Protein AF-A0A448YW48-F1 (afdb_monomer_lite)

Radius of gyration: 33.3 Å; chains: 1; bounding box: 90×50×108 Å

Secondary structure (DSSP, 8-state):
---SS----HHHHHHHHTSS-HHHHHHHHHHHHHHHHHHHHHHH---SS-TT----TTS-THHHHTTSSSS----------HHHHHHTTS--------------PPP-TT-SS-HHHHHHHHH-TT-HHHHSGGGSTTSHHHHHHHTS---HHHHHHHHHHHHHHHHHHGGGS-HHHHHHHH-SS------PPPP--TTHHHIIIIIHHHHHHHHHHHTTTTT--TTSGGG--TTHHHHHHHHHHHHHH-HHHHHHHHHHHHHTSPTTHHHHHTPPP---S---STTSHHHHHHHHHHHHHHHT--HHHHHHHS---BTTTTBPPPHHHHIIIIIT-HHHHTT---HHHHHHHHHHHHHHHHHHHSTTS---HHHHHHHHTTHHHHHHHHHTTTSPP--TTS-HHHHHTT-S-S-S--S-HHHHHHHHHHHHHHHHHH-TTT-SSTTTT-HHHHHHHHHHHHHSTT--HHHHHHHHHHHHH-THHHHHHHHH-PPPPTTSHHHHHHHHHHHHHHHHHS--HHHHHHTT-SSSPPPHHHHHHHHS-TT--HHHHHHHHTSS-HHHHHHHHHHHHHHHHHHHHHHHHHHHTS---HHHHHHHHHHHHHHSPPHHHHHHHHHHHTTT-TT-HHHHHHHHHHHHHH--

Organism: NCBI:txid183589

Sequence (644 aa):
MASSDGVLRASEFAATLNGDNHQAILKVLREFARAVRREREIALSLSDDSVGGSDDDDWSDDEMEDACTDEPPAKKLKKSEEWKADTAAYHVPFVGTAIARGERAEVVKGEWPTGLVKAYLERSPLALELLNDDLAPDGQIHRGLLKKKKSKLSRAISKAHQLAIAELLTVAIPMPKLQEVDSDGTEDHIVGSNPSVSFLQGFTKRHLPQVFNVLNEETERGRGKPGTVGGCDLLVAPALKVLKHYSMISTSNARLVARYLDESLLEGVLRVCLRPLQANKETKSISKAPRTEAILLATSLLQAQDAAVNTYICTGGNKERKVKPGILFLALREGLAVSSVVKTNDEKYMDAAIDMLEKVRVSLFSRASVTNARLRFNLMARDPLQHLCRLSLHAPPLAKNSSFVQVLDAKDNEDDELESSLEDLGVEARRLLFPLLSDSVVSPFLPNFGADQIARSMIRLLESQKAGVELRRFLLYCTKQNPTLITELFTMLAMPDAKNSFAFVSRASFITLLLSQGPSARICLSSKIGGRPILVDDVLPVLFPMKLKGQFFAKSLNNGNHLVRLECFKMIIVILNRFQSLREEGTTMYKWDKRFIERLREATFQWLPDLQILLSLRSRFDGISSYKCGAILSDHLFRIIEDT

pLDDT: mean 78.73, std 17.09, range [25.55, 97.94]

Structure (mmCIF, N/CA/C/O backbone):
data_AF-A0A448YW48-F1
#
_entry.id   AF-A0A448YW48-F1
#
loop_
_atom_site.group_PDB
_atom_site.id
_atom_site.type_symbol
_atom_site.label_atom_id
_atom_site.label_alt_id
_atom_site.label_comp_id
_atom_site.label_asym_id
_atom_site.label_entity_id
_atom_site.label_seq_id
_atom_site.pdbx_PDB_ins_code
_atom_site.Cartn_x
_atom_site.Cartn_y
_atom_site.Cartn_z
_atom_site.occupancy
_atom_site.B_iso_or_equiv
_atom_site.auth_seq_id
_atom_site.auth_comp_id
_atom_site.auth_asym_id
_atom_site.auth_atom_id
_atom_site.pdbx_PDB_model_num
ATOM 1 N N . MET A 1 1 ? -19.724 8.901 49.870 1.00 28.55 1 MET A N 1
ATOM 2 C CA . MET A 1 1 ? -18.631 8.110 50.471 1.00 28.55 1 MET A CA 1
ATOM 3 C C . MET A 1 1 ? -17.734 7.657 49.335 1.00 28.55 1 MET A C 1
ATOM 5 O O . MET A 1 1 ? -18.132 6.773 48.593 1.00 28.55 1 MET A O 1
ATOM 9 N N . ALA A 1 2 ? -16.615 8.350 49.125 1.00 25.55 2 ALA A N 1
ATOM 10 C CA . ALA A 1 2 ? -15.620 7.989 48.119 1.00 25.55 2 ALA A CA 1
ATOM 11 C C . ALA A 1 2 ? -14.769 6.834 48.664 1.00 25.55 2 ALA A C 1
ATOM 13 O O . ALA A 1 2 ? -14.344 6.887 49.818 1.00 25.55 2 ALA A O 1
ATOM 14 N N . SER A 1 3 ? -14.599 5.774 47.876 1.00 32.31 3 SER A N 1
ATOM 15 C CA . SER A 1 3 ? -13.771 4.630 48.242 1.00 32.31 3 SER A CA 1
ATOM 16 C C . SER A 1 3 ? -12.292 5.001 48.065 1.00 32.31 3 SER A C 1
ATOM 18 O O . SER A 1 3 ? -11.903 5.597 47.065 1.00 32.31 3 SER A O 1
ATOM 20 N N . SER A 1 4 ? -11.477 4.695 49.071 1.00 32.28 4 SER A N 1
ATOM 21 C CA . SER A 1 4 ? -10.041 4.993 49.131 1.00 32.28 4 SER A CA 1
ATOM 22 C C . SER A 1 4 ? -9.160 3.880 48.551 1.00 32.28 4 SER A C 1
ATOM 24 O O . SER A 1 4 ? -7.954 3.927 48.736 1.00 32.28 4 SER A O 1
ATOM 26 N N . ASP A 1 5 ? -9.743 2.890 47.863 1.00 41.69 5 ASP A N 1
ATOM 27 C CA . ASP A 1 5 ? -9.019 1.692 47.400 1.00 41.69 5 ASP A CA 1
ATOM 28 C C . ASP A 1 5 ? -8.958 1.533 45.870 1.00 41.69 5 ASP A C 1
ATOM 30 O O . ASP A 1 5 ? -8.459 0.519 45.403 1.00 41.69 5 ASP A O 1
ATOM 34 N N . GLY A 1 6 ? -9.442 2.498 45.076 1.00 54.38 6 GLY A N 1
ATOM 35 C CA . GLY A 1 6 ? -9.130 2.647 43.637 1.00 54.38 6 GLY A CA 1
ATOM 36 C C . GLY A 1 6 ? -9.507 1.513 42.659 1.00 54.38 6 GLY A C 1
ATOM 37 O O . GLY A 1 6 ? -9.383 1.702 41.452 1.00 54.38 6 GLY A O 1
ATOM 38 N N . VAL A 1 7 ? -9.968 0.352 43.132 1.00 64.56 7 VAL A N 1
ATOM 39 C CA . VAL A 1 7 ? -10.280 -0.824 42.304 1.00 64.56 7 VAL A CA 1
ATOM 40 C C . VAL A 1 7 ? -11.793 -0.934 42.097 1.00 64.56 7 VAL A C 1
ATOM 42 O O . VAL A 1 7 ? -12.534 -1.243 43.036 1.00 64.56 7 VAL A O 1
ATOM 45 N N . LEU A 1 8 ? -12.238 -0.686 40.859 1.00 72.94 8 LEU A N 1
ATOM 46 C CA . LEU A 1 8 ? -13.624 -0.847 40.409 1.00 72.94 8 LEU A CA 1
ATOM 47 C C . LEU A 1 8 ? -14.071 -2.309 40.571 1.00 72.94 8 LEU A C 1
ATOM 49 O O . LEU A 1 8 ? -13.344 -3.224 40.195 1.00 72.94 8 LEU A O 1
ATOM 53 N N . ARG A 1 9 ? -15.273 -2.543 41.112 1.00 80.38 9 ARG A N 1
ATOM 54 C CA . ARG A 1 9 ? -15.840 -3.895 41.299 1.00 80.38 9 ARG A CA 1
ATOM 55 C C . ARG A 1 9 ? -16.965 -4.177 40.308 1.00 80.38 9 ARG A C 1
ATOM 57 O O . ARG A 1 9 ? -17.739 -3.280 39.991 1.00 80.38 9 ARG A O 1
ATOM 64 N N . ALA A 1 10 ? -17.150 -5.440 39.917 1.00 77.44 10 ALA A N 1
ATOM 65 C CA . ALA A 1 10 ? -18.187 -5.844 38.957 1.00 77.44 10 ALA A CA 1
ATOM 66 C C . ALA A 1 10 ? -19.619 -5.431 39.369 1.00 77.44 10 ALA A C 1
ATOM 68 O O . ALA A 1 10 ? -20.391 -4.958 38.537 1.00 77.44 10 ALA A O 1
ATOM 69 N N . SER A 1 11 ? -19.978 -5.556 40.655 1.00 75.88 11 SER A N 1
ATOM 70 C CA . SER A 1 11 ? -21.298 -5.127 41.153 1.00 75.88 11 SER A CA 1
ATOM 71 C C . SER A 1 11 ? -21.466 -3.607 41.189 1.00 75.88 11 SER A C 1
ATOM 73 O O . SER A 1 11 ? -22.563 -3.111 40.951 1.00 75.88 11 SER A O 1
ATOM 75 N N . GLU A 1 12 ? -20.393 -2.866 41.466 1.00 78.88 12 GLU A N 1
ATOM 76 C CA . GLU A 1 12 ? -20.383 -1.399 41.446 1.00 78.88 12 GLU A CA 1
ATOM 77 C C . GLU A 1 12 ? -20.495 -0.870 40.012 1.00 78.88 12 GLU A C 1
ATOM 79 O O . GLU A 1 12 ? -21.258 0.062 39.757 1.00 78.88 12 GLU A O 1
ATOM 84 N N . PHE A 1 13 ? -19.817 -1.529 39.069 1.00 81.38 13 PHE A N 1
ATOM 85 C CA . PHE A 1 13 ? -19.929 -1.269 37.639 1.00 81.38 13 PHE A CA 1
ATOM 86 C C . PHE A 1 13 ? -21.374 -1.437 37.149 1.00 81.38 13 PHE A C 1
ATOM 88 O O . PHE A 1 13 ? -21.981 -0.478 36.670 1.00 81.38 13 PHE A O 1
ATOM 95 N N . ALA A 1 14 ? -21.966 -2.618 37.360 1.00 78.00 14 ALA A N 1
ATOM 96 C CA . ALA A 1 14 ? -23.338 -2.912 36.944 1.00 78.00 14 ALA A CA 1
ATOM 97 C C . ALA A 1 14 ? -24.378 -1.993 37.612 1.00 78.00 14 ALA A C 1
ATOM 99 O O . ALA A 1 14 ? -25.301 -1.512 36.954 1.00 78.00 14 ALA A O 1
ATOM 100 N N . ALA A 1 15 ? -24.228 -1.703 38.910 1.00 77.31 15 ALA A N 1
ATOM 101 C CA . ALA A 1 15 ? -25.133 -0.801 39.622 1.00 77.31 15 ALA A CA 1
ATOM 102 C C . ALA A 1 15 ? -25.046 0.641 39.101 1.00 77.31 15 ALA A C 1
ATOM 104 O O . ALA A 1 15 ? -26.071 1.311 38.986 1.00 77.31 15 ALA A O 1
ATOM 105 N N . THR A 1 16 ? -23.843 1.113 38.761 1.00 81.75 16 THR A N 1
ATOM 106 C CA . THR A 1 16 ? -23.649 2.479 38.254 1.00 81.75 16 THR A CA 1
ATOM 107 C C . THR A 1 16 ? -24.197 2.642 36.839 1.00 81.75 16 THR A C 1
ATOM 109 O O . THR A 1 16 ? -24.808 3.668 36.553 1.00 81.75 16 THR A O 1
ATOM 112 N N . LEU A 1 17 ? -24.040 1.629 35.978 1.00 78.25 17 LEU A N 1
ATOM 113 C CA . LEU A 1 17 ? -24.602 1.628 34.622 1.00 78.25 17 LEU A CA 1
ATOM 114 C C . LEU A 1 17 ? -26.136 1.676 34.597 1.00 78.25 17 LEU A C 1
ATOM 116 O O . LEU A 1 17 ? -26.707 2.278 33.694 1.00 78.25 17 LEU A O 1
ATOM 120 N N . ASN A 1 18 ? -26.790 1.095 35.605 1.00 74.75 18 ASN A N 1
ATOM 121 C CA . ASN A 1 18 ? -28.247 1.137 35.770 1.00 74.75 18 ASN A CA 1
ATOM 122 C C . ASN A 1 18 ? -28.751 2.395 36.508 1.00 74.75 18 ASN A C 1
ATOM 124 O O . ASN A 1 18 ? -29.950 2.523 36.752 1.00 74.75 18 ASN A O 1
ATOM 128 N N . GLY A 1 19 ? -27.856 3.296 36.926 1.00 72.06 19 GLY A N 1
ATOM 129 C CA . GLY A 1 19 ? -28.210 4.520 37.645 1.00 72.06 19 GLY A CA 1
ATOM 130 C C . GLY A 1 19 ? -28.523 5.708 36.727 1.00 72.06 19 GLY A C 1
ATOM 131 O O . GLY A 1 19 ? -28.215 5.705 35.543 1.00 72.06 19 GLY A O 1
ATOM 132 N N . ASP A 1 20 ? -29.059 6.789 37.301 1.00 73.50 20 ASP A N 1
ATOM 133 C CA . ASP A 1 20 ? -29.403 8.019 36.557 1.00 73.50 20 ASP A CA 1
ATOM 134 C C . ASP A 1 20 ? -28.239 9.038 36.466 1.00 73.50 20 ASP A C 1
ATOM 136 O O . ASP A 1 20 ? -28.384 10.131 35.908 1.00 73.50 20 ASP A O 1
ATOM 140 N N . ASN A 1 21 ? -27.076 8.741 37.065 1.00 80.94 21 ASN A N 1
ATOM 141 C CA . ASN A 1 21 ? -25.950 9.678 37.137 1.00 80.94 21 ASN A CA 1
ATOM 142 C C . ASN A 1 21 ? -24.986 9.511 35.950 1.00 80.94 21 ASN A C 1
ATOM 144 O O . ASN A 1 21 ? -24.025 8.747 36.007 1.00 80.94 21 ASN A O 1
ATOM 148 N N . HIS A 1 22 ? -25.199 10.310 34.905 1.00 81.81 22 HIS A N 1
ATOM 149 C CA . HIS A 1 22 ? -24.414 10.309 33.666 1.00 81.81 22 HIS A CA 1
ATOM 150 C C . HIS A 1 22 ? -22.899 10.508 33.851 1.00 81.81 22 HIS A C 1
ATOM 152 O O . HIS A 1 22 ? -22.109 9.894 33.137 1.00 81.81 22 HIS A O 1
ATOM 158 N N . GLN A 1 23 ? -22.469 11.341 34.805 1.00 84.81 23 GLN A N 1
ATOM 159 C CA . GLN A 1 23 ? -21.038 11.539 35.073 1.00 84.81 23 GLN A CA 1
ATOM 160 C C . GLN A 1 23 ? -20.419 10.305 35.735 1.00 84.81 23 GLN A C 1
ATOM 162 O O . GLN A 1 23 ? -19.301 9.918 35.397 1.00 84.81 23 GLN A O 1
ATOM 167 N N . ALA A 1 24 ? -21.161 9.658 36.639 1.00 83.75 24 ALA A N 1
ATOM 168 C CA . ALA A 1 24 ? -20.735 8.400 37.241 1.00 83.75 24 ALA A CA 1
ATOM 169 C C . ALA A 1 24 ? -20.662 7.281 36.191 1.00 83.75 24 ALA A C 1
ATOM 171 O O . ALA A 1 24 ? -19.676 6.553 36.171 1.00 83.75 24 ALA A O 1
ATOM 172 N N . ILE A 1 25 ? -21.633 7.205 35.270 1.00 84.69 25 ILE A N 1
ATOM 173 C CA . ILE A 1 25 ? -21.611 6.272 34.130 1.00 84.69 25 ILE A CA 1
ATOM 174 C C . ILE A 1 25 ? -20.353 6.484 33.281 1.00 84.69 25 ILE A C 1
ATOM 176 O O . ILE A 1 25 ? -19.611 5.535 33.041 1.00 84.69 25 ILE A O 1
ATOM 180 N N . LEU A 1 26 ? -20.075 7.726 32.861 1.00 86.69 26 LEU A N 1
ATOM 181 C CA . LEU A 1 26 ? -18.883 8.041 32.068 1.00 86.69 26 LEU A CA 1
ATOM 182 C C . LEU A 1 26 ? -17.597 7.608 32.784 1.00 86.69 26 LEU A C 1
ATOM 184 O O . LEU A 1 26 ? -16.733 6.972 32.179 1.00 86.69 26 LEU A O 1
ATOM 188 N N . LYS A 1 27 ? -17.476 7.951 34.070 1.00 88.75 27 LYS A N 1
ATOM 189 C CA . LYS A 1 27 ? -16.312 7.613 34.893 1.00 88.75 27 LYS A CA 1
ATOM 190 C C . LYS A 1 27 ? -16.120 6.099 34.989 1.00 88.75 27 LYS A C 1
ATOM 192 O O . LYS A 1 27 ? -15.026 5.610 34.728 1.00 88.75 27 LYS A O 1
ATOM 197 N N . VAL A 1 28 ? -17.187 5.368 35.290 1.00 89.12 28 VAL A N 1
ATOM 198 C CA . VAL A 1 28 ? -17.153 3.916 35.481 1.00 89.12 28 VAL A CA 1
ATOM 199 C C . VAL A 1 28 ? -16.881 3.163 34.171 1.00 89.12 28 VAL A C 1
ATOM 201 O O . VAL A 1 28 ? -16.136 2.188 34.183 1.00 89.12 28 VAL A O 1
ATOM 204 N N . LEU A 1 29 ? -17.386 3.635 33.025 1.00 89.75 29 LEU A N 1
ATOM 205 C CA . LEU A 1 29 ? -17.041 3.077 31.706 1.00 89.75 29 LEU A CA 1
ATOM 206 C C . LEU A 1 29 ? -15.552 3.257 31.372 1.00 89.75 29 LEU A C 1
ATOM 208 O O . LEU A 1 29 ? -14.909 2.328 30.883 1.00 89.75 29 LEU A O 1
ATOM 212 N N . ARG A 1 30 ? -14.993 4.440 31.660 1.00 89.81 30 ARG A N 1
ATOM 213 C CA . ARG A 1 30 ? -13.559 4.728 31.484 1.00 89.81 30 ARG A CA 1
ATOM 214 C C . ARG A 1 30 ? -12.697 3.847 32.384 1.00 89.81 30 ARG A C 1
ATOM 216 O O . ARG A 1 30 ? -11.722 3.265 31.915 1.00 89.81 30 ARG A O 1
ATOM 223 N N . GLU A 1 31 ? -13.065 3.744 33.659 1.00 89.31 31 GLU A N 1
ATOM 224 C CA . GLU A 1 31 ? -12.374 2.902 34.639 1.00 89.31 31 GLU A CA 1
ATOM 225 C C . GLU A 1 31 ? -12.431 1.425 34.255 1.00 89.31 31 GLU A C 1
ATOM 227 O O . GLU A 1 31 ? -11.410 0.750 34.345 1.00 89.31 31 GLU A O 1
ATOM 232 N N . PHE A 1 32 ? -13.573 0.943 33.756 1.00 90.38 32 PHE A N 1
ATOM 233 C CA . PHE A 1 32 ? -13.707 -0.420 33.252 1.00 90.38 32 PHE A CA 1
ATOM 234 C C . PHE A 1 32 ? -12.760 -0.677 32.079 1.00 90.38 32 PHE A C 1
ATOM 236 O O . PHE A 1 32 ? -11.945 -1.588 32.159 1.00 90.38 32 PHE A O 1
ATOM 243 N N . ALA A 1 33 ? -12.793 0.154 31.031 1.00 90.19 33 ALA A N 1
ATOM 244 C CA . ALA A 1 33 ? -11.912 -0.011 29.872 1.00 90.19 33 ALA A CA 1
ATOM 245 C C . ALA A 1 33 ? -10.420 0.013 30.264 1.00 90.19 33 ALA A C 1
ATOM 247 O O . ALA A 1 33 ? -9.644 -0.821 29.800 1.00 90.19 33 ALA A O 1
ATOM 248 N N . ARG A 1 34 ? -10.021 0.924 31.168 1.00 89.38 34 ARG A N 1
ATOM 249 C CA . ARG A 1 34 ? -8.649 0.989 31.702 1.00 89.38 34 ARG A CA 1
ATOM 250 C C . ARG A 1 34 ? -8.286 -0.216 32.570 1.00 89.38 34 ARG A C 1
ATOM 252 O O . ARG A 1 34 ? -7.136 -0.640 32.565 1.00 89.38 34 ARG A O 1
ATOM 259 N N . ALA A 1 35 ? -9.223 -0.744 33.352 1.00 88.75 35 ALA A N 1
ATOM 260 C CA . ALA A 1 35 ? -8.997 -1.943 34.153 1.00 88.75 35 ALA A CA 1
ATOM 261 C C . ALA A 1 35 ? -8.811 -3.173 33.256 1.00 88.75 35 ALA A C 1
ATOM 263 O O . ALA A 1 35 ? -7.807 -3.856 33.401 1.00 88.75 35 ALA A O 1
ATOM 264 N N . VAL A 1 36 ? -9.696 -3.384 32.273 1.00 90.06 36 VAL A N 1
ATOM 265 C CA . VAL A 1 36 ? -9.595 -4.492 31.304 1.00 90.06 36 VAL A CA 1
ATOM 266 C C . VAL A 1 36 ? -8.259 -4.454 30.563 1.00 90.06 36 VAL A C 1
ATOM 268 O O . VAL A 1 36 ? -7.608 -5.484 30.425 1.00 90.06 36 VAL A O 1
ATOM 271 N N . ARG A 1 37 ? -7.831 -3.269 30.110 1.00 88.25 37 ARG A N 1
ATOM 272 C CA . ARG A 1 37 ? -6.557 -3.100 29.404 1.00 88.25 37 ARG A CA 1
ATOM 273 C C . ARG A 1 37 ? -5.355 -3.459 30.280 1.00 88.25 37 ARG A C 1
ATOM 275 O O . ARG A 1 37 ? -4.555 -4.286 29.868 1.00 88.25 37 ARG A O 1
ATOM 282 N N . ARG A 1 38 ? -5.285 -2.919 31.501 1.00 87.25 38 ARG A N 1
ATOM 283 C CA . ARG A 1 38 ? -4.208 -3.239 32.455 1.00 87.25 38 ARG A CA 1
ATOM 284 C C . ARG A 1 38 ? -4.184 -4.719 32.824 1.00 87.25 38 ARG A C 1
ATOM 286 O O . ARG A 1 38 ? -3.122 -5.319 32.897 1.00 87.25 38 ARG A O 1
ATOM 293 N N . GLU A 1 39 ? -5.349 -5.321 33.058 1.00 89.00 39 GLU A N 1
ATOM 294 C CA . GLU A 1 39 ? -5.444 -6.757 33.342 1.00 89.00 39 GLU A CA 1
ATOM 295 C C . GLU A 1 39 ? -4.963 -7.595 32.154 1.00 89.00 39 GLU A C 1
ATOM 297 O O . GLU A 1 39 ? -4.290 -8.600 32.366 1.00 89.00 39 GLU A O 1
ATOM 302 N N . ARG A 1 40 ? -5.256 -7.166 30.919 1.00 88.81 40 ARG A N 1
ATOM 303 C CA . ARG A 1 40 ? -4.759 -7.812 29.701 1.00 88.81 40 ARG A CA 1
ATOM 304 C C . ARG A 1 40 ? -3.241 -7.694 29.583 1.00 88.81 40 ARG A C 1
ATOM 306 O O . ARG A 1 40 ? -2.587 -8.704 29.364 1.00 88.81 40 ARG A O 1
ATOM 313 N N . GLU A 1 41 ? -2.690 -6.499 29.766 1.00 85.44 41 GLU A N 1
ATOM 314 C CA . GLU A 1 41 ? -1.240 -6.263 29.741 1.00 85.44 41 GLU A CA 1
ATOM 315 C C . GLU A 1 41 ? -0.518 -7.138 30.774 1.00 85.44 41 GLU A C 1
ATOM 317 O O . GLU A 1 41 ? 0.461 -7.793 30.440 1.00 85.44 41 GLU A O 1
ATOM 322 N N . ILE A 1 42 ? -1.045 -7.242 32.001 1.00 85.31 42 ILE A N 1
ATOM 323 C CA . ILE A 1 42 ? -0.480 -8.109 33.050 1.00 85.31 42 ILE A CA 1
ATOM 324 C C . ILE A 1 42 ? -0.610 -9.596 32.685 1.00 85.31 42 ILE A C 1
ATOM 326 O O . ILE A 1 42 ? 0.296 -10.387 32.954 1.00 85.31 42 ILE A O 1
ATOM 330 N N . ALA A 1 43 ? -1.731 -9.998 32.082 1.00 85.50 43 ALA A N 1
ATOM 331 C CA . ALA A 1 43 ? -1.937 -11.374 31.643 1.00 85.50 43 ALA A CA 1
ATOM 332 C C . ALA A 1 43 ? -0.972 -11.775 30.514 1.00 85.50 43 ALA A C 1
ATOM 334 O O . ALA A 1 43 ? -0.554 -12.932 30.466 1.00 85.50 43 ALA A O 1
ATOM 335 N N . LEU A 1 44 ? -0.619 -10.830 29.637 1.00 83.25 44 LEU A N 1
ATOM 336 C CA . LEU A 1 44 ? 0.263 -11.039 28.486 1.00 83.25 44 LEU A CA 1
ATOM 337 C C . LEU A 1 44 ? 1.745 -10.792 28.799 1.00 83.25 44 LEU A C 1
ATOM 339 O O . LEU A 1 44 ? 2.599 -11.353 28.116 1.00 83.25 44 LEU A O 1
ATOM 343 N N . SER A 1 45 ? 2.066 -10.003 29.831 1.00 78.38 45 SER A N 1
ATOM 344 C CA . SER A 1 45 ? 3.446 -9.735 30.244 1.00 78.38 45 SER A CA 1
ATOM 345 C C . SER A 1 45 ? 4.143 -11.014 30.715 1.00 78.38 45 SER A C 1
ATOM 347 O O . SER A 1 45 ? 3.726 -11.646 31.689 1.00 78.38 45 SER A O 1
ATOM 349 N N . LEU A 1 46 ? 5.229 -11.376 30.027 1.00 58.38 46 LEU A N 1
ATOM 350 C CA . LEU A 1 46 ? 6.103 -12.495 30.391 1.00 58.38 46 LEU A CA 1
ATOM 351 C C . LEU A 1 46 ? 7.268 -12.064 31.308 1.00 58.38 46 LEU A C 1
ATOM 353 O O . LEU A 1 46 ? 7.919 -12.924 31.898 1.00 58.38 46 LEU A O 1
ATOM 357 N N . SER A 1 47 ? 7.518 -10.757 31.471 1.00 51.59 47 SER A N 1
ATOM 358 C CA . SER A 1 47 ? 8.597 -10.188 32.295 1.00 51.59 47 SER A CA 1
ATOM 359 C C . SER A 1 47 ? 8.061 -9.290 33.422 1.00 51.59 47 SER A C 1
ATOM 361 O O . SER A 1 47 ? 7.054 -8.602 33.272 1.00 51.59 47 SER A O 1
ATOM 363 N N . ASP A 1 48 ? 8.716 -9.321 34.588 1.00 48.22 48 ASP A N 1
ATOM 364 C CA . ASP A 1 48 ? 8.270 -8.641 35.821 1.00 48.22 48 ASP A CA 1
ATOM 365 C C . ASP A 1 48 ? 8.608 -7.131 35.877 1.00 48.22 48 ASP A C 1
ATOM 367 O O . ASP A 1 48 ? 8.183 -6.442 36.801 1.00 48.22 48 ASP A O 1
ATOM 371 N N . ASP A 1 49 ? 9.327 -6.592 34.883 1.00 46.78 49 ASP A N 1
ATOM 372 C CA . ASP A 1 49 ? 10.072 -5.328 35.038 1.00 46.78 49 ASP A CA 1
ATOM 373 C C . ASP A 1 49 ? 9.553 -4.109 34.236 1.00 46.78 49 ASP A C 1
ATOM 375 O O . ASP A 1 49 ? 10.154 -3.040 34.324 1.00 46.78 49 ASP A O 1
ATOM 379 N N . SER A 1 50 ? 8.439 -4.184 33.489 1.00 42.75 50 SER A N 1
ATOM 380 C CA . SER A 1 50 ? 7.997 -3.071 32.609 1.00 42.75 50 SER A CA 1
ATOM 381 C C . SER A 1 50 ? 6.617 -2.463 32.914 1.00 42.75 50 SER A C 1
ATOM 383 O O . SER A 1 50 ? 5.906 -2.033 32.004 1.00 42.75 50 SER A O 1
ATOM 385 N N . VAL A 1 51 ? 6.208 -2.369 34.182 1.00 43.34 51 VAL A N 1
ATOM 386 C CA . VAL A 1 51 ? 4.953 -1.681 34.558 1.00 43.34 51 VAL A CA 1
ATOM 387 C C . VAL A 1 51 ? 5.197 -0.168 34.680 1.00 43.34 51 VAL A C 1
ATOM 389 O O . VAL A 1 51 ? 5.259 0.378 35.780 1.00 43.34 51 VAL A O 1
ATOM 392 N N . GLY A 1 52 ? 5.403 0.518 33.550 1.00 39.59 52 GLY A N 1
ATOM 393 C CA . GLY A 1 52 ? 5.731 1.955 33.537 1.00 39.59 52 GLY A CA 1
ATOM 394 C C . GLY A 1 52 ? 5.326 2.755 32.292 1.00 39.59 52 GLY A C 1
ATOM 395 O O . GLY A 1 52 ? 5.684 3.927 32.199 1.00 39.59 52 GLY A O 1
ATOM 396 N N . GLY A 1 53 ? 4.592 2.168 31.342 1.00 42.62 53 GLY A N 1
ATOM 397 C CA . GLY A 1 53 ? 4.106 2.870 30.149 1.00 42.62 53 GLY A CA 1
ATOM 398 C C . GLY A 1 53 ? 2.775 3.579 30.404 1.00 42.62 53 GLY A C 1
ATOM 399 O O . GLY A 1 53 ? 1.735 2.937 30.512 1.00 42.62 53 GLY A O 1
ATOM 400 N N . SER A 1 54 ? 2.797 4.906 30.512 1.00 39.75 54 SER A N 1
ATOM 401 C CA . SER A 1 54 ? 1.604 5.758 30.619 1.00 39.75 54 SER A CA 1
ATOM 402 C C . SER A 1 54 ? 0.875 5.839 29.270 1.00 39.75 54 SER A C 1
ATOM 404 O O . SER A 1 54 ? 1.000 6.825 28.550 1.00 39.75 54 SER A O 1
ATOM 406 N N . ASP A 1 55 ? 0.101 4.812 28.922 1.00 46.62 55 ASP A N 1
ATOM 407 C CA . ASP A 1 55 ? -0.683 4.736 27.679 1.00 46.62 55 ASP A CA 1
ATOM 408 C C . ASP A 1 55 ? -2.034 5.499 27.787 1.00 46.62 55 ASP A C 1
ATOM 410 O O . ASP A 1 55 ? -3.106 5.032 27.381 1.00 46.62 55 ASP A O 1
ATOM 414 N N . ASP A 1 56 ? -1.987 6.692 28.397 1.00 45.69 56 ASP A N 1
ATOM 415 C CA . ASP A 1 56 ? -3.138 7.538 28.766 1.00 45.69 56 ASP A CA 1
ATOM 416 C C . ASP A 1 56 ? -3.661 8.433 27.614 1.00 45.69 56 ASP A C 1
ATOM 418 O O . ASP A 1 56 ? -4.647 9.155 27.772 1.00 45.69 56 ASP A O 1
ATOM 422 N N . ASP A 1 57 ? -3.091 8.337 26.410 1.00 49.81 57 ASP A N 1
ATOM 423 C CA . ASP A 1 57 ? -3.381 9.263 25.299 1.00 49.81 57 ASP A CA 1
ATOM 424 C C . ASP A 1 57 ? -4.773 9.127 24.645 1.00 49.81 57 ASP A C 1
ATOM 426 O O . ASP A 1 57 ? -5.175 9.983 23.854 1.00 49.81 57 ASP A O 1
ATOM 430 N N . ASP A 1 58 ? -5.553 8.080 24.940 1.00 52.56 58 ASP A N 1
ATOM 431 C CA . ASP A 1 58 ? -6.895 7.914 24.337 1.00 52.56 58 ASP A CA 1
ATOM 432 C C . ASP A 1 58 ? -7.990 8.730 25.069 1.00 52.56 58 ASP A C 1
ATOM 434 O O . ASP A 1 58 ? -9.122 8.911 24.589 1.00 52.56 58 ASP A O 1
ATOM 438 N N . TRP A 1 59 ? -7.639 9.278 26.236 1.00 58.25 59 TRP A N 1
ATOM 439 C CA . TRP A 1 59 ? -8.481 10.138 27.059 1.00 58.25 59 TRP A CA 1
ATOM 440 C C . TRP A 1 59 ? -7.813 11.501 27.228 1.00 58.25 59 TRP A C 1
ATOM 442 O O . TRP A 1 59 ? -7.292 11.797 28.293 1.00 58.25 59 TRP A O 1
ATOM 452 N N . SER A 1 60 ? -7.836 12.349 26.195 1.00 50.16 60 SER A N 1
ATOM 45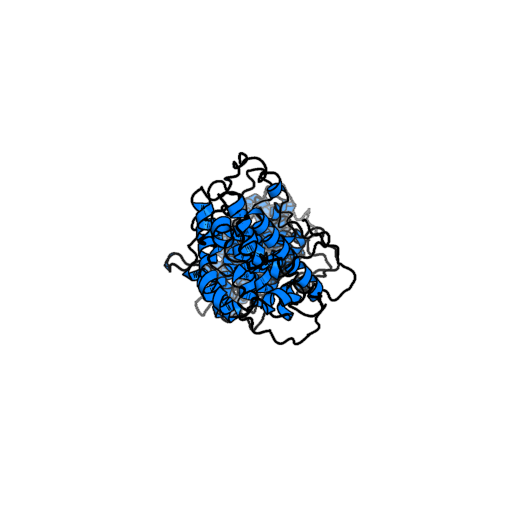3 C CA . SER A 1 60 ? -7.359 13.730 26.334 1.00 50.16 60 SER A CA 1
ATOM 454 C C . SER A 1 60 ? -8.077 14.421 27.503 1.00 50.16 60 SER A C 1
ATOM 456 O O . SER A 1 60 ? -9.296 14.629 27.445 1.00 50.16 60 SER A O 1
ATOM 458 N N . ASP A 1 61 ? -7.323 14.761 28.548 1.00 43.09 61 ASP A N 1
ATOM 459 C CA . ASP A 1 61 ? -7.818 15.379 29.787 1.00 43.09 61 ASP A CA 1
ATOM 460 C C . ASP A 1 61 ? -8.519 16.732 29.545 1.00 43.09 61 ASP A C 1
ATOM 462 O O . ASP A 1 61 ? -9.373 17.139 30.332 1.00 43.09 61 ASP A O 1
ATOM 466 N N . ASP A 1 62 ? -8.281 17.362 28.389 1.00 46.34 62 ASP A N 1
ATOM 467 C CA . ASP A 1 62 ? -8.964 18.581 27.932 1.00 46.34 62 ASP A CA 1
ATOM 468 C C . ASP A 1 62 ? -10.502 18.429 27.823 1.00 46.34 62 ASP A C 1
ATOM 470 O O . ASP A 1 62 ? -11.229 19.423 27.811 1.00 46.34 62 ASP A O 1
ATOM 474 N N . GLU A 1 63 ? -11.045 17.202 27.772 1.00 50.41 63 GLU A N 1
ATOM 475 C CA . GLU A 1 63 ? -12.500 16.982 27.823 1.00 50.41 63 GLU A CA 1
ATOM 476 C C . GLU A 1 63 ? -13.096 17.083 29.245 1.00 50.41 63 GLU A C 1
ATOM 478 O O . GLU A 1 63 ? -14.320 17.195 29.371 1.00 50.41 63 GLU A O 1
ATOM 483 N N . MET A 1 64 ? -12.289 17.029 30.319 1.00 44.88 64 MET A N 1
ATOM 484 C CA . MET A 1 64 ? -12.787 17.162 31.700 1.00 44.88 64 MET A CA 1
ATOM 485 C C . MET A 1 64 ? -13.019 18.616 32.120 1.00 44.88 64 MET A C 1
ATOM 487 O O . MET A 1 64 ? -13.985 18.877 32.842 1.00 44.88 64 MET A O 1
ATOM 491 N N . GLU A 1 65 ? -12.196 19.563 31.662 1.00 46.03 65 GLU A N 1
ATOM 492 C CA . GLU A 1 65 ? -12.302 20.959 32.112 1.00 46.03 65 GLU A CA 1
ATOM 493 C C . GLU A 1 65 ? -13.478 21.708 31.461 1.00 46.03 65 GLU A C 1
ATOM 495 O O . GLU A 1 65 ? -14.167 22.480 32.127 1.00 46.03 65 GLU A O 1
ATOM 500 N N . ASP A 1 66 ? -13.803 21.407 30.200 1.00 43.97 66 ASP A N 1
ATOM 501 C CA . ASP A 1 66 ? -14.826 22.136 29.427 1.00 43.97 66 ASP A CA 1
ATOM 502 C C . ASP A 1 66 ? -16.225 21.472 29.445 1.00 43.97 66 ASP A C 1
ATOM 504 O O . ASP A 1 66 ? -17.194 21.970 28.866 1.00 43.97 66 ASP A O 1
ATOM 508 N N . ALA A 1 67 ? -16.367 20.321 30.114 1.00 45.03 67 ALA A N 1
ATOM 509 C CA . ALA A 1 67 ? -17.671 19.718 30.417 1.00 45.03 67 ALA A CA 1
ATOM 510 C C . ALA A 1 67 ? -18.263 20.218 31.751 1.00 45.03 67 ALA A C 1
ATOM 512 O O . ALA A 1 67 ? -19.403 19.878 32.078 1.00 45.03 67 ALA A O 1
ATOM 513 N N . CYS A 1 68 ? -17.498 20.998 32.525 1.00 41.88 68 CYS A N 1
ATOM 514 C CA . CYS A 1 68 ? -17.815 21.346 33.911 1.00 41.88 68 CYS A CA 1
ATOM 515 C C . CYS A 1 68 ? -18.429 22.751 34.091 1.00 41.88 68 CYS A C 1
ATOM 517 O O . CYS A 1 68 ? -18.879 23.076 35.188 1.00 41.88 68 CYS A O 1
ATOM 519 N N . THR A 1 69 ? -18.482 23.588 33.049 1.00 44.16 69 THR A N 1
ATOM 520 C CA . THR A 1 69 ? -18.717 25.039 33.215 1.00 44.16 69 THR A CA 1
ATOM 521 C C . THR A 1 69 ? -20.046 25.594 32.690 1.00 44.16 69 THR A C 1
ATOM 523 O O . THR A 1 69 ? -20.409 26.690 33.106 1.00 44.16 69 THR A O 1
ATOM 526 N N . ASP A 1 70 ? -20.826 24.863 31.883 1.00 41.16 70 ASP A N 1
ATOM 527 C CA . ASP A 1 70 ? -21.962 25.466 31.147 1.00 41.16 70 ASP A CA 1
ATOM 528 C C . ASP A 1 70 ? -23.372 24.925 31.466 1.00 41.16 70 ASP A C 1
ATOM 530 O O . ASP A 1 70 ? -24.342 25.305 30.803 1.00 41.16 70 ASP A O 1
ATOM 534 N N . GLU A 1 71 ? -23.556 24.090 32.497 1.00 41.44 71 GLU A N 1
ATOM 535 C CA . GLU A 1 71 ? -24.911 23.818 33.004 1.00 41.44 71 GLU A CA 1
ATOM 536 C C . GLU A 1 71 ? -25.240 24.727 34.203 1.00 41.44 71 GLU A C 1
ATOM 538 O O . GLU A 1 71 ? -24.585 24.628 35.244 1.00 41.44 71 GLU A O 1
ATOM 543 N N . PRO A 1 72 ? -26.269 25.603 34.119 1.00 39.16 72 PRO A N 1
ATOM 544 C CA . PRO A 1 72 ? -26.740 26.329 35.291 1.00 39.16 72 PRO A CA 1
ATOM 545 C C . PRO A 1 72 ? -27.156 25.302 36.349 1.00 39.16 72 PRO A C 1
ATOM 547 O O . PRO A 1 72 ? -27.770 24.295 35.983 1.00 39.16 72 PRO A O 1
ATOM 550 N N . PRO A 1 73 ? -26.861 25.531 37.645 1.00 39.78 73 PRO A N 1
ATOM 551 C CA . PRO A 1 73 ? -27.125 24.560 38.696 1.00 39.78 73 PRO A CA 1
ATOM 552 C C . PRO A 1 73 ? -28.585 24.137 38.607 1.00 39.78 73 PRO A C 1
ATOM 554 O O . PRO A 1 73 ? -29.494 24.934 38.865 1.00 39.78 73 PRO A O 1
ATOM 557 N N . ALA A 1 74 ? -28.809 22.888 38.188 1.00 44.25 74 ALA A N 1
ATOM 558 C CA . ALA A 1 74 ? -30.134 22.315 38.140 1.00 44.25 74 ALA A CA 1
ATOM 559 C C . ALA A 1 74 ? -30.714 22.481 39.542 1.00 44.25 74 ALA A C 1
ATOM 561 O O . ALA A 1 74 ? -30.218 21.895 40.510 1.00 44.25 74 ALA A O 1
ATOM 562 N N . LYS A 1 75 ? -31.731 23.346 39.668 1.00 40.94 75 LYS A N 1
ATOM 563 C CA . LYS A 1 75 ? -32.534 23.453 40.883 1.00 40.94 75 LYS A CA 1
ATOM 564 C C . LYS A 1 75 ? -32.891 22.025 41.250 1.00 40.94 75 LYS A C 1
ATOM 566 O O . LYS A 1 75 ? -33.566 21.360 40.468 1.00 40.94 75 LYS A O 1
ATOM 571 N N . LYS A 1 76 ? -32.389 21.556 42.397 1.00 39.59 76 LYS A N 1
ATOM 572 C CA . LYS A 1 76 ? -32.767 20.278 42.994 1.00 39.59 76 LYS A CA 1
ATOM 573 C C . LYS A 1 76 ? -34.291 20.245 43.012 1.00 39.59 76 LYS A C 1
ATOM 575 O O . LYS A 1 76 ? -34.913 20.844 43.887 1.00 39.59 76 LYS A O 1
ATOM 580 N N . LEU A 1 77 ? -34.892 19.591 42.021 1.00 40.97 77 LEU A N 1
ATOM 581 C CA . LEU A 1 77 ? -36.269 19.150 42.094 1.00 40.97 77 LEU A CA 1
ATOM 582 C C . LEU A 1 77 ? -36.251 18.154 43.243 1.00 40.97 77 LEU A C 1
ATOM 584 O O . LEU A 1 77 ? -35.805 17.018 43.095 1.00 40.97 77 LEU A O 1
ATOM 588 N N . LYS A 1 78 ? -36.624 18.644 44.428 1.00 44.38 78 LYS A N 1
ATOM 589 C CA . LYS A 1 78 ? -37.020 17.822 45.561 1.00 44.38 78 LYS A CA 1
ATOM 590 C C . LYS A 1 78 ? -38.115 16.917 44.998 1.00 44.38 78 LYS A C 1
ATOM 592 O O . LYS A 1 78 ? -39.250 17.361 44.854 1.00 44.38 78 LYS A O 1
ATOM 597 N N . LYS A 1 79 ? -37.760 15.697 44.582 1.00 46.28 79 LYS A N 1
ATOM 598 C CA . LYS A 1 79 ? -38.748 14.641 44.370 1.00 46.28 79 LYS A CA 1
ATOM 599 C C . LYS A 1 79 ? -39.478 14.548 45.707 1.00 46.28 79 LYS A C 1
ATOM 601 O O . LYS A 1 79 ? -38.833 14.284 46.723 1.00 46.28 79 LYS A O 1
ATOM 606 N N . SER A 1 80 ? -40.769 14.875 45.727 1.00 44.78 80 SER A N 1
ATOM 607 C CA . SER A 1 80 ? -41.633 14.477 46.829 1.00 44.78 80 SER A CA 1
ATOM 608 C C . SER A 1 80 ? -41.462 12.967 46.949 1.00 44.78 80 SER A C 1
ATOM 610 O O . SER A 1 80 ? -41.690 12.218 46.002 1.00 44.78 80 SER A O 1
ATOM 612 N N . GLU A 1 81 ? -40.914 12.524 48.076 1.00 46.75 81 GLU A N 1
ATOM 613 C CA . GLU A 1 81 ? -40.725 11.112 48.391 1.00 46.75 81 GLU A CA 1
ATOM 614 C C . GLU A 1 81 ? -42.093 10.499 48.722 1.00 46.75 81 GLU A C 1
ATOM 616 O O . GLU A 1 81 ? -42.343 10.085 49.848 1.00 46.75 81 GLU A O 1
ATOM 621 N N . GLU A 1 82 ? -43.008 10.478 47.751 1.00 52.84 82 GLU A N 1
ATOM 622 C CA . GLU A 1 82 ? -44.354 9.907 47.902 1.00 52.84 82 GLU A CA 1
ATOM 623 C C . GLU A 1 82 ? -44.283 8.421 48.280 1.00 52.84 82 GLU A C 1
ATOM 625 O O . GLU A 1 82 ? -45.092 7.936 49.064 1.00 52.84 82 GLU A O 1
ATOM 630 N N . TRP A 1 83 ? -43.221 7.727 47.862 1.00 49.69 83 TRP A N 1
ATOM 631 C CA . TRP A 1 83 ? -42.962 6.336 48.236 1.00 49.69 83 TRP A CA 1
ATOM 632 C C . TRP A 1 83 ? -42.704 6.130 49.739 1.00 49.69 83 TRP A C 1
ATOM 634 O O . TRP A 1 83 ? -43.007 5.058 50.257 1.00 49.69 83 TRP A O 1
ATOM 644 N N . LYS A 1 84 ? -42.189 7.136 50.470 1.00 53.22 84 LYS A N 1
ATOM 645 C CA . LYS A 1 84 ? -41.976 7.011 51.925 1.00 53.22 84 LYS A CA 1
ATOM 646 C C . LYS A 1 84 ? -43.288 6.997 52.704 1.00 53.22 84 LYS A C 1
ATOM 648 O O . LYS A 1 84 ? -43.329 6.405 53.780 1.00 53.22 84 LYS A O 1
ATOM 653 N N . ALA A 1 85 ? -44.339 7.624 52.171 1.00 57.00 85 ALA A N 1
ATOM 654 C CA . ALA A 1 85 ? -45.668 7.574 52.769 1.00 57.00 85 ALA A CA 1
ATOM 655 C C . ALA A 1 85 ? -46.295 6.176 52.614 1.00 57.00 85 ALA A C 1
ATOM 657 O O . ALA A 1 85 ? -46.874 5.668 53.572 1.00 57.00 85 ALA A O 1
ATOM 658 N N . ASP A 1 86 ? -46.085 5.519 51.468 1.00 52.03 86 ASP A N 1
ATOM 659 C CA . ASP A 1 86 ? -46.596 4.167 51.193 1.00 52.03 86 ASP A CA 1
ATOM 660 C C . ASP A 1 86 ? -45.880 3.071 52.000 1.00 52.03 86 ASP A C 1
ATOM 662 O O . ASP A 1 86 ? -46.496 2.087 52.406 1.00 52.03 86 ASP A O 1
ATOM 666 N N . THR A 1 87 ? -44.586 3.233 52.296 1.00 50.84 87 THR A N 1
ATOM 667 C CA . THR A 1 87 ? -43.817 2.221 53.043 1.00 50.84 87 THR A CA 1
ATOM 668 C C . THR A 1 87 ? -43.915 2.347 54.565 1.00 50.84 87 THR A C 1
ATOM 670 O O . THR A 1 87 ? -43.474 1.445 55.266 1.00 50.84 87 THR A O 1
ATOM 673 N N . ALA A 1 88 ? -44.498 3.425 55.103 1.00 52.62 88 ALA A N 1
ATOM 674 C CA . ALA A 1 88 ? -44.564 3.655 56.551 1.00 52.62 88 ALA A CA 1
ATOM 675 C C . ALA A 1 88 ? -45.452 2.636 57.298 1.00 52.62 88 ALA A C 1
ATOM 677 O O . ALA A 1 88 ? -45.203 2.339 58.468 1.00 52.62 88 ALA A O 1
ATOM 678 N N . ALA A 1 89 ? -46.465 2.076 56.627 1.00 53.19 89 ALA A N 1
ATOM 679 C CA . ALA A 1 89 ? -47.355 1.061 57.200 1.00 53.19 89 ALA A CA 1
ATOM 680 C C . ALA A 1 89 ? -46.724 -0.342 57.231 1.00 53.19 89 ALA A C 1
ATOM 682 O O . ALA A 1 89 ? -47.109 -1.194 58.031 1.00 53.19 89 ALA A O 1
ATOM 683 N N . TYR A 1 90 ? -45.729 -0.578 56.382 1.00 46.72 90 TYR A N 1
ATOM 684 C CA . TYR A 1 90 ? -45.006 -1.834 56.329 1.00 46.72 90 TYR A CA 1
ATOM 685 C C . TYR A 1 90 ? -43.804 -1.697 57.264 1.00 46.72 90 TYR A C 1
ATOM 687 O O . TYR A 1 90 ? -42.821 -1.047 56.928 1.00 46.72 90 TYR A O 1
ATOM 695 N N . HIS A 1 91 ? -43.869 -2.286 58.462 1.00 39.53 91 HIS A N 1
ATOM 696 C CA . HIS A 1 91 ? -42.724 -2.436 59.380 1.00 39.53 91 HIS A CA 1
ATOM 697 C C . HIS A 1 91 ? -41.663 -3.396 58.805 1.00 39.53 91 HIS A C 1
ATOM 699 O O . HIS A 1 91 ? -41.255 -4.371 59.430 1.00 39.53 91 HIS A O 1
ATOM 705 N N . VAL A 1 92 ? -41.233 -3.142 57.574 1.00 44.59 92 VAL A N 1
ATOM 706 C CA . VAL A 1 92 ? -40.164 -3.853 56.898 1.00 44.59 92 VAL A CA 1
ATOM 707 C C . VAL A 1 92 ? -38.932 -2.966 57.050 1.00 44.59 92 VAL A C 1
ATOM 709 O O . VAL A 1 92 ? -38.951 -1.828 56.573 1.00 44.59 92 VAL A O 1
ATOM 712 N N . PRO A 1 93 ? -37.873 -3.415 57.745 1.00 40.41 93 PRO A N 1
ATOM 713 C CA . PRO A 1 93 ? -36.649 -2.639 57.833 1.00 40.41 93 PRO A CA 1
ATOM 714 C C . PRO A 1 93 ? -36.162 -2.338 56.416 1.00 40.41 93 PRO A C 1
ATOM 716 O O . PRO A 1 93 ? -36.035 -3.239 55.586 1.00 40.41 93 PRO A O 1
ATOM 719 N N . PHE A 1 94 ? -35.930 -1.055 56.136 1.00 38.38 94 PHE A N 1
ATOM 720 C CA . PHE A 1 94 ? -35.370 -0.588 54.876 1.00 38.38 94 PHE A CA 1
ATOM 721 C C . PHE A 1 94 ? -34.009 -1.257 54.679 1.00 38.38 94 PHE A C 1
ATOM 723 O O . PHE A 1 94 ? -32.995 -0.813 55.221 1.00 38.38 94 PHE A O 1
ATOM 730 N N . VAL A 1 95 ? -33.977 -2.332 53.892 1.00 39.62 95 VAL A N 1
ATOM 731 C CA . VAL A 1 95 ? -32.745 -2.815 53.284 1.00 39.62 95 VAL A CA 1
ATOM 732 C C . VAL A 1 95 ? -32.455 -1.822 52.173 1.00 39.62 95 VAL A C 1
ATOM 734 O O . VAL A 1 95 ? -32.792 -2.038 51.012 1.00 39.62 95 VAL A O 1
ATOM 737 N N . GLY A 1 96 ? -31.869 -0.679 52.541 1.00 37.56 96 GLY A N 1
ATOM 738 C CA . GLY A 1 96 ? -31.128 0.104 51.570 1.00 37.56 96 GLY A CA 1
ATOM 739 C C . GLY A 1 96 ? -30.207 -0.891 50.890 1.00 37.56 96 GLY A C 1
ATOM 740 O O . GLY A 1 96 ? -29.479 -1.599 51.587 1.00 37.56 96 GLY A O 1
ATOM 741 N N . THR A 1 97 ? -30.321 -1.036 49.572 1.00 42.47 97 THR A N 1
ATOM 742 C CA . THR A 1 97 ? -29.458 -1.912 48.785 1.00 42.47 97 THR A CA 1
ATOM 743 C C . THR A 1 97 ? -28.052 -1.334 48.866 1.00 42.47 97 THR A C 1
ATOM 745 O O . THR A 1 97 ? -27.588 -0.637 47.966 1.00 42.47 97 THR A O 1
ATOM 748 N N . ALA A 1 98 ? -27.397 -1.544 50.008 1.00 35.81 98 ALA A N 1
ATOM 749 C CA . ALA A 1 98 ? -25.976 -1.417 50.174 1.00 35.81 98 ALA A CA 1
ATOM 750 C C . ALA A 1 98 ? -25.417 -2.276 49.055 1.00 35.81 98 ALA A C 1
ATOM 752 O O . ALA A 1 98 ? -25.612 -3.491 49.056 1.00 35.81 98 ALA A O 1
ATOM 753 N N . ILE A 1 99 ? -24.852 -1.611 48.047 1.00 43.28 99 ILE A N 1
ATOM 754 C CA . ILE A 1 99 ? -24.202 -2.251 46.913 1.00 43.28 99 ILE A CA 1
ATOM 755 C C . ILE A 1 99 ? -23.259 -3.265 47.541 1.00 43.28 99 ILE A C 1
ATOM 757 O O . ILE A 1 99 ? -22.293 -2.878 48.206 1.00 43.28 99 ILE A O 1
ATOM 761 N N . ALA A 1 100 ? -23.615 -4.548 47.441 1.00 41.38 100 ALA A N 1
ATOM 762 C CA . ALA A 1 100 ? -22.832 -5.610 48.029 1.00 41.38 100 ALA A CA 1
ATOM 763 C C . ALA A 1 100 ? -21.428 -5.435 47.463 1.00 41.38 100 ALA A C 1
ATOM 765 O O . ALA A 1 100 ? -21.230 -5.471 46.241 1.00 41.38 100 ALA A O 1
ATOM 766 N N . ARG A 1 101 ? -20.481 -5.135 48.356 1.00 46.06 101 ARG A N 1
ATOM 767 C CA . ARG A 1 101 ? -19.059 -5.046 48.050 1.00 46.06 101 ARG A CA 1
ATOM 768 C C . ARG A 1 101 ? -18.688 -6.387 47.421 1.00 46.06 101 ARG A C 1
ATOM 770 O O . ARG A 1 101 ? -18.530 -7.364 48.140 1.00 46.06 101 ARG A O 1
ATOM 777 N N . GLY A 1 102 ? -18.651 -6.439 46.088 1.00 50.78 102 GLY A N 1
ATOM 778 C CA . GLY A 1 102 ? -18.380 -7.665 45.340 1.00 50.78 102 GLY A CA 1
ATOM 779 C C . GLY A 1 102 ? -17.012 -8.235 45.704 1.00 50.78 102 GLY A C 1
ATOM 780 O O . GLY A 1 102 ? -16.173 -7.510 46.255 1.00 50.78 102 GLY A O 1
ATOM 781 N N . GLU A 1 103 ? -16.811 -9.521 45.416 1.00 55.16 103 GLU A N 1
ATOM 782 C CA . GLU A 1 103 ? -15.528 -10.200 45.614 1.00 55.16 103 GLU A CA 1
ATOM 783 C C . GLU A 1 103 ? -14.412 -9.442 44.891 1.00 55.16 103 GLU A C 1
ATOM 785 O O . GLU A 1 103 ? -14.607 -8.910 43.795 1.00 55.16 103 GLU A O 1
ATOM 790 N N . ARG A 1 104 ? -13.251 -9.342 45.545 1.00 60.41 104 ARG A N 1
ATOM 791 C CA . ARG A 1 104 ? -12.028 -8.878 44.892 1.00 60.41 104 ARG A CA 1
ATOM 792 C C . ARG A 1 104 ? -11.529 -10.035 44.043 1.00 60.41 104 ARG A C 1
ATOM 794 O O . ARG A 1 104 ? -11.197 -11.075 44.596 1.00 60.41 104 ARG A O 1
ATOM 801 N N . ALA A 1 105 ? -11.513 -9.852 42.732 1.00 67.88 105 ALA A N 1
ATOM 802 C CA . ALA A 1 105 ? -10.889 -10.810 41.842 1.00 67.88 105 ALA A CA 1
ATOM 803 C C . ALA A 1 105 ? -9.403 -10.480 41.709 1.00 67.88 105 ALA A C 1
ATOM 805 O O . ALA A 1 105 ? -9.035 -9.321 41.514 1.00 67.88 105 ALA A O 1
ATOM 806 N N . GLU A 1 106 ? -8.567 -11.499 41.863 1.00 80.19 106 GLU A N 1
ATOM 807 C CA . GLU A 1 106 ? -7.121 -11.379 41.719 1.00 80.19 106 GLU A CA 1
ATOM 808 C C . GLU A 1 106 ? -6.735 -11.375 40.232 1.00 80.19 106 GLU A C 1
ATOM 810 O O . GLU A 1 106 ? -7.380 -12.011 39.392 1.00 80.19 106 GLU A O 1
ATOM 815 N N . VAL A 1 107 ? -5.699 -10.606 39.896 1.00 82.38 107 VAL A N 1
ATOM 816 C CA . VAL A 1 107 ? -5.116 -10.564 38.551 1.00 82.38 107 VAL A CA 1
ATOM 817 C C . VAL A 1 107 ? -4.031 -11.637 38.489 1.00 82.38 107 VAL A C 1
ATOM 819 O O . VAL A 1 107 ? -3.061 -11.573 39.240 1.00 82.38 107 VAL A O 1
ATOM 822 N N . VAL A 1 108 ? -4.212 -12.630 37.622 1.00 83.19 108 VAL A N 1
ATOM 823 C CA . VAL A 1 108 ? -3.343 -13.796 37.461 1.00 83.19 108 VAL A CA 1
ATOM 824 C C . VAL A 1 108 ? -2.546 -13.631 36.169 1.00 83.19 108 VAL A C 1
ATOM 826 O O . VAL A 1 108 ? -3.119 -13.451 35.097 1.00 83.19 108 VAL A O 1
ATOM 829 N N . LYS A 1 109 ? -1.213 -13.685 36.264 1.00 83.81 109 LYS A N 1
ATOM 830 C CA . LYS A 1 109 ? -0.326 -13.639 35.092 1.00 83.81 109 LYS A CA 1
ATOM 831 C C . LYS A 1 109 ? -0.476 -14.907 34.250 1.00 83.81 109 LYS A C 1
ATOM 833 O O . LYS A 1 109 ? -0.582 -16.000 34.802 1.00 83.81 109 LYS A O 1
ATOM 838 N N . GLY A 1 110 ? -0.459 -14.768 32.925 1.00 81.25 110 GLY A N 1
ATOM 839 C CA . GLY A 1 110 ? -0.603 -15.886 31.987 1.00 81.25 110 GLY A CA 1
ATOM 840 C C . GLY A 1 110 ? -2.029 -16.432 31.829 1.00 81.25 110 GLY A C 1
ATOM 841 O O . GLY A 1 110 ? -2.239 -17.333 31.017 1.00 81.25 110 GLY A O 1
ATOM 842 N N . GLU A 1 111 ? -3.021 -15.898 32.554 1.00 84.62 111 GLU A N 1
ATOM 843 C CA . GLU A 1 111 ? -4.435 -16.268 32.416 1.00 84.62 111 GLU A CA 1
ATOM 844 C C . GLU A 1 111 ? -5.249 -15.081 31.886 1.00 84.62 111 GLU A C 1
ATOM 846 O O . GLU A 1 111 ? -5.234 -13.986 32.446 1.00 84.62 111 GLU A O 1
ATOM 851 N N . TRP A 1 112 ? -6.009 -15.305 30.813 1.00 87.31 112 TRP A N 1
ATOM 852 C CA . TRP A 1 112 ? -6.943 -14.323 30.266 1.00 87.31 112 TRP A CA 1
ATOM 853 C C . TRP A 1 112 ? -8.289 -14.995 29.959 1.00 87.31 112 TRP A C 1
ATOM 855 O O . TRP A 1 112 ? -8.300 -16.023 29.274 1.00 87.31 112 TRP A O 1
ATOM 865 N N . PRO A 1 113 ? -9.430 -14.446 30.420 1.00 88.88 113 PRO A N 1
ATOM 866 C CA . PRO A 1 113 ? -9.579 -13.249 31.257 1.00 88.88 113 PRO A CA 1
ATOM 867 C C . PRO A 1 113 ? -9.174 -13.484 32.721 1.00 88.88 113 PRO A C 1
ATOM 869 O O . PRO A 1 113 ? -9.272 -14.598 33.226 1.00 88.88 113 PRO A O 1
ATOM 872 N N . THR A 1 114 ? -8.822 -12.415 33.435 1.00 86.94 114 THR A N 1
ATOM 873 C CA . THR A 1 114 ? -8.536 -12.443 34.880 1.00 86.94 114 THR A CA 1
ATOM 874 C C . THR A 1 114 ? -9.210 -11.263 35.597 1.00 86.94 114 THR A C 1
ATOM 876 O O . THR A 1 114 ? -9.879 -10.463 34.946 1.00 86.94 114 THR A O 1
ATOM 879 N N . GLY A 1 115 ? -9.100 -11.166 36.929 1.00 87.44 115 GLY A N 1
ATOM 880 C CA . GLY A 1 115 ? -9.442 -9.954 37.677 1.00 87.44 115 GLY A CA 1
ATOM 881 C C . GLY A 1 115 ? -10.903 -9.516 37.537 1.00 87.44 115 GLY A C 1
ATOM 882 O O . GLY A 1 115 ? -11.831 -10.335 37.563 1.00 87.44 115 GLY A O 1
ATOM 883 N N . LEU A 1 116 ? -11.113 -8.205 37.412 1.00 86.31 116 LEU A N 1
ATOM 884 C CA . LEU A 1 116 ? -12.420 -7.571 37.255 1.00 86.31 116 LEU A CA 1
ATOM 885 C C . LEU A 1 116 ? -13.213 -8.190 36.107 1.00 86.31 116 LEU A C 1
ATOM 887 O O . LEU A 1 116 ? -14.416 -8.411 36.251 1.00 86.31 116 LEU A O 1
ATOM 891 N N . VAL A 1 117 ? -12.562 -8.461 34.976 1.00 87.38 117 VAL A N 1
ATOM 892 C CA . VAL A 1 117 ? -13.233 -8.955 33.769 1.00 87.38 117 VAL A CA 1
ATOM 893 C C . VAL A 1 117 ? -13.798 -10.354 33.979 1.00 87.38 117 VAL A C 1
ATOM 895 O O . VAL A 1 117 ? -14.948 -10.615 33.615 1.00 87.38 117 VAL A O 1
ATOM 898 N N . LYS A 1 118 ? -13.022 -11.237 34.616 1.00 87.69 118 LYS A N 1
ATOM 899 C CA . LYS A 1 118 ? -13.467 -12.590 34.973 1.00 87.69 118 LYS A CA 1
ATOM 900 C C . LYS A 1 118 ? -14.668 -12.537 35.919 1.00 87.69 118 LYS A C 1
ATOM 902 O O . LYS A 1 118 ? -15.716 -13.097 35.606 1.00 87.69 118 LYS A O 1
ATOM 907 N N . ALA A 1 119 ? -14.573 -11.758 36.999 1.00 84.81 119 ALA A N 1
ATOM 908 C CA . ALA A 1 119 ? -15.678 -11.586 37.946 1.00 84.81 119 ALA A CA 1
ATOM 909 C C . ALA A 1 119 ? -16.920 -10.924 37.326 1.00 84.81 119 ALA A C 1
ATOM 911 O O . ALA A 1 119 ? -18.051 -11.221 37.719 1.00 84.81 119 ALA A O 1
ATOM 912 N N . TYR A 1 120 ? -16.734 -10.017 36.363 1.00 85.81 120 TYR A N 1
ATOM 913 C CA . TYR A 1 120 ? -17.835 -9.411 35.620 1.00 85.81 120 TYR A CA 1
ATOM 914 C C . TYR A 1 120 ? -18.578 -10.454 34.783 1.00 85.81 120 TYR A C 1
ATOM 916 O O . TYR A 1 120 ? -19.801 -10.544 34.876 1.00 85.81 120 TYR A O 1
ATOM 924 N N . LEU A 1 121 ? -17.857 -11.284 34.027 1.00 86.62 121 LEU A N 1
ATOM 925 C CA . LEU A 1 121 ? -18.457 -12.300 33.161 1.00 86.62 121 LEU A CA 1
ATOM 926 C C . LEU A 1 121 ? -19.062 -13.481 33.926 1.00 86.62 121 LEU A C 1
ATOM 928 O O . LEU A 1 121 ? -20.039 -14.056 33.459 1.00 86.62 121 LEU A O 1
ATOM 932 N N . GLU A 1 122 ? -18.554 -13.822 35.109 1.00 85.12 122 GLU A N 1
ATOM 933 C CA . GLU A 1 122 ? -19.191 -14.822 35.977 1.00 85.12 122 GLU A CA 1
ATOM 934 C C . GLU A 1 122 ? -20.566 -14.352 36.478 1.00 85.12 122 GLU A C 1
ATOM 936 O O . GLU A 1 122 ? -21.504 -15.143 36.580 1.00 85.12 122 GLU A O 1
ATOM 941 N N . ARG A 1 123 ? -20.712 -13.048 36.751 1.00 82.69 123 ARG A N 1
ATOM 942 C CA . ARG A 1 123 ? -21.965 -12.448 37.241 1.00 82.69 123 ARG A CA 1
ATOM 943 C C . ARG A 1 123 ? -22.921 -12.049 36.120 1.00 82.69 123 ARG A C 1
ATOM 945 O O . ARG A 1 123 ? -24.133 -12.141 36.298 1.00 82.69 123 ARG A O 1
ATOM 952 N N . SER A 1 124 ? -22.388 -11.630 34.975 1.00 82.94 124 SER A N 1
ATOM 953 C CA . SER A 1 124 ? -23.139 -11.261 33.773 1.00 82.94 124 SER A CA 1
ATOM 954 C C . SER A 1 124 ? -22.543 -11.959 32.541 1.00 82.94 124 SER A C 1
ATOM 956 O O . SER A 1 124 ? -21.860 -11.329 31.730 1.00 82.94 124 SER A O 1
ATOM 958 N N . PRO A 1 125 ? -22.810 -13.268 32.342 1.00 82.81 125 PRO A N 1
ATOM 959 C CA . PRO A 1 125 ? -22.230 -14.036 31.230 1.00 82.81 125 PRO A CA 1
ATOM 960 C C . PRO A 1 125 ? -22.594 -13.496 29.844 1.00 82.81 125 PRO A C 1
ATOM 962 O O . PRO A 1 125 ? -21.836 -13.643 28.881 1.00 82.81 125 PRO A O 1
ATOM 965 N N . LEU A 1 126 ? -23.769 -12.869 29.751 1.00 82.56 126 LEU A N 1
ATOM 966 C CA . LEU A 1 126 ? -24.291 -12.227 28.548 1.00 82.56 126 LEU A CA 1
ATOM 967 C C . LEU A 1 126 ? -23.879 -10.751 28.430 1.00 82.56 126 LEU A C 1
ATOM 969 O O . LEU A 1 126 ? -24.272 -10.115 27.456 1.00 82.56 126 LEU A O 1
ATOM 973 N N . ALA A 1 127 ? -23.123 -10.221 29.399 1.00 84.12 127 ALA A N 1
ATOM 974 C CA . ALA A 1 127 ? -22.706 -8.824 29.494 1.00 84.12 127 ALA A CA 1
ATOM 975 C C . ALA A 1 127 ? -23.866 -7.843 29.251 1.00 84.12 127 ALA A C 1
ATOM 977 O O . ALA A 1 127 ? -23.729 -6.872 28.503 1.00 84.12 127 ALA A O 1
ATOM 978 N N . LEU A 1 128 ? -25.039 -8.133 29.831 1.00 80.38 128 LEU A N 1
ATOM 979 C CA . LEU A 1 128 ? -26.281 -7.428 29.504 1.00 80.38 128 LEU A CA 1
ATOM 980 C C . LEU A 1 128 ? -26.169 -5.932 29.778 1.00 80.38 128 LEU A C 1
ATOM 982 O O . LEU A 1 128 ? -26.737 -5.157 29.033 1.00 80.38 128 LEU A O 1
ATOM 986 N N . GLU A 1 129 ? -25.415 -5.509 30.786 1.00 81.25 129 GLU A N 1
ATOM 987 C CA . GLU A 1 129 ? -25.259 -4.098 31.142 1.00 81.25 129 GLU A CA 1
ATOM 988 C C . GLU A 1 129 ? -24.538 -3.306 30.050 1.00 81.25 129 GLU A C 1
ATOM 990 O O . GLU A 1 129 ? -24.893 -2.165 29.787 1.00 81.25 129 GLU A O 1
ATOM 995 N N . LEU A 1 130 ? -23.547 -3.906 29.386 1.00 82.00 130 LEU A N 1
ATOM 996 C CA . LEU A 1 130 ? -22.845 -3.271 28.272 1.00 82.00 130 LEU A CA 1
ATOM 997 C C . LEU A 1 130 ? -23.550 -3.498 26.936 1.00 82.00 130 LEU A C 1
ATOM 999 O O . LEU A 1 130 ? -23.447 -2.645 26.059 1.00 82.00 130 LEU A O 1
ATOM 1003 N N . LEU A 1 131 ? -24.243 -4.629 26.778 1.00 81.56 131 LEU A N 1
ATOM 1004 C CA . LEU A 1 131 ? -24.851 -5.040 25.514 1.00 81.56 131 LEU A CA 1
ATOM 1005 C C . LEU A 1 131 ? -26.353 -4.732 25.388 1.00 81.56 131 LEU A C 1
ATOM 1007 O O . LEU A 1 131 ? -26.964 -5.068 24.367 1.00 81.56 131 LEU A O 1
ATOM 1011 N N . ASN A 1 132 ? -26.986 -4.148 26.412 1.00 73.19 132 ASN A N 1
ATOM 1012 C CA . ASN A 1 132 ? -28.371 -3.700 26.298 1.00 73.19 132 ASN A CA 1
ATOM 1013 C C . ASN A 1 132 ? -28.453 -2.408 25.498 1.00 73.19 132 ASN A C 1
ATOM 1015 O O . ASN A 1 132 ? -27.619 -1.511 25.623 1.00 73.19 132 ASN A O 1
ATOM 1019 N N . ASP A 1 133 ? -29.549 -2.274 24.756 1.00 61.94 133 ASP A N 1
ATOM 1020 C CA . ASP A 1 133 ? -29.793 -1.084 23.950 1.00 61.94 133 ASP A CA 1
ATOM 1021 C C . ASP A 1 133 ? -29.943 0.184 24.807 1.00 61.94 133 ASP A C 1
ATOM 1023 O O . ASP A 1 133 ? -29.769 1.266 24.270 1.00 61.94 133 ASP A O 1
ATOM 1027 N N . ASP A 1 134 ? -30.201 0.092 26.120 1.00 57.31 134 ASP A N 1
ATOM 1028 C CA . ASP A 1 134 ? -30.443 1.243 27.008 1.00 57.31 134 ASP A CA 1
ATOM 1029 C C . ASP A 1 134 ? -29.266 2.226 27.136 1.00 57.31 134 ASP A C 1
ATOM 1031 O O . ASP A 1 134 ? -29.499 3.424 27.336 1.00 57.31 134 ASP A O 1
ATOM 1035 N N . LEU A 1 135 ? -28.036 1.738 26.949 1.00 54.53 135 LEU A N 1
ATOM 1036 C CA . LEU A 1 135 ? -26.797 2.527 26.900 1.00 54.53 135 LEU A CA 1
ATOM 1037 C C . LEU A 1 135 ? -26.267 2.722 25.471 1.00 54.53 135 LEU A C 1
ATOM 1039 O O . LEU A 1 135 ? -25.324 3.481 25.264 1.00 54.53 135 LEU A O 1
ATOM 1043 N N . ALA A 1 136 ? -26.879 2.077 24.476 1.00 52.41 136 ALA A N 1
ATOM 1044 C CA . ALA A 1 136 ? -26.592 2.327 23.071 1.00 52.41 136 ALA A CA 1
ATOM 1045 C C . ALA A 1 136 ? -27.116 3.723 22.669 1.00 52.41 136 ALA A C 1
ATOM 1047 O O . ALA A 1 136 ? -28.013 4.260 23.329 1.00 52.41 136 ALA A O 1
ATOM 1048 N N . PRO A 1 137 ? -26.631 4.320 21.563 1.00 46.56 137 PRO A N 1
ATOM 1049 C CA . PRO A 1 137 ? -27.087 5.633 21.094 1.00 46.56 137 PRO A CA 1
ATOM 1050 C C . PRO A 1 137 ? -28.617 5.779 20.940 1.00 46.56 137 PRO A C 1
ATOM 1052 O O . PRO A 1 137 ? -29.097 6.909 20.945 1.00 46.56 137 PRO A O 1
ATOM 1055 N N . ASP A 1 138 ? -29.383 4.680 20.887 1.00 46.12 138 ASP A N 1
ATOM 1056 C CA . ASP A 1 138 ? -30.852 4.656 20.777 1.00 46.12 138 ASP A CA 1
ATOM 1057 C C . ASP A 1 138 ? -31.608 4.222 22.058 1.00 46.12 138 ASP A C 1
ATOM 1059 O O . ASP A 1 138 ? -32.843 4.091 22.039 1.00 46.12 138 ASP A O 1
ATOM 1063 N N . GLY A 1 139 ? -30.895 4.012 23.167 1.00 57.62 139 GLY A N 1
ATOM 1064 C CA . GLY A 1 139 ? -31.409 3.517 24.448 1.00 57.62 139 GLY A CA 1
ATOM 1065 C C . GLY A 1 139 ? -32.273 4.478 25.245 1.00 57.62 139 GLY A C 1
ATOM 1066 O O . GLY A 1 139 ? -32.322 5.666 24.943 1.00 57.62 139 GLY A O 1
ATOM 1067 N N . GLN A 1 140 ? -32.969 4.005 26.287 1.00 55.03 140 GLN A N 1
ATOM 1068 C CA . GLN A 1 140 ? -33.838 4.875 27.095 1.00 55.03 140 GLN A CA 1
ATOM 1069 C C . GLN A 1 140 ? -33.072 6.010 27.796 1.00 55.03 140 GLN A C 1
ATOM 1071 O O . GLN A 1 140 ? -33.545 7.152 27.789 1.00 55.03 140 GLN A O 1
ATOM 1076 N N . ILE A 1 141 ? -31.870 5.729 28.314 1.00 53.84 141 ILE A N 1
ATOM 1077 C CA . ILE A 1 141 ? -30.991 6.724 28.953 1.00 53.84 141 ILE A CA 1
ATOM 1078 C C . ILE A 1 141 ? -30.552 7.763 27.907 1.00 53.84 141 ILE A C 1
ATOM 1080 O O . ILE A 1 141 ? -30.680 8.975 28.109 1.00 53.84 141 ILE A O 1
ATOM 1084 N N . HIS A 1 142 ? -30.155 7.297 26.718 1.00 52.12 142 HIS A N 1
ATOM 1085 C CA . HIS A 1 142 ? -29.794 8.165 25.599 1.00 52.12 142 HIS A CA 1
ATOM 1086 C C . HIS A 1 142 ? -30.975 8.951 25.027 1.00 52.12 142 HIS A C 1
ATOM 1088 O O . HIS A 1 142 ? -30.808 10.127 24.735 1.00 52.12 142 HIS A O 1
ATOM 1094 N N . ARG A 1 143 ? -32.188 8.399 24.926 1.00 53.47 143 ARG A N 1
ATOM 1095 C CA . ARG A 1 143 ? -33.396 9.137 24.503 1.00 53.47 143 ARG A CA 1
ATOM 1096 C C . ARG A 1 143 ? -33.721 10.289 25.455 1.00 53.47 143 ARG A C 1
ATOM 1098 O O . ARG A 1 143 ? -34.202 11.329 24.999 1.00 53.47 143 ARG A O 1
ATOM 1105 N N . GLY A 1 144 ? -33.432 10.134 26.749 1.00 52.12 144 GLY A N 1
ATOM 1106 C CA . GLY A 1 144 ? -33.502 11.207 27.744 1.00 52.12 144 GLY A CA 1
ATOM 1107 C C . GLY A 1 144 ? -32.516 12.346 27.458 1.00 52.12 144 GLY A C 1
ATOM 1108 O O . GLY A 1 144 ? -32.909 13.514 27.469 1.00 52.12 144 GLY A O 1
ATOM 1109 N N . LEU A 1 145 ? -31.270 12.007 27.112 1.00 49.44 145 LEU A N 1
ATOM 1110 C CA . LEU A 1 145 ? -30.222 12.962 26.726 1.00 49.44 145 LEU A CA 1
ATOM 1111 C C . LEU A 1 145 ? -30.433 13.562 25.318 1.00 49.44 145 LEU A C 1
ATOM 1113 O O . LEU A 1 145 ? -30.142 14.732 25.094 1.00 49.44 145 LEU A O 1
ATOM 1117 N N . LEU A 1 146 ? -30.988 12.802 24.369 1.00 46.09 146 LEU A N 1
ATOM 1118 C CA . LEU A 1 146 ? -31.200 13.175 22.963 1.00 46.09 146 LEU A CA 1
ATOM 1119 C C . LEU A 1 146 ? -32.374 14.131 22.752 1.00 46.09 146 LEU A C 1
ATOM 1121 O O . LEU A 1 146 ? -32.340 14.925 21.810 1.00 46.09 146 LEU A O 1
ATOM 1125 N N . LYS A 1 147 ? -33.385 14.120 23.636 1.00 52.03 147 LYS A N 1
ATOM 1126 C CA . LYS A 1 147 ? -34.466 15.126 23.624 1.00 52.03 147 LYS A CA 1
ATOM 1127 C C . LYS A 1 147 ? -33.931 16.565 23.734 1.00 52.03 147 LYS A C 1
ATOM 1129 O O . LYS A 1 147 ? -34.637 17.502 23.374 1.00 52.03 147 LYS A O 1
ATOM 1134 N N . LYS A 1 148 ? -32.674 16.745 24.159 1.00 44.06 148 LYS A N 1
ATOM 1135 C CA . LYS A 1 148 ? -31.919 18.001 24.123 1.00 44.06 148 LYS A CA 1
ATOM 1136 C C . LYS A 1 148 ? -30.606 17.780 23.351 1.00 44.06 148 LYS A C 1
ATOM 1138 O O . LYS A 1 148 ? -29.630 17.402 23.966 1.00 44.06 148 LYS A O 1
ATOM 1143 N N . LYS A 1 149 ? -30.584 17.980 22.021 1.00 52.72 149 LYS A N 1
ATOM 1144 C CA . LYS A 1 149 ? -29.383 18.046 21.132 1.00 52.72 149 LYS A CA 1
ATOM 1145 C C . LYS A 1 149 ? -28.113 17.327 21.663 1.00 52.72 149 LYS A C 1
ATOM 1147 O O . LYS A 1 149 ? -27.435 17.924 22.486 1.00 52.72 149 LYS A O 1
ATOM 1152 N N . LYS A 1 150 ? -27.743 16.139 21.130 1.00 65.19 150 LYS A N 1
ATOM 1153 C CA . LYS A 1 150 ? -26.499 15.351 21.412 1.00 65.19 150 LYS A CA 1
ATOM 1154 C C . LYS A 1 150 ? -25.411 16.155 22.170 1.00 65.19 150 LYS A C 1
ATOM 1156 O O . LYS A 1 150 ? -24.532 16.737 21.529 1.00 65.19 150 LYS A O 1
ATOM 1161 N N . SER A 1 151 ? -25.491 16.212 23.503 1.00 76.12 151 SER A N 1
ATOM 1162 C CA . SER A 1 151 ? -24.580 17.014 24.334 1.00 76.12 151 SER A CA 1
ATOM 1163 C C . SER A 1 151 ? -23.151 16.456 24.285 1.00 76.12 151 SER A C 1
ATOM 1165 O O . SER A 1 151 ? -22.966 15.275 23.973 1.00 76.12 151 SER A O 1
ATOM 1167 N N . LYS A 1 152 ? -22.134 17.275 24.611 1.00 81.81 152 LYS A N 1
ATOM 1168 C CA . LYS A 1 152 ? -20.729 16.818 24.728 1.00 81.81 152 LYS A CA 1
ATOM 1169 C C . LYS A 1 152 ? -20.631 15.571 25.625 1.00 81.81 152 LYS A C 1
ATOM 1171 O O . LYS A 1 152 ? -20.043 14.570 25.228 1.00 81.81 152 LYS A O 1
ATOM 1176 N N . LEU A 1 153 ? -21.327 15.587 26.768 1.00 82.56 153 LEU A N 1
ATOM 1177 C CA . LEU A 1 153 ? -21.382 14.471 27.717 1.00 82.56 153 LEU A CA 1
ATOM 1178 C C . LEU A 1 153 ? -21.975 13.191 27.108 1.00 82.56 153 LEU A C 1
ATOM 1180 O O . LEU A 1 153 ? -21.406 12.117 27.271 1.00 82.56 153 LEU A O 1
ATOM 1184 N N . SER A 1 154 ? -23.083 13.284 26.362 1.00 80.50 154 SER A N 1
ATOM 1185 C CA . SER A 1 154 ? -23.682 12.111 25.706 1.00 80.50 154 SER A CA 1
ATOM 1186 C C . SER A 1 154 ? -22.733 11.469 24.690 1.00 80.50 154 SER A C 1
ATOM 1188 O O . SER A 1 154 ? -22.734 10.244 24.548 1.00 80.50 154 SER A O 1
ATOM 1190 N N . ARG A 1 155 ? -21.941 12.276 23.972 1.00 82.25 155 ARG A N 1
ATOM 1191 C CA . ARG A 1 155 ? -20.932 11.773 23.028 1.00 82.25 155 ARG A CA 1
ATOM 1192 C C . ARG A 1 155 ? -19.765 11.118 23.760 1.00 82.25 155 ARG A C 1
ATOM 1194 O O . ARG A 1 155 ? -19.357 10.033 23.362 1.00 82.25 155 ARG A O 1
ATOM 1201 N N . ALA A 1 156 ? -19.292 11.722 24.851 1.00 85.69 156 ALA A N 1
ATOM 1202 C CA . ALA A 1 156 ? -18.240 11.153 25.692 1.00 85.69 156 ALA A CA 1
ATOM 1203 C C . ALA A 1 156 ? -18.656 9.801 26.300 1.00 85.69 156 ALA A C 1
ATOM 1205 O O . ALA A 1 156 ? -17.873 8.854 26.275 1.00 85.69 156 ALA A O 1
ATOM 1206 N N . ILE A 1 157 ? -19.905 9.680 26.771 1.00 85.81 157 ILE A N 1
ATOM 1207 C CA . ILE A 1 157 ? -20.468 8.407 27.254 1.00 85.81 157 ILE A CA 1
ATOM 1208 C C . ILE A 1 157 ? -20.496 7.374 26.129 1.00 85.81 157 ILE A C 1
ATOM 1210 O O . ILE A 1 157 ? -20.032 6.259 26.329 1.00 85.81 157 ILE A O 1
ATOM 1214 N N . SER A 1 158 ? -20.953 7.756 24.933 1.00 85.19 158 SER A N 1
ATOM 1215 C CA . SER A 1 158 ? -20.989 6.848 23.774 1.00 85.19 158 SER A CA 1
ATOM 1216 C C . SER A 1 158 ? -19.583 6.377 23.374 1.00 85.19 158 SER A C 1
ATOM 1218 O O . SER A 1 158 ? -19.388 5.200 23.079 1.00 85.19 158 SER A O 1
ATOM 1220 N N . LYS A 1 159 ? -18.585 7.275 23.411 1.00 88.38 159 LYS A N 1
ATOM 1221 C CA . LYS A 1 159 ? -17.171 6.940 23.173 1.00 88.38 159 LYS A CA 1
ATOM 1222 C C . LYS A 1 159 ? -16.690 5.919 24.206 1.00 88.38 159 LYS A C 1
ATOM 1224 O O . LYS A 1 159 ? -16.124 4.895 23.836 1.00 88.38 159 LYS A O 1
ATOM 1229 N N . ALA A 1 160 ? -16.951 6.168 25.490 1.00 89.38 160 ALA A N 1
ATOM 1230 C CA . ALA A 1 160 ? -16.540 5.274 26.569 1.00 89.38 160 ALA A CA 1
ATOM 1231 C C . ALA A 1 160 ? -17.249 3.928 26.569 1.00 89.38 160 ALA A C 1
ATOM 1233 O O . ALA A 1 160 ? -16.619 2.915 26.852 1.00 89.38 160 ALA A O 1
ATOM 1234 N N . HIS A 1 161 ? -18.518 3.902 26.182 1.00 89.88 161 HIS A N 1
ATOM 1235 C CA . HIS A 1 161 ? -19.277 2.675 26.003 1.00 89.88 161 HIS A CA 1
ATOM 1236 C C . HIS A 1 161 ? -18.695 1.813 24.877 1.00 89.88 161 HIS A C 1
ATOM 1238 O O . HIS A 1 161 ? -18.412 0.638 25.095 1.00 89.88 161 HIS A O 1
ATOM 1244 N N . GLN A 1 162 ? -18.402 2.401 23.712 1.00 90.00 162 GLN A N 1
ATOM 1245 C CA . GLN A 1 162 ? -17.775 1.672 22.603 1.00 90.00 162 GLN A CA 1
ATOM 1246 C C . GLN A 1 162 ? -16.369 1.174 22.942 1.00 90.00 162 GLN A C 1
ATOM 1248 O O . GLN A 1 162 ? -16.026 0.050 22.584 1.00 90.00 162 GLN A O 1
ATOM 1253 N N . LEU A 1 163 ? -15.569 1.969 23.657 1.00 91.19 163 LEU A N 1
ATOM 1254 C CA . LEU A 1 163 ? -14.256 1.531 24.131 1.00 91.19 163 LEU A CA 1
ATOM 1255 C C . LEU A 1 163 ? -14.379 0.392 25.150 1.00 91.19 163 LEU A C 1
ATOM 1257 O O . LEU A 1 163 ? -13.676 -0.602 25.015 1.00 91.19 163 LEU A O 1
ATOM 1261 N N . ALA A 1 164 ? -15.308 0.469 26.105 1.00 91.12 164 ALA A N 1
ATOM 1262 C CA . ALA A 1 164 ? -15.567 -0.621 27.045 1.00 91.12 164 ALA A CA 1
ATOM 1263 C C . ALA A 1 164 ? -15.984 -1.918 26.326 1.00 91.12 164 ALA A C 1
ATOM 1265 O O . ALA A 1 164 ? -15.489 -2.990 26.667 1.00 91.12 164 ALA A O 1
ATOM 1266 N N . ILE A 1 165 ? -16.827 -1.826 25.289 1.00 92.62 165 ILE A N 1
ATOM 1267 C CA . ILE A 1 165 ? -17.180 -2.970 24.434 1.00 92.62 165 ILE A CA 1
ATOM 1268 C C . ILE A 1 165 ? -15.955 -3.498 23.682 1.00 92.62 165 ILE A C 1
ATOM 1270 O O . ILE A 1 165 ? -15.754 -4.710 23.624 1.00 92.62 165 ILE A O 1
ATOM 1274 N N . ALA A 1 166 ? -15.136 -2.615 23.104 1.00 93.31 166 ALA A N 1
ATOM 1275 C CA . ALA A 1 166 ? -13.928 -3.016 22.393 1.00 93.31 166 ALA A CA 1
ATOM 1276 C C . ALA A 1 166 ? -12.986 -3.795 23.317 1.00 93.31 166 ALA A C 1
ATOM 1278 O O . ALA A 1 166 ? -12.518 -4.866 22.937 1.00 93.31 166 ALA A O 1
ATOM 1279 N N . GLU A 1 167 ? -12.740 -3.301 24.531 1.00 93.25 167 GLU A N 1
ATOM 1280 C CA . GLU A 1 167 ? -11.884 -3.990 25.496 1.00 93.25 167 GLU A CA 1
ATOM 1281 C C . GLU A 1 167 ? -12.529 -5.310 25.968 1.00 93.25 167 GLU A C 1
ATOM 1283 O O . GLU A 1 167 ? -11.849 -6.332 26.003 1.00 93.25 167 GLU A O 1
ATOM 1288 N N . LEU A 1 168 ? -13.847 -5.359 26.208 1.00 93.25 168 LEU A N 1
ATOM 1289 C CA . LEU A 1 168 ? -14.553 -6.602 26.561 1.00 93.25 168 LEU A CA 1
ATOM 1290 C C . LEU A 1 168 ? -14.419 -7.692 25.481 1.00 93.25 168 LEU A C 1
ATOM 1292 O O . LEU A 1 168 ? -14.273 -8.871 25.801 1.00 93.25 168 LEU A O 1
ATOM 1296 N N . LEU A 1 169 ? -14.443 -7.320 24.197 1.00 94.25 169 LEU A N 1
ATOM 1297 C CA . LEU A 1 169 ? -14.285 -8.272 23.091 1.00 94.25 169 LEU A CA 1
ATOM 1298 C C . LEU A 1 169 ? -12.930 -8.988 23.104 1.00 94.25 169 LEU A C 1
ATOM 1300 O O . LEU A 1 169 ? -12.840 -10.098 22.577 1.00 94.25 169 LEU A O 1
ATOM 1304 N N . THR A 1 170 ? -11.902 -8.405 23.728 1.00 93.25 170 THR A N 1
ATOM 1305 C CA . THR A 1 170 ? -10.575 -9.033 23.808 1.00 93.25 170 THR A CA 1
ATOM 1306 C C . THR A 1 170 ? -10.570 -10.322 24.621 1.00 93.25 170 THR A C 1
ATOM 1308 O O . THR A 1 170 ? -9.734 -11.182 24.378 1.00 93.25 170 THR A O 1
ATOM 1311 N N . VAL A 1 171 ? -11.558 -10.539 25.494 1.00 91.62 171 VAL A N 1
ATOM 1312 C CA . VAL A 1 171 ? -11.753 -11.805 26.227 1.00 91.62 171 VAL A CA 1
ATOM 1313 C C . VAL A 1 171 ? -12.000 -12.997 25.302 1.00 91.62 171 VAL A C 1
ATOM 1315 O O . VAL A 1 171 ? -11.683 -14.134 25.635 1.00 91.62 171 VAL A O 1
ATOM 1318 N N . ALA A 1 172 ? -12.590 -12.747 24.135 1.00 91.88 172 ALA A N 1
ATOM 1319 C CA . ALA A 1 172 ? -12.900 -13.785 23.163 1.00 91.88 172 ALA A CA 1
ATOM 1320 C C . ALA A 1 172 ? -11.790 -13.990 22.118 1.00 91.88 172 ALA A C 1
ATOM 1322 O O . ALA A 1 172 ? -11.912 -14.880 21.273 1.00 91.88 172 ALA A O 1
ATOM 1323 N N . ILE A 1 173 ? -10.744 -13.158 22.117 1.00 91.56 173 ILE A N 1
ATOM 1324 C CA . ILE A 1 173 ? -9.643 -13.283 21.162 1.00 91.56 173 ILE A CA 1
ATOM 1325 C C . ILE A 1 173 ? -8.720 -14.418 21.633 1.00 91.56 173 ILE A C 1
ATOM 1327 O O . ILE A 1 173 ? -8.364 -14.449 22.809 1.00 91.56 173 ILE A O 1
ATOM 1331 N N . PRO A 1 174 ? -8.321 -15.349 20.742 1.00 89.94 174 PRO A N 1
ATOM 1332 C CA . PRO A 1 174 ? -7.362 -16.387 21.097 1.00 89.94 174 PRO A CA 1
ATOM 1333 C C . PRO A 1 174 ? -6.067 -15.798 21.661 1.00 89.94 174 PRO A C 1
ATOM 1335 O O . PRO A 1 174 ? -5.502 -14.893 21.047 1.00 89.94 174 PRO A O 1
ATOM 1338 N N . MET A 1 175 ? -5.567 -16.359 22.765 1.00 86.00 175 MET A N 1
ATOM 1339 C CA . MET A 1 175 ? -4.352 -15.873 23.434 1.00 86.00 175 MET A CA 1
ATOM 1340 C C . MET A 1 175 ? -3.150 -15.709 22.487 1.00 86.00 175 MET A C 1
ATOM 1342 O O . MET A 1 175 ? -2.552 -14.637 22.518 1.00 86.00 175 MET A O 1
ATOM 1346 N N . PRO A 1 176 ? -2.843 -16.658 21.573 1.00 85.62 176 PRO A N 1
ATOM 1347 C CA . PRO A 1 176 ? -1.720 -16.484 20.648 1.00 85.62 176 PRO A CA 1
ATOM 1348 C C . PRO A 1 176 ? -1.844 -15.224 19.781 1.00 85.62 176 PRO A C 1
ATOM 1350 O O . PRO A 1 176 ? -0.859 -14.547 19.526 1.00 85.62 176 PRO A O 1
ATOM 1353 N N . LYS A 1 177 ? -3.069 -14.847 19.388 1.00 86.38 177 LYS A N 1
ATOM 1354 C CA . LYS A 1 177 ? -3.310 -13.623 18.608 1.00 86.38 177 LYS A CA 1
ATOM 1355 C C . LYS A 1 177 ? -3.212 -12.346 19.435 1.00 86.38 177 LYS A C 1
ATOM 1357 O O . LYS A 1 177 ? -2.986 -11.289 18.865 1.00 86.38 177 LYS A O 1
ATOM 1362 N N . LEU A 1 178 ? -3.483 -12.415 20.738 1.00 85.00 178 LEU A N 1
ATOM 1363 C CA . LEU A 1 178 ? -3.277 -11.278 21.637 1.00 85.00 178 LEU A CA 1
ATOM 1364 C C . LEU A 1 178 ? -1.785 -11.077 21.896 1.00 85.00 178 LEU A C 1
ATOM 1366 O O . LEU A 1 178 ? -1.311 -9.952 21.832 1.00 85.00 178 LEU A O 1
ATOM 1370 N N . GLN A 1 179 ? -1.051 -12.172 22.095 1.00 82.88 179 GLN A N 1
ATOM 1371 C CA . GLN A 1 179 ? 0.401 -12.151 22.234 1.00 82.88 179 GLN A CA 1
ATOM 1372 C C . GLN A 1 179 ? 1.065 -11.592 20.973 1.00 82.88 179 GLN A C 1
ATOM 1374 O O . GLN A 1 179 ? 1.866 -10.682 21.095 1.00 82.88 179 GLN A O 1
ATOM 1379 N N . GLU A 1 180 ? 0.673 -12.017 19.767 1.00 77.44 180 GLU A N 1
ATOM 1380 C CA . GLU A 1 180 ? 1.191 -11.446 18.505 1.00 77.44 180 GLU A CA 1
ATOM 1381 C C . GLU A 1 180 ? 0.995 -9.925 18.365 1.00 77.44 180 GLU A C 1
ATOM 1383 O O . GLU A 1 180 ? 1.711 -9.294 17.595 1.00 77.44 180 GLU A O 1
ATOM 1388 N N . VAL A 1 181 ? 0.008 -9.338 19.051 1.00 69.31 181 VAL A N 1
ATOM 1389 C CA . VAL A 1 181 ? -0.247 -7.889 19.014 1.00 69.31 181 VAL A CA 1
ATOM 1390 C C . VAL A 1 181 ? 0.562 -7.134 20.067 1.00 69.31 181 VAL A C 1
ATOM 1392 O O . VAL A 1 181 ? 0.916 -5.986 19.818 1.00 69.31 181 VAL A O 1
ATOM 1395 N N . ASP A 1 182 ? 0.853 -7.768 21.205 1.00 60.81 182 ASP A N 1
ATOM 1396 C CA . ASP A 1 182 ? 1.509 -7.131 22.354 1.00 60.81 182 ASP A CA 1
ATOM 1397 C C . ASP A 1 182 ? 2.989 -7.550 22.530 1.00 60.81 182 ASP A C 1
ATOM 1399 O O . ASP A 1 182 ? 3.667 -7.010 23.401 1.00 60.81 182 ASP A O 1
ATOM 1403 N N . SER A 1 183 ? 3.519 -8.487 21.730 1.00 52.09 183 SER A N 1
ATOM 1404 C CA . SER A 1 183 ? 4.912 -8.959 21.833 1.00 52.09 183 SER A CA 1
ATOM 1405 C C . SER A 1 183 ? 5.791 -8.547 20.650 1.00 52.09 183 SER A C 1
ATOM 1407 O O . SER A 1 183 ? 5.529 -8.906 19.502 1.00 52.09 183 SER A O 1
ATOM 1409 N N . ASP A 1 184 ? 6.904 -7.880 20.971 1.00 40.12 184 ASP A N 1
ATOM 1410 C CA . ASP A 1 184 ? 8.130 -7.918 20.175 1.00 40.12 184 ASP A CA 1
ATOM 1411 C C . ASP A 1 184 ? 8.741 -9.318 20.326 1.00 40.12 184 ASP A C 1
ATOM 1413 O O . ASP A 1 184 ? 9.354 -9.648 21.340 1.00 40.12 184 ASP A O 1
ATOM 1417 N N . GLY A 1 185 ? 8.493 -10.172 19.334 1.00 37.81 185 GLY A N 1
ATOM 1418 C CA . GLY A 1 185 ? 9.244 -11.395 19.046 1.00 37.81 185 GLY A CA 1
ATOM 1419 C C . GLY A 1 185 ? 9.719 -12.227 20.241 1.00 37.81 185 GLY A C 1
ATOM 1420 O O . GLY A 1 185 ? 10.887 -12.182 20.615 1.00 37.81 185 GLY A O 1
ATOM 1421 N N . THR A 1 186 ? 8.874 -13.107 20.776 1.00 34.38 186 THR A N 1
ATOM 1422 C CA . THR A 1 186 ? 9.370 -14.365 21.363 1.00 34.38 186 THR A CA 1
ATOM 1423 C C . THR A 1 186 ? 8.286 -15.438 21.318 1.00 34.38 186 THR A C 1
ATOM 1425 O O . THR A 1 186 ? 7.248 -15.338 21.965 1.00 34.38 186 THR A O 1
ATOM 1428 N N . GLU A 1 187 ? 8.516 -16.458 20.489 1.00 36.91 187 GLU A N 1
ATOM 1429 C CA . GLU A 1 187 ? 7.634 -17.613 20.342 1.00 36.91 187 GLU A CA 1
ATOM 1430 C C . GLU A 1 187 ? 7.803 -18.561 21.536 1.00 36.91 187 GLU A C 1
ATOM 1432 O O . GLU A 1 187 ? 8.832 -19.216 21.655 1.00 36.91 187 GLU A O 1
ATOM 1437 N N . ASP A 1 188 ? 6.768 -18.695 22.367 1.00 34.53 188 ASP A N 1
ATOM 1438 C CA . ASP A 1 188 ? 6.537 -19.910 23.151 1.00 34.53 188 ASP A CA 1
ATOM 1439 C C . ASP A 1 188 ? 5.035 -20.235 23.174 1.00 34.53 188 ASP A C 1
ATOM 1441 O O . ASP A 1 188 ? 4.188 -19.474 23.646 1.00 34.53 188 ASP A O 1
ATOM 1445 N N . HIS A 1 189 ? 4.682 -21.386 22.598 1.00 36.59 189 HIS A N 1
ATOM 1446 C CA . HIS A 1 189 ? 3.299 -21.803 22.391 1.00 36.59 189 HIS A CA 1
ATOM 1447 C C . HIS A 1 189 ? 2.662 -22.358 23.671 1.00 36.59 189 HIS A C 1
ATOM 1449 O O . HIS A 1 189 ? 2.822 -23.534 24.002 1.00 36.59 189 HIS A O 1
ATOM 1455 N N . ILE A 1 190 ? 1.826 -21.554 24.331 1.00 40.56 190 ILE A N 1
ATOM 1456 C CA . ILE A 1 190 ? 0.848 -22.054 25.305 1.00 40.56 190 ILE A CA 1
ATOM 1457 C C . ILE A 1 190 ? -0.466 -22.348 24.569 1.00 40.56 190 ILE A C 1
ATOM 1459 O O . ILE A 1 190 ? -1.179 -21.451 24.118 1.00 40.56 190 ILE A O 1
ATOM 1463 N N . VAL A 1 191 ? -0.799 -23.636 24.438 1.00 37.72 191 VAL A N 1
ATOM 1464 C CA . VAL A 1 191 ? -2.066 -24.109 23.859 1.00 37.72 191 VAL A CA 1
ATOM 1465 C C . VAL A 1 191 ? -3.189 -23.912 24.882 1.00 37.72 191 VAL A C 1
ATOM 1467 O O . VAL A 1 191 ? -3.516 -24.809 25.655 1.00 37.72 191 VAL A O 1
ATOM 1470 N N . GLY A 1 192 ? -3.779 -22.718 24.897 1.00 43.94 192 GLY A N 1
ATOM 1471 C CA . GLY A 1 192 ? -5.018 -22.433 25.620 1.00 43.94 192 GLY A CA 1
ATOM 1472 C C . GLY A 1 192 ? -6.245 -22.701 24.746 1.00 43.94 192 GLY A C 1
ATOM 1473 O O . GLY A 1 192 ? -6.367 -22.161 23.647 1.00 43.94 192 GLY A O 1
ATOM 1474 N N . SER A 1 193 ? -7.180 -23.526 25.219 1.00 43.19 193 SER A N 1
ATOM 1475 C CA . SER A 1 193 ? -8.515 -23.643 24.623 1.00 43.19 193 SER A CA 1
ATOM 1476 C C . SER A 1 193 ? -9.307 -22.354 24.856 1.00 43.19 193 SER A C 1
ATOM 1478 O O . SER A 1 193 ? -9.436 -21.925 26.002 1.00 43.19 193 SER A O 1
ATOM 1480 N N . ASN A 1 194 ? -9.882 -21.764 23.804 1.00 56.53 194 ASN A N 1
ATOM 1481 C CA . ASN A 1 194 ? -10.714 -20.567 23.946 1.00 56.53 194 ASN A CA 1
ATOM 1482 C C . ASN A 1 194 ? -11.935 -20.834 24.845 1.00 56.53 194 ASN A C 1
ATOM 1484 O O . ASN A 1 194 ? -12.674 -21.790 24.582 1.00 56.53 194 ASN A O 1
ATOM 1488 N N . PRO A 1 195 ? -12.221 -19.974 25.838 1.00 56.97 195 PRO A N 1
ATOM 1489 C CA . PRO A 1 195 ? -13.474 -20.052 26.574 1.00 56.97 195 PRO A CA 1
ATOM 1490 C C . PRO A 1 195 ? -14.646 -19.774 25.622 1.00 56.97 195 PRO A C 1
ATOM 1492 O O . PRO A 1 195 ? -14.607 -18.842 24.817 1.00 56.97 195 PRO A O 1
ATOM 1495 N N . SER A 1 196 ? -15.717 -20.573 25.682 1.00 62.78 196 SER A N 1
ATOM 1496 C CA . SER A 1 196 ? -16.934 -20.260 24.926 1.00 62.78 196 SER A CA 1
ATOM 1497 C C . SER A 1 196 ? -17.608 -19.042 25.560 1.00 62.78 196 SER A C 1
ATOM 1499 O O . SER A 1 196 ? -18.180 -19.137 26.646 1.00 62.78 196 SER A O 1
ATOM 1501 N N . VAL A 1 197 ? -17.534 -17.888 24.902 1.00 79.12 197 VAL A N 1
ATOM 1502 C CA . VAL A 1 197 ? -18.027 -16.634 25.477 1.00 79.12 197 VAL A CA 1
ATOM 1503 C C . VAL A 1 197 ? -19.478 -16.376 25.058 1.00 79.12 197 VAL A C 1
ATOM 1505 O O . VAL A 1 197 ? -19.770 -16.107 23.890 1.00 79.12 197 VAL A O 1
ATOM 1508 N N . SER A 1 198 ? -20.411 -16.465 26.011 1.00 84.06 198 SER A N 1
ATOM 1509 C CA . SER A 1 198 ? -21.853 -16.485 25.713 1.00 84.06 198 SER A CA 1
ATOM 1510 C C . SER A 1 198 ? -22.417 -15.159 25.171 1.00 84.06 198 SER A C 1
ATOM 1512 O O . SER A 1 198 ? -23.352 -15.171 24.366 1.00 84.06 198 SER A O 1
ATOM 1514 N N . PHE A 1 199 ? -21.811 -14.014 25.512 1.00 87.12 199 PHE A N 1
ATOM 1515 C CA . PHE A 1 199 ? -22.286 -12.694 25.078 1.00 87.12 199 PHE A CA 1
ATOM 1516 C C . PHE A 1 199 ? -22.124 -12.420 23.569 1.00 87.12 199 PHE A C 1
ATOM 1518 O O . PHE A 1 199 ? -22.824 -11.570 23.010 1.00 87.12 199 PHE A O 1
ATOM 1525 N N . LEU A 1 200 ? -21.248 -13.153 22.868 1.00 89.88 200 LEU A N 1
ATOM 1526 C CA . LEU A 1 200 ? -20.938 -12.905 21.451 1.00 89.88 200 LEU A CA 1
ATOM 1527 C C . LEU A 1 200 ? -22.155 -13.048 20.530 1.00 89.88 200 LEU A C 1
ATOM 1529 O O . LEU A 1 200 ? -22.263 -12.336 19.529 1.00 89.88 200 LEU A O 1
ATOM 1533 N N . GLN A 1 201 ? -23.093 -13.942 20.859 1.00 87.81 201 GLN A N 1
ATOM 1534 C CA . GLN A 1 201 ? -24.320 -14.105 20.075 1.00 87.81 201 GLN A CA 1
ATOM 1535 C C . GLN A 1 201 ? -25.213 -12.860 20.155 1.00 87.81 201 GLN A C 1
ATOM 1537 O O . GLN A 1 201 ? -25.775 -12.441 19.139 1.00 87.81 201 GLN A O 1
ATOM 1542 N N . GLY A 1 202 ? -25.321 -12.261 21.346 1.00 86.19 202 GLY A N 1
ATOM 1543 C CA . GLY A 1 202 ? -26.054 -11.015 21.567 1.00 86.19 202 GLY A CA 1
ATOM 1544 C C . GLY A 1 202 ? -25.411 -9.854 20.815 1.00 86.19 202 GLY A C 1
ATOM 1545 O O . GLY A 1 202 ? -26.090 -9.169 20.046 1.00 86.19 202 GLY A O 1
ATOM 1546 N N . PHE A 1 203 ? -24.086 -9.719 20.940 1.00 90.56 203 PHE A N 1
ATOM 1547 C CA . PHE A 1 203 ? -23.309 -8.703 20.229 1.00 90.56 203 PHE A CA 1
ATOM 1548 C C . PHE A 1 203 ? -23.499 -8.792 18.706 1.00 90.56 203 PHE A C 1
ATOM 1550 O O . PHE A 1 203 ? -23.845 -7.804 18.060 1.00 90.56 203 PHE A O 1
ATOM 1557 N N . THR A 1 204 ? -23.346 -9.991 18.135 1.00 91.88 204 THR A N 1
ATOM 1558 C CA . THR A 1 204 ? -23.426 -10.214 16.681 1.00 91.88 204 THR A CA 1
ATOM 1559 C C . THR A 1 204 ? -24.798 -9.843 16.115 1.00 91.88 204 THR A C 1
ATOM 1561 O O . THR A 1 204 ? -24.887 -9.264 15.035 1.00 91.88 204 THR A O 1
ATOM 1564 N N . LYS A 1 205 ? -25.879 -10.174 16.834 1.00 89.12 205 LYS A N 1
ATOM 1565 C CA . LYS A 1 205 ? -27.251 -9.939 16.360 1.00 89.12 205 LYS A CA 1
ATOM 1566 C C . LYS A 1 205 ? -27.714 -8.494 16.541 1.00 89.12 205 LYS A C 1
ATOM 1568 O O . LYS A 1 205 ? -28.468 -8.013 15.702 1.00 89.12 205 LYS A O 1
ATOM 1573 N N . ARG A 1 206 ? -27.327 -7.831 17.636 1.00 86.06 206 ARG A N 1
ATOM 1574 C CA . ARG A 1 206 ? -27.882 -6.520 18.019 1.00 86.06 206 ARG A CA 1
ATOM 1575 C C . ARG A 1 206 ? -26.902 -5.373 17.813 1.00 86.06 206 ARG A C 1
ATOM 1577 O O . ARG A 1 206 ? -27.252 -4.382 17.185 1.00 86.06 206 ARG A O 1
ATOM 1584 N N . HIS A 1 207 ? -25.675 -5.513 18.303 1.00 87.56 207 HIS A N 1
ATOM 1585 C CA . HIS A 1 207 ? -24.720 -4.407 18.359 1.00 87.56 207 HIS A CA 1
ATOM 1586 C C . HIS A 1 207 ? -23.876 -4.259 17.104 1.00 87.56 207 HIS A C 1
ATOM 1588 O O . HIS A 1 207 ? -23.652 -3.137 16.662 1.00 87.56 207 HIS A O 1
ATOM 1594 N N . LEU A 1 208 ? -23.447 -5.356 16.481 1.00 92.31 208 LEU A N 1
ATOM 1595 C CA . LEU A 1 208 ? -22.609 -5.265 15.288 1.00 92.31 208 LEU A CA 1
ATOM 1596 C C . LEU A 1 208 ? -23.247 -4.404 14.174 1.00 92.31 208 LEU A C 1
ATOM 1598 O O . LEU A 1 208 ? -22.560 -3.508 13.684 1.00 92.31 208 LEU A O 1
ATOM 1602 N N . PRO A 1 209 ? -24.540 -4.559 13.810 1.00 92.88 209 PRO A N 1
ATOM 1603 C CA . PRO A 1 209 ? -25.182 -3.667 12.840 1.00 92.88 209 PRO A CA 1
ATOM 1604 C C . PRO A 1 209 ? -25.189 -2.191 13.273 1.00 92.88 209 PRO A C 1
ATOM 1606 O O . PRO A 1 209 ? -25.007 -1.302 12.440 1.00 92.88 209 PRO A O 1
ATOM 1609 N N . GLN A 1 210 ? -25.352 -1.916 14.573 1.00 89.88 210 GLN A N 1
ATOM 1610 C CA . GLN A 1 210 ? -25.333 -0.554 15.116 1.00 89.88 210 GLN A CA 1
ATOM 1611 C C . GLN A 1 210 ? -23.953 0.099 14.951 1.00 89.88 210 GLN A C 1
ATOM 1613 O O . GLN A 1 210 ? -23.887 1.279 14.618 1.00 89.88 210 GLN A O 1
ATOM 1618 N N . VAL A 1 211 ? -22.853 -0.655 15.084 1.00 92.25 211 VAL A N 1
ATOM 1619 C CA . VAL A 1 211 ? -21.489 -0.138 14.845 1.00 92.25 211 VAL A CA 1
ATOM 1620 C C . VAL A 1 211 ? -21.347 0.400 13.414 1.00 92.25 211 VAL A C 1
ATOM 1622 O O . VAL A 1 211 ? -20.798 1.482 13.205 1.00 92.25 211 VAL A O 1
ATOM 1625 N N . PHE A 1 212 ? -21.909 -0.290 12.416 1.00 94.56 212 PHE A N 1
ATOM 1626 C CA . PHE A 1 212 ? -21.909 0.195 11.029 1.00 94.56 212 PHE A CA 1
ATOM 1627 C C . PHE A 1 212 ? -22.806 1.424 10.829 1.00 94.56 212 PHE A C 1
ATOM 1629 O O . PHE A 1 212 ? -22.451 2.321 10.059 1.00 94.56 212 PHE A O 1
ATOM 1636 N N . ASN A 1 213 ? -23.936 1.512 11.540 1.00 91.50 213 ASN A N 1
ATOM 1637 C CA . ASN A 1 213 ? -24.775 2.714 11.532 1.00 91.50 213 ASN A CA 1
ATOM 1638 C C . ASN A 1 213 ? -24.026 3.920 12.107 1.00 91.50 213 ASN A C 1
ATOM 1640 O O . ASN A 1 213 ? -24.043 4.983 11.489 1.00 91.50 213 ASN A O 1
ATOM 1644 N N . VAL A 1 214 ? -23.292 3.737 13.210 1.00 91.12 214 VAL A N 1
ATOM 1645 C CA . VAL A 1 214 ? -22.422 4.772 13.785 1.00 91.12 214 VAL A CA 1
ATOM 1646 C C . VAL A 1 214 ? -21.402 5.240 12.750 1.00 91.12 214 VAL A C 1
ATOM 1648 O O . VAL A 1 214 ? -21.300 6.436 12.507 1.00 91.12 214 VAL A O 1
ATOM 1651 N N . LEU A 1 215 ? -20.697 4.335 12.064 1.00 93.50 215 LEU A N 1
ATOM 1652 C CA . LEU A 1 215 ? -19.736 4.729 11.024 1.00 93.50 215 LEU A CA 1
ATOM 1653 C C . LEU A 1 215 ? -20.394 5.517 9.878 1.00 93.50 215 LEU A C 1
ATOM 1655 O O . LEU A 1 215 ? -19.835 6.505 9.398 1.00 93.50 215 LEU A O 1
ATOM 1659 N N . ASN A 1 216 ? -21.594 5.116 9.451 1.00 94.06 216 ASN A N 1
ATOM 1660 C CA . ASN A 1 216 ? -22.354 5.833 8.430 1.00 94.06 216 ASN A CA 1
ATOM 1661 C C . ASN A 1 216 ? -22.787 7.231 8.908 1.00 94.06 216 ASN A C 1
ATOM 1663 O O . ASN A 1 216 ? -22.690 8.189 8.147 1.00 94.06 216 ASN A O 1
ATOM 1667 N N . GLU A 1 217 ? -23.267 7.386 10.140 1.00 91.06 217 GLU A N 1
ATOM 1668 C CA . GLU A 1 217 ? -23.704 8.681 10.677 1.00 91.06 217 GLU A CA 1
ATOM 1669 C C . GLU A 1 217 ? -22.530 9.619 10.960 1.00 91.06 217 GLU A C 1
ATOM 1671 O O . GLU A 1 217 ? -22.554 10.800 10.604 1.00 91.06 217 GLU A O 1
ATOM 1676 N N . GLU A 1 218 ? -21.477 9.084 11.569 1.00 90.31 218 GLU A N 1
ATOM 1677 C CA . GLU A 1 218 ? -20.355 9.848 12.107 1.00 90.31 218 GLU A CA 1
ATOM 1678 C C . GLU A 1 218 ? -19.349 10.289 11.030 1.00 90.31 218 GLU A C 1
ATOM 1680 O O . GLU A 1 218 ? -18.494 11.133 11.290 1.00 90.31 218 GLU A O 1
ATOM 1685 N N . THR A 1 219 ? -19.533 9.820 9.792 1.00 90.50 219 THR A N 1
ATOM 1686 C CA . THR A 1 219 ? -18.826 10.283 8.582 1.00 90.50 219 THR A CA 1
ATOM 1687 C C . THR A 1 219 ? -19.729 11.043 7.603 1.00 90.50 219 THR A C 1
ATOM 1689 O O . THR A 1 219 ? -19.359 11.254 6.445 1.00 90.50 219 THR A O 1
ATOM 1692 N N . GLU A 1 220 ? -20.941 11.424 8.026 1.00 91.56 220 GLU A N 1
ATOM 1693 C CA . GLU A 1 220 ? -21.967 12.026 7.162 1.00 91.56 220 GLU A CA 1
ATOM 1694 C C . GLU A 1 220 ? -22.195 11.208 5.879 1.00 91.56 220 GLU A C 1
ATOM 1696 O O . GLU A 1 220 ? -22.181 11.710 4.751 1.00 91.56 220 GLU A O 1
ATOM 1701 N N . ARG A 1 221 ? -22.360 9.894 6.054 1.00 92.25 221 ARG A N 1
ATOM 1702 C CA . ARG A 1 221 ? -22.608 8.920 4.986 1.00 92.25 221 ARG A CA 1
ATOM 1703 C C . ARG A 1 221 ? -21.515 8.935 3.913 1.00 92.25 221 ARG A C 1
ATOM 1705 O O . ARG 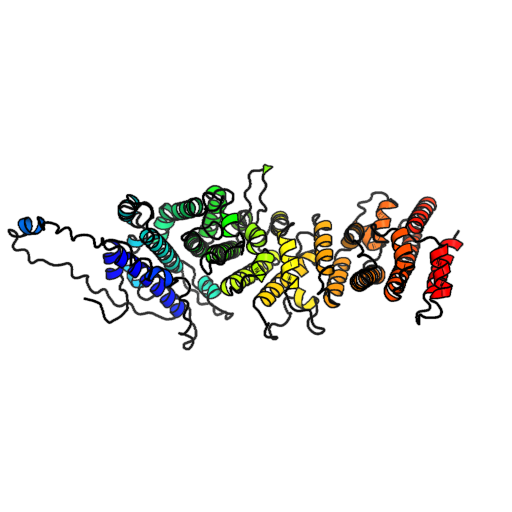A 1 221 ? -21.807 8.818 2.725 1.00 92.25 221 ARG A O 1
ATOM 1712 N N . GLY A 1 222 ? -20.263 9.121 4.336 1.00 90.88 222 GLY A N 1
ATOM 1713 C CA . GLY A 1 222 ? -19.091 9.144 3.462 1.00 90.88 222 GLY A CA 1
ATOM 1714 C C . GLY A 1 222 ? -18.797 10.489 2.795 1.00 90.88 222 GLY A C 1
ATOM 1715 O O . GLY A 1 222 ? -17.880 10.563 1.974 1.00 90.88 222 GLY A O 1
ATOM 1716 N N . ARG A 1 223 ? -19.534 11.558 3.132 1.00 91.31 223 ARG A N 1
ATOM 1717 C CA . ARG A 1 223 ? -19.240 12.925 2.657 1.00 91.31 223 ARG A CA 1
ATOM 1718 C C . ARG A 1 223 ? -18.168 13.617 3.500 1.00 91.31 223 ARG A C 1
ATOM 1720 O O . ARG A 1 223 ? -17.421 14.439 2.971 1.00 91.31 223 ARG A O 1
ATOM 1727 N N . GLY A 1 224 ? -18.047 13.207 4.759 1.00 89.12 224 GLY A N 1
ATOM 1728 C CA . GLY A 1 224 ? -17.219 13.838 5.776 1.00 89.12 224 GLY A CA 1
ATOM 1729 C C . GLY A 1 224 ? -17.957 14.998 6.438 1.00 89.12 224 GLY A C 1
ATOM 1730 O O . GLY A 1 224 ? -18.396 15.916 5.752 1.00 89.12 224 GLY A O 1
ATOM 1731 N N . LYS A 1 225 ? -18.064 14.966 7.771 1.00 86.00 225 LYS A N 1
ATOM 1732 C CA . LYS A 1 225 ? -18.828 15.959 8.536 1.00 86.00 225 LYS A CA 1
ATOM 1733 C C . LYS A 1 225 ? -18.206 17.365 8.451 1.00 86.00 225 LYS A C 1
ATOM 1735 O O . LYS A 1 225 ? -17.027 17.522 8.799 1.00 86.00 225 LYS A O 1
ATOM 1740 N N . PRO A 1 226 ? -18.965 18.416 8.084 1.00 82.44 226 PRO A N 1
ATOM 1741 C CA . PRO A 1 226 ? -18.461 19.780 8.059 1.00 82.44 226 PRO A CA 1
ATOM 1742 C C . PRO A 1 226 ? -18.071 20.231 9.466 1.00 82.44 226 PRO A C 1
ATOM 1744 O O . PRO A 1 226 ? -18.756 19.944 10.444 1.00 82.44 226 PRO A O 1
ATOM 1747 N N . GLY A 1 227 ? -16.953 20.947 9.568 1.00 77.81 227 GLY A N 1
ATOM 1748 C CA . GLY A 1 227 ? -16.442 21.448 10.847 1.00 77.81 227 GLY A CA 1
ATOM 1749 C C . GLY A 1 227 ? -15.688 20.418 11.694 1.00 77.81 227 GLY A C 1
ATOM 1750 O O . GLY A 1 227 ? -15.107 20.808 12.700 1.00 77.81 227 GLY A O 1
ATOM 1751 N N . THR A 1 228 ? -15.627 19.145 11.281 1.00 77.31 228 THR A N 1
ATOM 1752 C CA . THR A 1 228 ? -14.770 18.132 11.923 1.00 77.31 228 THR A CA 1
ATOM 1753 C C . THR A 1 228 ? -13.452 17.980 11.166 1.00 77.31 228 THR A C 1
ATOM 1755 O O . THR A 1 228 ? -13.419 17.968 9.931 1.00 77.31 228 THR A O 1
ATOM 1758 N N . VAL A 1 229 ? -12.340 17.882 11.895 1.00 69.81 229 VAL A N 1
ATOM 1759 C CA . VAL A 1 229 ? -11.021 17.670 11.287 1.00 69.81 229 VAL A CA 1
ATOM 1760 C C . VAL A 1 229 ? -10.994 16.256 10.692 1.00 69.81 229 VAL A C 1
ATOM 1762 O O . VAL A 1 229 ? -11.354 15.291 11.356 1.00 69.81 229 VAL A O 1
ATOM 1765 N N . GLY A 1 230 ? -10.660 16.128 9.405 1.00 74.88 230 GLY A N 1
ATOM 1766 C CA . GLY A 1 230 ? -10.683 14.837 8.697 1.00 74.88 230 GLY A CA 1
ATOM 1767 C C . GLY A 1 230 ? -12.068 14.333 8.269 1.00 74.88 230 GLY A C 1
ATOM 1768 O O . GLY A 1 230 ? -12.148 13.353 7.535 1.00 74.88 230 GLY A O 1
ATOM 1769 N N . GLY A 1 231 ? -13.158 15.009 8.650 1.00 84.00 231 GLY A N 1
ATOM 1770 C CA . GLY A 1 231 ? -14.524 14.604 8.295 1.00 84.00 231 GLY A CA 1
ATOM 1771 C C . GLY A 1 231 ? -15.089 13.443 9.126 1.00 84.00 231 GLY A C 1
ATOM 1772 O O . GLY A 1 231 ? -16.162 12.942 8.786 1.00 84.00 231 GLY A O 1
ATOM 1773 N N . CYS A 1 232 ? -14.388 13.022 10.184 1.00 87.19 232 CYS A N 1
ATOM 1774 C CA . CYS A 1 232 ? -14.824 12.005 11.143 1.00 87.19 232 CYS A CA 1
ATOM 1775 C C . CYS A 1 232 ? -15.111 12.651 12.504 1.00 87.19 232 CYS A C 1
ATOM 1777 O O . CYS A 1 232 ? -14.335 13.485 12.968 1.00 87.19 232 CYS A O 1
ATOM 1779 N N . ASP A 1 233 ? -16.192 12.239 13.162 1.00 86.06 233 ASP A N 1
ATOM 1780 C CA . ASP A 1 233 ? -16.467 12.599 14.561 1.00 86.06 233 ASP A CA 1
ATOM 1781 C C . ASP A 1 233 ? -15.807 11.608 15.552 1.00 86.06 233 ASP A C 1
ATOM 1783 O O . ASP A 1 233 ? -15.223 10.591 15.166 1.00 86.06 233 ASP A O 1
ATOM 1787 N N . LEU A 1 234 ? -15.978 11.876 16.848 1.00 86.06 234 LEU A N 1
ATOM 1788 C CA . LEU A 1 234 ? -15.330 11.195 17.982 1.00 86.06 234 LEU A CA 1
ATOM 1789 C C . LEU A 1 234 ? -15.570 9.673 18.079 1.00 86.06 234 LEU A C 1
ATOM 1791 O O . LEU A 1 234 ? -14.770 8.971 18.693 1.00 86.06 234 LEU A O 1
ATOM 1795 N N . LEU A 1 235 ? -16.661 9.150 17.510 1.00 89.12 235 LEU A N 1
ATOM 1796 C CA . LEU A 1 235 ? -17.043 7.733 17.643 1.00 89.12 235 LEU A CA 1
ATOM 1797 C C . LEU A 1 235 ? -16.474 6.829 16.543 1.00 89.12 235 LEU A C 1
ATOM 1799 O O . LEU A 1 235 ? -16.581 5.610 16.638 1.00 89.12 235 LEU A O 1
ATOM 1803 N N . VAL A 1 236 ? -15.860 7.392 15.497 1.00 91.88 236 VAL A N 1
ATOM 1804 C CA . VAL A 1 236 ? -15.369 6.585 14.368 1.00 91.88 236 VAL A CA 1
ATOM 1805 C C . VAL A 1 236 ? -14.223 5.663 14.795 1.00 91.88 236 VAL A C 1
ATOM 1807 O O . VAL A 1 236 ? -14.246 4.482 14.457 1.00 91.88 236 VAL A O 1
ATOM 1810 N N . ALA A 1 237 ? -13.245 6.165 15.556 1.00 92.06 237 ALA A N 1
ATOM 1811 C CA . ALA A 1 237 ? -12.103 5.357 15.995 1.00 92.06 237 ALA A CA 1
ATOM 1812 C C . ALA A 1 237 ? -12.510 4.208 16.947 1.00 92.06 237 ALA A C 1
ATOM 1814 O O . ALA A 1 237 ? -12.185 3.061 16.635 1.00 92.06 237 ALA A O 1
ATOM 1815 N N . PRO A 1 238 ? -13.301 4.435 18.020 1.00 92.88 238 PRO A N 1
ATOM 1816 C CA . PRO A 1 238 ? -13.802 3.341 18.855 1.00 92.88 238 PRO A CA 1
ATOM 1817 C C . PRO A 1 238 ? -14.621 2.306 18.076 1.00 92.88 238 PRO A C 1
ATOM 1819 O O . PRO A 1 238 ? -14.449 1.108 18.284 1.00 92.88 238 PRO A O 1
ATOM 1822 N N . ALA A 1 239 ? -15.474 2.742 17.141 1.00 95.00 239 ALA A N 1
ATOM 1823 C CA . ALA A 1 239 ? -16.246 1.834 16.295 1.00 95.00 239 ALA A CA 1
ATOM 1824 C C . ALA A 1 239 ? -15.341 0.934 15.434 1.00 95.00 239 ALA A C 1
ATOM 1826 O O . ALA A 1 239 ? -15.579 -0.270 15.338 1.00 95.00 239 ALA A O 1
ATOM 1827 N N . LEU A 1 240 ? -14.275 1.484 14.844 1.00 96.69 240 LEU A N 1
ATOM 1828 C CA . LEU A 1 240 ? -13.282 0.704 14.097 1.00 96.69 240 LEU A CA 1
ATOM 1829 C C . LEU A 1 240 ? -12.517 -0.270 15.005 1.00 96.69 240 LEU A C 1
ATOM 1831 O O . LEU A 1 240 ? -12.339 -1.426 14.622 1.00 96.69 240 LEU A O 1
ATOM 1835 N N . LYS A 1 241 ? -12.160 0.147 16.225 1.00 95.19 241 LYS A N 1
ATOM 1836 C CA . LYS A 1 241 ? -11.505 -0.707 17.228 1.00 95.19 241 LYS A CA 1
ATOM 1837 C C . LYS A 1 241 ? -12.385 -1.889 17.655 1.00 95.19 241 LYS A C 1
ATOM 1839 O O . LYS A 1 241 ? -11.905 -3.018 17.751 1.00 95.19 241 LYS A O 1
ATOM 1844 N N . VAL A 1 242 ? -13.696 -1.672 17.816 1.00 96.12 242 VAL A N 1
ATOM 1845 C CA . VAL A 1 242 ? -14.681 -2.749 18.038 1.00 96.12 242 VAL A CA 1
ATOM 1846 C C . VAL A 1 242 ? -14.663 -3.754 16.880 1.00 96.12 242 VAL A C 1
ATOM 1848 O O . VAL A 1 242 ? -14.599 -4.962 17.115 1.00 96.12 242 VAL A O 1
ATOM 1851 N N . LEU A 1 243 ? -14.688 -3.277 15.628 1.00 97.94 243 LEU A N 1
ATOM 1852 C CA . LEU A 1 243 ? -14.634 -4.152 14.450 1.00 97.94 243 LEU A CA 1
ATOM 1853 C C . LEU A 1 243 ? -13.307 -4.919 14.361 1.00 97.94 243 LEU A C 1
ATOM 1855 O O . LEU A 1 243 ? -13.328 -6.107 14.033 1.00 97.94 243 LEU A O 1
ATOM 1859 N N . LYS A 1 244 ? -12.180 -4.271 14.693 1.00 96.31 244 LYS A N 1
ATOM 1860 C CA . LYS A 1 244 ? -10.844 -4.885 14.745 1.00 96.31 244 LYS A CA 1
ATOM 1861 C C . LYS A 1 244 ? -10.863 -6.068 15.708 1.00 96.31 244 LYS A C 1
ATOM 1863 O O . LYS A 1 244 ? -10.666 -7.203 15.278 1.00 96.31 244 LYS A O 1
ATOM 1868 N N . HIS A 1 245 ? -11.187 -5.830 16.978 1.00 95.75 245 HIS A N 1
ATOM 1869 C CA . HIS A 1 245 ? -11.187 -6.879 18.001 1.00 95.75 245 HIS A CA 1
ATOM 1870 C C . HIS A 1 245 ? -12.176 -8.000 17.674 1.00 95.75 245 HIS A C 1
ATOM 1872 O O . HIS A 1 245 ? -11.827 -9.174 17.774 1.00 95.75 245 HIS A O 1
ATOM 1878 N N . TYR A 1 246 ? -13.377 -7.668 17.189 1.00 96.69 246 TYR A N 1
ATOM 1879 C CA . TYR A 1 246 ? -14.348 -8.686 16.792 1.00 96.69 246 TYR A CA 1
ATOM 1880 C C . TYR A 1 246 ? -13.842 -9.567 15.636 1.00 96.69 246 TYR A C 1
ATOM 1882 O O . TYR A 1 246 ? -14.069 -10.780 15.644 1.00 96.69 246 TYR A O 1
ATOM 1890 N N . SER A 1 247 ? -13.125 -8.987 14.665 1.00 96.75 247 SER A N 1
ATOM 1891 C CA . SER A 1 247 ? -12.535 -9.734 13.546 1.00 96.75 247 SER A CA 1
ATOM 1892 C C . SER A 1 247 ? -11.409 -10.682 13.978 1.00 96.75 247 SER A C 1
ATOM 1894 O O . SER A 1 247 ? -11.255 -11.756 13.396 1.00 96.75 247 SER A O 1
ATOM 1896 N N . MET A 1 248 ? -10.673 -10.344 15.041 1.00 94.69 248 MET A N 1
ATOM 1897 C CA . MET A 1 248 ? -9.573 -11.165 15.553 1.00 94.69 248 MET A CA 1
ATOM 1898 C C . MET A 1 248 ? -10.049 -12.456 16.238 1.00 94.69 248 MET A C 1
ATOM 1900 O O . MET A 1 248 ? -9.333 -13.461 16.190 1.00 94.69 248 MET A O 1
ATOM 1904 N N . ILE A 1 249 ? -11.268 -12.468 16.797 1.00 94.19 249 ILE A N 1
ATOM 1905 C CA . ILE A 1 249 ? -11.863 -13.613 17.518 1.00 94.19 249 ILE A CA 1
ATOM 1906 C C . ILE A 1 249 ? -11.863 -14.894 16.671 1.00 94.19 249 ILE A C 1
ATOM 1908 O O . ILE A 1 249 ? -11.475 -15.961 17.142 1.00 94.19 249 ILE A O 1
ATOM 1912 N N . SER A 1 250 ? -12.318 -14.819 15.416 1.00 93.62 250 SER A N 1
ATOM 1913 C CA . SER A 1 250 ? -12.376 -15.980 14.521 1.00 93.62 250 SER A CA 1
ATOM 1914 C C . SER A 1 250 ? -12.421 -15.574 13.049 1.00 93.62 250 SER A C 1
ATOM 1916 O O . SER A 1 250 ? -12.868 -14.482 12.699 1.00 93.62 250 SER A O 1
ATOM 1918 N N . THR A 1 251 ? -12.041 -16.491 12.158 1.00 93.69 251 THR A N 1
ATOM 1919 C CA . THR A 1 251 ? -12.151 -16.286 10.702 1.00 93.69 251 THR A CA 1
ATOM 1920 C C . THR A 1 251 ? -13.600 -16.079 10.250 1.00 93.69 251 THR A C 1
ATOM 1922 O O . THR A 1 251 ? -13.857 -15.298 9.336 1.00 93.69 251 THR A O 1
ATOM 1925 N N . SER A 1 252 ? -14.571 -16.715 10.916 1.00 94.94 252 SER A N 1
ATOM 1926 C CA . SER A 1 252 ? -16.001 -16.496 10.660 1.00 94.94 252 SER A CA 1
ATOM 1927 C C . SER A 1 252 ? -16.419 -15.056 10.971 1.00 94.94 252 SER A C 1
ATOM 1929 O O . SER A 1 252 ? -17.140 -14.439 10.186 1.00 94.94 252 SER A O 1
ATOM 1931 N N . ASN A 1 253 ? -15.932 -14.495 12.080 1.00 95.81 253 ASN A N 1
ATOM 1932 C CA . ASN A 1 253 ? -16.212 -13.110 12.449 1.00 95.81 253 ASN A CA 1
ATOM 1933 C C . ASN A 1 253 ? -15.526 -12.131 11.491 1.00 95.81 253 ASN A C 1
ATOM 1935 O O . ASN A 1 253 ? -16.155 -11.167 11.063 1.00 95.81 253 ASN A O 1
ATOM 1939 N N . ALA A 1 254 ? -14.285 -12.407 11.077 1.00 96.75 254 ALA A N 1
ATOM 1940 C CA . ALA A 1 254 ? -13.599 -11.621 10.051 1.00 96.75 254 ALA A CA 1
ATOM 1941 C C . ALA A 1 254 ? -14.371 -11.608 8.718 1.00 96.75 254 ALA A C 1
ATOM 1943 O O . ALA A 1 254 ? -14.576 -10.542 8.138 1.00 96.75 254 ALA A O 1
ATOM 1944 N N . ARG A 1 255 ? -14.884 -12.764 8.261 1.00 96.50 255 ARG A N 1
ATOM 1945 C CA . ARG A 1 255 ? -15.766 -12.852 7.077 1.00 96.50 255 ARG A CA 1
ATOM 1946 C C . ARG A 1 255 ? -17.024 -12.008 7.237 1.00 96.50 255 ARG A C 1
ATOM 1948 O O . ARG A 1 255 ? -17.421 -11.326 6.295 1.00 96.50 255 ARG A O 1
ATOM 1955 N N . LEU A 1 256 ? -17.646 -12.054 8.413 1.00 96.56 256 LEU A N 1
ATOM 1956 C CA . LEU A 1 256 ? -18.834 -11.265 8.715 1.00 96.56 256 LEU A CA 1
ATOM 1957 C C . LEU A 1 256 ? -18.521 -9.763 8.634 1.00 96.56 256 LEU A C 1
ATOM 1959 O O . LEU A 1 256 ? -19.197 -9.046 7.905 1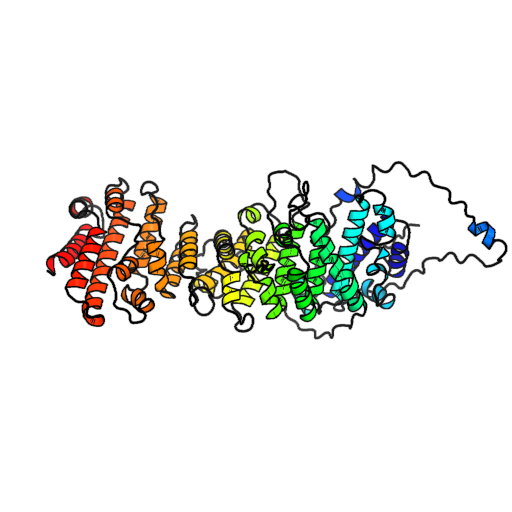.00 96.56 256 LEU A O 1
ATOM 1963 N N . VAL A 1 257 ? -17.460 -9.295 9.299 1.00 97.62 257 VAL A N 1
ATOM 1964 C CA . VAL A 1 257 ? -17.031 -7.886 9.251 1.00 97.62 257 VAL A CA 1
ATOM 1965 C C . VAL A 1 257 ? -16.731 -7.454 7.818 1.00 97.62 257 VAL A C 1
ATOM 1967 O O . VAL A 1 257 ? -17.261 -6.440 7.370 1.00 97.62 257 VAL A O 1
ATOM 1970 N N . ALA A 1 258 ? -15.953 -8.240 7.070 1.00 96.75 258 ALA A N 1
ATOM 1971 C CA . ALA A 1 258 ? -15.619 -7.950 5.677 1.00 96.75 258 ALA A CA 1
ATOM 1972 C C . ALA A 1 258 ? -16.869 -7.824 4.790 1.00 96.75 258 ALA A C 1
ATOM 1974 O O . ALA A 1 258 ? -16.968 -6.903 3.980 1.00 96.75 258 ALA A O 1
ATOM 1975 N N . ARG A 1 259 ? -17.858 -8.701 4.994 1.00 95.75 259 ARG A N 1
ATOM 1976 C CA . ARG A 1 259 ? -19.140 -8.651 4.289 1.00 95.75 259 ARG A CA 1
ATOM 1977 C C . ARG A 1 259 ? -19.954 -7.408 4.652 1.00 95.75 259 ARG A C 1
ATOM 1979 O O . ARG A 1 259 ? -20.465 -6.742 3.760 1.00 95.75 259 ARG A O 1
ATOM 1986 N N . TYR A 1 260 ? -20.060 -7.062 5.935 1.00 96.25 260 TYR A N 1
ATOM 1987 C CA . TYR A 1 260 ? -20.788 -5.860 6.358 1.00 96.25 260 TYR A CA 1
ATOM 1988 C C . TYR A 1 260 ? -20.112 -4.567 5.877 1.00 96.25 260 TYR A C 1
ATOM 1990 O O . TYR A 1 260 ? -20.811 -3.618 5.520 1.00 96.25 260 TYR A O 1
ATOM 1998 N N . LEU A 1 261 ? -18.776 -4.530 5.814 1.00 96.06 261 LEU A N 1
ATOM 1999 C CA . LEU A 1 261 ? -18.038 -3.410 5.224 1.00 96.06 261 LEU A CA 1
ATOM 2000 C C . LEU A 1 261 ? -18.418 -3.187 3.752 1.00 96.06 261 LEU A C 1
ATOM 2002 O O . LEU A 1 261 ? -18.517 -2.040 3.320 1.00 96.06 261 LEU A O 1
ATOM 2006 N N . ASP A 1 262 ? -18.665 -4.256 2.993 1.00 93.56 262 ASP A N 1
ATOM 2007 C CA . ASP A 1 262 ? -19.087 -4.162 1.592 1.00 93.56 262 ASP A CA 1
ATOM 2008 C C . ASP A 1 262 ? -20.593 -3.864 1.446 1.00 93.56 262 ASP A C 1
ATOM 2010 O O . ASP A 1 262 ? -20.988 -2.953 0.712 1.00 93.56 262 ASP A O 1
ATOM 2014 N N . GLU A 1 263 ? -21.451 -4.577 2.182 1.00 94.31 263 GLU A N 1
ATOM 2015 C CA . GLU A 1 263 ? -22.911 -4.510 2.031 1.00 94.31 263 GLU A CA 1
ATOM 2016 C C . GLU A 1 263 ? -23.544 -3.320 2.776 1.00 94.31 263 GLU A C 1
ATOM 2018 O O . GLU A 1 263 ? -24.350 -2.587 2.199 1.00 94.31 263 GLU A O 1
ATOM 2023 N N . SER A 1 264 ? -23.182 -3.104 4.045 1.00 94.12 264 SER A N 1
ATOM 2024 C CA . SER A 1 264 ? -23.888 -2.182 4.957 1.00 94.12 264 SER A CA 1
ATOM 2025 C C . SER A 1 264 ? -23.297 -0.774 4.994 1.00 94.12 264 SER A C 1
ATOM 2027 O O . SER A 1 264 ? -24.001 0.205 5.255 1.00 94.12 264 SER A O 1
ATOM 2029 N N . LEU A 1 265 ? -21.995 -0.645 4.745 1.00 94.62 265 LEU A N 1
ATOM 2030 C CA . LEU A 1 265 ? -21.324 0.647 4.791 1.00 94.62 265 LEU A CA 1
ATOM 2031 C C . LEU A 1 265 ? -21.554 1.434 3.495 1.00 94.62 265 LEU A C 1
ATOM 2033 O O . LEU A 1 265 ? -21.428 0.896 2.393 1.00 94.62 265 LEU A O 1
ATOM 2037 N N . LEU A 1 266 ? -21.876 2.722 3.590 1.00 94.19 266 LEU A N 1
ATOM 2038 C CA . LEU A 1 266 ? -22.107 3.561 2.412 1.00 94.19 266 LEU A CA 1
ATOM 2039 C C . LEU A 1 266 ? -20.803 3.874 1.659 1.00 94.19 266 LEU A C 1
ATOM 2041 O O . LEU A 1 266 ? -19.702 3.846 2.216 1.00 94.19 266 LEU A O 1
ATOM 2045 N N . GLU A 1 267 ? -20.915 4.174 0.359 1.00 90.94 267 GLU A N 1
ATOM 2046 C CA . GLU A 1 267 ? -19.740 4.524 -0.444 1.00 90.94 267 GLU A CA 1
ATOM 2047 C C . GLU A 1 267 ? -19.064 5.785 0.115 1.00 90.94 267 GLU A C 1
ATOM 2049 O O . GLU A 1 267 ? -19.708 6.795 0.380 1.00 90.94 267 GLU A O 1
ATOM 2054 N N . GLY A 1 268 ? -17.741 5.731 0.268 1.00 92.44 268 GLY A N 1
ATOM 2055 C CA . GLY A 1 268 ? -16.940 6.864 0.726 1.00 92.44 268 GLY A CA 1
ATOM 2056 C C . GLY A 1 268 ? -16.647 6.866 2.222 1.00 92.44 268 GLY A C 1
ATOM 2057 O O . GLY A 1 268 ? -15.649 7.468 2.596 1.00 92.44 268 GLY A O 1
ATOM 2058 N N . VAL A 1 269 ? -17.395 6.133 3.055 1.00 95.12 269 VAL A N 1
ATOM 2059 C CA . VAL A 1 269 ? -17.170 6.095 4.515 1.00 95.12 269 VAL A CA 1
ATOM 2060 C C . VAL A 1 269 ? -15.736 5.674 4.852 1.00 95.12 269 VAL A C 1
ATOM 2062 O O . VAL A 1 269 ? -15.011 6.442 5.473 1.00 95.12 269 VAL A O 1
ATOM 2065 N N . LEU A 1 270 ? -15.261 4.538 4.322 1.00 95.25 270 LEU A N 1
ATOM 2066 C CA . LEU A 1 270 ? -13.865 4.107 4.517 1.00 95.25 270 LEU A CA 1
ATOM 2067 C C . LEU A 1 270 ? -12.844 5.096 3.954 1.00 95.25 270 LEU A C 1
ATOM 2069 O O . LEU A 1 270 ? -11.769 5.263 4.523 1.00 95.25 270 LEU A O 1
ATOM 2073 N N . ARG A 1 271 ? -13.169 5.773 2.842 1.00 93.88 271 ARG A N 1
ATOM 2074 C CA . ARG A 1 271 ? -12.278 6.801 2.287 1.00 93.88 271 ARG A CA 1
ATOM 2075 C C . ARG A 1 271 ? -12.153 7.983 3.234 1.00 93.88 271 ARG A C 1
ATOM 2077 O O . ARG A 1 271 ? -11.073 8.542 3.297 1.00 93.88 271 ARG A O 1
ATOM 2084 N N . VAL A 1 272 ? -13.226 8.372 3.924 1.00 93.06 272 VAL A N 1
ATOM 2085 C CA . VAL A 1 272 ? -13.199 9.447 4.923 1.00 93.06 272 VAL A CA 1
ATOM 2086 C C . VAL A 1 272 ? -12.366 9.016 6.132 1.00 93.06 272 VAL A C 1
ATOM 2088 O O . VAL A 1 272 ? -11.488 9.774 6.524 1.00 93.06 272 VAL A O 1
ATOM 2091 N N . CYS A 1 273 ? -12.540 7.787 6.637 1.00 92.88 273 CYS A N 1
ATOM 2092 C CA . CYS A 1 273 ? -11.740 7.266 7.758 1.00 92.88 273 CYS A CA 1
ATOM 2093 C C . CYS A 1 273 ? -10.232 7.231 7.459 1.00 92.88 273 CYS A C 1
ATOM 2095 O O . CYS A 1 273 ? -9.420 7.485 8.340 1.00 92.88 273 CYS A O 1
ATOM 2097 N N . LEU A 1 274 ? -9.856 6.928 6.213 1.00 92.50 274 LEU A N 1
ATOM 2098 C CA . LEU A 1 274 ? -8.459 6.817 5.777 1.00 92.50 274 LEU A CA 1
ATOM 2099 C C . LEU A 1 274 ? -7.900 8.109 5.165 1.00 92.50 274 LEU A C 1
ATOM 2101 O O . LEU A 1 274 ? -6.725 8.153 4.796 1.00 92.50 274 LEU A O 1
ATOM 2105 N N . ARG A 1 275 ? -8.723 9.156 5.008 1.00 86.75 275 ARG A N 1
ATOM 2106 C CA . ARG A 1 275 ? -8.304 10.386 4.331 1.00 86.75 275 ARG A CA 1
ATOM 2107 C C . ARG A 1 275 ? -7.266 11.112 5.186 1.00 86.75 275 ARG A C 1
ATOM 2109 O O . ARG A 1 275 ? -7.501 11.355 6.368 1.00 86.75 275 ARG A O 1
ATOM 2116 N N . PRO A 1 276 ? -6.153 11.561 4.589 1.00 75.19 276 PRO A N 1
ATOM 2117 C CA . PRO A 1 276 ? -5.196 12.377 5.308 1.00 75.19 276 PRO A CA 1
ATOM 2118 C C . PRO A 1 276 ? -5.784 13.728 5.723 1.00 75.19 276 PRO A C 1
ATOM 2120 O O . PRO A 1 276 ? -6.463 14.403 4.945 1.00 75.19 276 PRO A O 1
ATOM 2123 N N . LEU A 1 277 ? -5.459 14.153 6.942 1.00 72.25 277 LEU A N 1
ATOM 2124 C CA . LEU A 1 277 ? -5.864 15.448 7.475 1.00 72.25 277 LEU A CA 1
ATOM 2125 C C . LEU A 1 277 ? -5.207 16.571 6.666 1.00 72.25 277 LEU A C 1
ATOM 2127 O O . LEU A 1 277 ? -3.982 16.636 6.539 1.00 72.25 277 LEU A O 1
ATOM 2131 N N . GLN A 1 278 ? -6.014 17.472 6.104 1.00 67.00 278 GLN A N 1
ATOM 2132 C CA . GLN A 1 278 ? -5.483 18.674 5.470 1.00 67.00 278 GLN A CA 1
ATOM 2133 C C . GLN A 1 278 ? -5.043 19.646 6.567 1.00 67.00 278 GLN A C 1
ATOM 2135 O O . GLN A 1 278 ? -5.876 20.219 7.262 1.00 67.00 278 GLN A O 1
ATOM 2140 N N . ALA A 1 279 ? -3.730 19.830 6.704 1.00 54.38 279 ALA A N 1
ATOM 2141 C CA . ALA A 1 279 ? -3.060 20.626 7.739 1.00 54.38 279 ALA A CA 1
ATOM 2142 C C . ALA A 1 279 ? -3.351 22.147 7.714 1.00 54.38 279 ALA A C 1
ATOM 2144 O O . ALA A 1 279 ? -2.583 22.924 8.266 1.00 54.38 279 ALA A O 1
ATOM 2145 N N . ASN A 1 280 ? -4.428 22.604 7.070 1.00 53.53 280 ASN A N 1
ATOM 2146 C CA . ASN A 1 280 ? -4.687 24.032 6.872 1.00 53.53 280 ASN A CA 1
ATOM 2147 C C . ASN A 1 280 ? -5.360 24.726 8.071 1.00 53.53 280 ASN A C 1
ATOM 2149 O O . ASN A 1 280 ? -5.722 25.893 7.951 1.00 53.53 280 ASN A O 1
ATOM 2153 N N . LYS A 1 281 ? -5.522 24.059 9.223 1.00 55.25 281 LYS A N 1
ATOM 2154 C CA . LYS A 1 281 ? -5.928 24.701 10.485 1.00 55.25 281 LYS A CA 1
ATOM 2155 C C . LYS A 1 281 ? -5.188 24.067 11.662 1.00 55.25 281 LYS A C 1
ATOM 2157 O O . LYS A 1 281 ? -5.199 22.849 11.805 1.00 55.25 281 LYS A O 1
ATOM 2162 N N . GLU A 1 282 ? -4.568 24.905 12.490 1.00 46.22 282 GLU A N 1
ATOM 2163 C CA . GLU A 1 282 ? -3.765 24.584 13.685 1.00 46.22 282 GLU A CA 1
ATOM 2164 C C . GLU A 1 282 ? -4.576 23.985 14.855 1.00 46.22 282 GLU A C 1
ATOM 2166 O O . GLU A 1 282 ? -4.285 24.225 16.023 1.00 46.22 282 GLU A O 1
ATOM 2171 N N . THR A 1 283 ? -5.609 23.190 14.585 1.00 50.38 283 THR A N 1
ATOM 2172 C CA . THR A 1 283 ? -6.292 22.421 15.630 1.00 50.38 283 THR A CA 1
ATOM 2173 C C . THR A 1 283 ? -5.498 21.144 15.878 1.00 50.38 283 THR A C 1
ATOM 2175 O O . THR A 1 283 ? -5.584 20.182 15.110 1.00 50.38 283 THR A O 1
ATOM 2178 N N . LYS A 1 284 ? -4.664 21.192 16.919 1.00 50.09 284 LYS A N 1
ATOM 2179 C CA . LYS A 1 284 ? -3.861 20.077 17.431 1.00 50.09 284 LYS A CA 1
ATOM 2180 C C . LYS A 1 284 ? -4.780 18.928 17.917 1.00 50.09 284 LYS A C 1
ATOM 2182 O O . LYS A 1 284 ? -5.935 19.153 18.254 1.00 50.09 284 LYS A O 1
ATOM 2187 N N . SER A 1 285 ? -4.241 17.709 17.880 1.00 48.47 285 SER A N 1
ATOM 2188 C CA . SER A 1 285 ? -4.669 16.441 18.520 1.00 48.47 285 SER A CA 1
ATOM 2189 C C . SER A 1 285 ? -5.841 15.574 17.997 1.00 48.47 285 SER A C 1
ATOM 2191 O O . SER A 1 285 ? -5.668 14.362 17.969 1.00 48.47 285 SER A O 1
ATOM 2193 N N . ILE A 1 286 ? -6.995 16.065 17.527 1.00 50.00 286 ILE A N 1
ATOM 2194 C CA . ILE A 1 286 ? -8.223 15.219 17.650 1.00 50.00 286 ILE A CA 1
ATOM 2195 C C . ILE A 1 286 ? -8.514 14.175 16.528 1.00 50.00 286 ILE A C 1
ATOM 2197 O O . ILE A 1 286 ? -9.296 13.255 16.748 1.00 50.00 286 ILE A O 1
ATOM 2201 N N . SER A 1 287 ? -7.914 14.219 15.328 1.00 52.69 287 SER A N 1
ATOM 2202 C CA . SER A 1 287 ? -8.426 13.413 14.177 1.00 52.69 287 SER A CA 1
ATOM 2203 C C . SER A 1 287 ? -7.497 12.352 13.570 1.00 52.69 287 SER A C 1
ATOM 2205 O O . SER A 1 287 ? -7.789 11.838 12.489 1.00 52.69 287 SER A O 1
ATOM 2207 N N . LYS A 1 288 ? -6.394 11.984 14.233 1.00 63.34 288 LYS A N 1
ATOM 2208 C CA . LYS A 1 288 ? -5.484 10.935 13.720 1.00 63.34 288 LYS A CA 1
ATOM 2209 C C . LYS A 1 288 ? -5.955 9.507 14.038 1.00 63.34 288 LYS A C 1
ATOM 2211 O O . LYS A 1 288 ? -5.799 8.622 13.199 1.00 63.34 288 LYS A O 1
ATOM 2216 N N . ALA A 1 289 ? -6.635 9.309 15.169 1.00 78.38 289 ALA A N 1
ATOM 2217 C CA . ALA A 1 289 ? -7.074 7.994 15.646 1.00 78.38 289 ALA A CA 1
ATOM 2218 C C . ALA A 1 289 ? -7.928 7.175 14.645 1.00 78.38 289 ALA A C 1
ATOM 2220 O O . ALA A 1 289 ? -7.659 5.985 14.488 1.00 78.38 289 ALA A O 1
ATOM 2221 N N . PRO A 1 290 ? -8.901 7.747 13.895 1.00 90.31 290 PRO A N 1
ATOM 2222 C CA . PRO A 1 290 ? -9.711 6.961 12.956 1.00 90.31 290 PRO A CA 1
ATOM 2223 C C . PRO A 1 290 ? -8.903 6.315 11.829 1.00 90.31 290 PRO A C 1
ATOM 2225 O O . PRO A 1 290 ? -9.243 5.226 11.370 1.00 90.31 290 PRO A O 1
ATOM 2228 N N . ARG A 1 291 ? -7.835 6.980 11.377 1.00 90.88 291 ARG A N 1
ATOM 2229 C CA . ARG A 1 291 ? -6.984 6.473 10.301 1.00 90.88 291 ARG A CA 1
ATOM 2230 C C . ARG A 1 291 ? -6.144 5.299 10.781 1.00 90.88 291 ARG A C 1
ATOM 2232 O O . ARG A 1 291 ? -6.098 4.286 10.089 1.00 90.88 291 ARG A O 1
ATOM 2239 N N . THR A 1 292 ? -5.519 5.433 11.949 1.00 91.94 292 THR A N 1
ATOM 2240 C CA . THR A 1 292 ? -4.737 4.365 12.584 1.00 91.94 292 THR A CA 1
ATOM 2241 C C . THR A 1 292 ? -5.607 3.134 12.827 1.00 91.94 292 THR A C 1
ATOM 2243 O O . THR A 1 292 ? -5.268 2.047 12.374 1.00 91.94 292 THR A O 1
ATOM 2246 N N . GLU A 1 293 ? -6.799 3.306 13.406 1.00 93.62 293 GLU A N 1
ATOM 2247 C CA . GLU A 1 293 ? -7.722 2.188 13.649 1.00 93.62 293 GLU A CA 1
ATOM 2248 C C . GLU A 1 293 ? -8.247 1.547 12.354 1.00 93.62 293 GLU A C 1
ATOM 2250 O O . GLU A 1 293 ? -8.449 0.335 12.293 1.00 93.62 293 GLU A O 1
ATOM 2255 N N . ALA A 1 294 ? -8.432 2.322 11.279 1.00 95.94 294 ALA A N 1
ATOM 2256 C CA . ALA A 1 294 ? -8.804 1.766 9.978 1.00 95.94 294 ALA A CA 1
ATOM 2257 C C . ALA A 1 294 ? -7.673 0.926 9.355 1.00 95.94 294 ALA A C 1
ATOM 2259 O O . ALA A 1 294 ? -7.958 -0.084 8.708 1.00 95.94 294 ALA A O 1
ATOM 2260 N N . ILE A 1 295 ? -6.411 1.326 9.552 1.00 95.81 295 ILE A N 1
ATOM 2261 C CA . ILE A 1 295 ? -5.234 0.545 9.145 1.00 95.81 295 ILE A CA 1
ATOM 2262 C C . ILE A 1 295 ? -5.160 -0.746 9.964 1.00 95.81 295 ILE A C 1
ATOM 2264 O O . ILE A 1 295 ? -5.118 -1.821 9.377 1.00 95.81 295 ILE A O 1
ATOM 2268 N N . LEU A 1 296 ? -5.273 -0.667 11.292 1.00 94.94 296 LEU A N 1
ATOM 2269 C CA . LEU A 1 296 ? -5.269 -1.841 12.174 1.00 94.94 296 LEU A CA 1
ATOM 2270 C C . LEU A 1 296 ? -6.425 -2.814 11.867 1.00 94.94 296 LEU A C 1
ATOM 2272 O O . LEU A 1 296 ? -6.257 -4.036 11.909 1.00 94.94 296 LEU A O 1
ATOM 2276 N N . LEU A 1 297 ? -7.605 -2.299 11.506 1.00 97.38 297 LEU A N 1
ATOM 2277 C CA . LEU A 1 297 ? -8.714 -3.121 11.017 1.00 97.38 297 LEU A CA 1
ATOM 2278 C C . LEU A 1 297 ? -8.367 -3.811 9.687 1.00 97.38 297 LEU A C 1
ATOM 2280 O O . LEU A 1 297 ? -8.662 -4.991 9.510 1.00 97.38 297 LEU A O 1
ATOM 2284 N N . ALA A 1 298 ? -7.737 -3.107 8.744 1.00 97.00 298 ALA A N 1
ATOM 2285 C CA . ALA A 1 298 ? -7.301 -3.714 7.488 1.00 97.00 298 ALA A CA 1
ATOM 2286 C C . ALA A 1 298 ? -6.262 -4.824 7.724 1.00 97.00 298 ALA A C 1
ATOM 2288 O O . ALA A 1 298 ? -6.370 -5.890 7.111 1.00 97.00 298 ALA A O 1
ATOM 2289 N N . THR A 1 299 ? -5.312 -4.604 8.637 1.00 95.75 299 THR A N 1
ATOM 2290 C CA . THR A 1 299 ? -4.278 -5.581 8.996 1.00 95.75 299 THR A CA 1
ATOM 2291 C C . THR A 1 299 ? -4.868 -6.817 9.672 1.00 95.75 299 THR A C 1
ATOM 2293 O O . THR A 1 299 ? -4.605 -7.936 9.234 1.00 95.75 299 THR A O 1
ATOM 2296 N N . SER A 1 300 ? -5.751 -6.642 10.661 1.00 95.38 300 SER A N 1
ATOM 2297 C CA . SER A 1 300 ? -6.414 -7.769 11.345 1.00 95.38 300 SER A CA 1
ATOM 2298 C C . SER A 1 300 ? -7.283 -8.615 10.405 1.00 95.38 300 SER A C 1
ATOM 2300 O O . SER A 1 300 ? -7.292 -9.845 10.499 1.00 95.38 300 SER A O 1
ATOM 2302 N N . LEU A 1 301 ? -7.965 -7.993 9.436 1.00 96.00 301 LEU A N 1
ATOM 2303 C CA . LEU A 1 301 ? -8.709 -8.725 8.406 1.00 96.00 301 LEU A CA 1
ATOM 2304 C C . LEU A 1 301 ? -7.782 -9.510 7.466 1.00 96.00 301 LEU A C 1
ATOM 2306 O O . LEU A 1 301 ? -8.122 -10.627 7.080 1.00 96.00 301 LEU A O 1
ATOM 2310 N N . LEU A 1 302 ? -6.614 -8.965 7.120 1.00 93.19 302 LEU A N 1
ATOM 2311 C CA . LEU A 1 302 ? -5.618 -9.662 6.304 1.00 93.19 302 LEU A CA 1
ATOM 2312 C C . LEU A 1 302 ? -5.024 -10.878 7.039 1.00 93.19 302 LEU A C 1
ATOM 2314 O O . LEU A 1 302 ? -4.867 -11.948 6.449 1.00 93.19 302 LEU A O 1
ATOM 2318 N N . GLN A 1 303 ? -4.762 -10.741 8.341 1.00 91.12 303 GLN A N 1
ATOM 2319 C CA . GLN A 1 303 ? -4.251 -11.811 9.208 1.00 91.12 303 GLN A CA 1
ATOM 2320 C C . GLN A 1 303 ? -5.226 -12.990 9.358 1.00 91.12 303 GLN A C 1
ATOM 2322 O O . GLN A 1 303 ? -4.811 -14.087 9.723 1.00 91.12 303 GLN A O 1
ATOM 2327 N N . ALA A 1 304 ? -6.512 -12.822 9.023 1.00 90.88 304 ALA A N 1
ATOM 2328 C CA . ALA A 1 304 ? -7.451 -13.942 8.971 1.00 90.88 304 ALA A CA 1
ATOM 2329 C C . ALA A 1 304 ? -7.085 -14.986 7.895 1.00 90.88 304 ALA A C 1
ATOM 2331 O O . ALA A 1 304 ? -7.612 -16.097 7.948 1.00 90.88 304 ALA A O 1
ATOM 2332 N N . GLN A 1 305 ? -6.223 -14.628 6.926 1.00 87.81 305 GLN A N 1
ATOM 2333 C CA . GLN A 1 305 ? -5.726 -15.482 5.833 1.00 87.81 305 GLN A CA 1
ATOM 2334 C C . GLN A 1 305 ? -6.836 -16.232 5.074 1.00 87.81 305 GLN A C 1
ATOM 2336 O O . GLN A 1 305 ? -6.645 -17.331 4.554 1.00 87.81 305 GLN A O 1
ATOM 2341 N N . ASP A 1 306 ? -8.019 -15.624 4.987 1.00 89.31 306 ASP A N 1
ATOM 2342 C CA . ASP A 1 306 ? -9.196 -16.221 4.373 1.00 89.31 306 ASP A CA 1
ATOM 2343 C C . ASP A 1 306 ? -9.432 -15.668 2.963 1.00 89.31 306 ASP A C 1
ATOM 2345 O O . ASP A 1 306 ? -9.497 -14.456 2.749 1.00 89.31 306 ASP A O 1
ATOM 2349 N N . ALA A 1 307 ? -9.625 -16.554 1.983 1.00 87.81 307 ALA A N 1
ATOM 2350 C CA . ALA A 1 307 ? -9.789 -16.154 0.585 1.00 87.81 307 ALA A CA 1
ATOM 2351 C C . ALA A 1 307 ? -11.033 -15.273 0.343 1.00 87.81 307 ALA A C 1
ATOM 2353 O O . ALA A 1 307 ? -11.000 -14.379 -0.512 1.00 87.81 307 ALA A O 1
ATOM 2354 N N . ALA A 1 308 ? -12.124 -15.495 1.089 1.00 90.19 308 ALA A N 1
ATOM 2355 C CA . ALA A 1 308 ? -13.324 -14.674 0.965 1.00 90.19 308 ALA A CA 1
ATOM 2356 C C . ALA A 1 308 ? -13.085 -13.280 1.560 1.00 90.19 308 ALA A C 1
ATOM 2358 O O . ALA A 1 308 ? -13.363 -12.290 0.885 1.00 90.19 308 ALA A O 1
ATOM 2359 N N . VAL A 1 309 ? -12.486 -13.190 2.756 1.00 92.50 309 VAL A N 1
ATOM 2360 C CA . VAL A 1 309 ? -12.073 -11.905 3.358 1.00 92.50 309 VAL A CA 1
ATOM 2361 C C . VAL A 1 309 ? -11.156 -11.128 2.412 1.00 92.50 309 VAL A C 1
ATOM 2363 O O . VAL A 1 309 ? -11.452 -9.977 2.087 1.00 92.50 309 VAL A O 1
ATOM 2366 N N . ASN A 1 310 ? -10.115 -11.776 1.881 1.00 90.12 310 ASN A N 1
ATOM 2367 C CA . ASN A 1 310 ? -9.162 -11.176 0.942 1.00 90.12 310 ASN A CA 1
ATOM 2368 C C . ASN A 1 310 ? -9.844 -10.623 -0.317 1.00 90.12 310 ASN A C 1
ATOM 2370 O O . ASN A 1 310 ? -9.439 -9.589 -0.847 1.00 90.12 310 ASN A O 1
ATOM 2374 N N . THR A 1 311 ? -10.918 -11.260 -0.786 1.00 89.81 311 THR A N 1
ATOM 2375 C CA . THR A 1 311 ? -11.694 -10.762 -1.931 1.00 89.81 311 THR A CA 1
ATOM 2376 C C . THR A 1 311 ? -12.379 -9.427 -1.626 1.00 89.81 311 THR A C 1
ATOM 2378 O O . THR A 1 311 ? -12.346 -8.525 -2.467 1.00 89.81 311 THR A O 1
ATOM 2381 N N . TYR A 1 312 ? -12.941 -9.271 -0.424 1.00 92.12 312 TYR A N 1
ATOM 2382 C CA . TYR A 1 312 ? -13.602 -8.034 0.000 1.00 92.12 312 TYR A CA 1
ATOM 2383 C C . TYR A 1 312 ? -12.615 -6.908 0.314 1.00 92.12 312 TYR A C 1
ATOM 2385 O O . TYR A 1 312 ? -12.850 -5.765 -0.068 1.00 92.12 312 TYR A O 1
ATOM 2393 N N . ILE A 1 313 ? -11.498 -7.195 0.988 1.00 93.50 313 ILE A N 1
ATOM 2394 C CA . ILE A 1 313 ? -10.590 -6.131 1.448 1.00 93.50 313 ILE A CA 1
ATOM 2395 C C . ILE A 1 313 ? -9.620 -5.650 0.357 1.00 93.50 313 ILE A C 1
ATOM 2397 O O . ILE A 1 313 ? -9.214 -4.487 0.386 1.00 93.50 313 ILE A O 1
ATOM 2401 N N . CYS A 1 314 ? -9.291 -6.492 -0.633 1.00 92.25 314 CYS A N 1
ATOM 2402 C CA . CYS A 1 314 ? -8.297 -6.176 -1.670 1.00 92.25 314 CYS A CA 1
ATOM 2403 C C . CYS A 1 314 ? -8.873 -5.571 -2.959 1.00 92.25 314 CYS A C 1
ATOM 2405 O O . CYS A 1 314 ? -8.114 -5.185 -3.850 1.00 92.25 314 CYS A O 1
ATOM 2407 N N . THR A 1 315 ? -10.196 -5.522 -3.124 1.00 90.31 315 THR A N 1
ATOM 2408 C CA . THR A 1 315 ? -10.798 -5.021 -4.368 1.00 90.31 315 THR A CA 1
ATOM 2409 C C . THR A 1 315 ? -10.491 -3.533 -4.584 1.00 90.31 315 THR A C 1
ATOM 2411 O O . THR A 1 315 ? -10.722 -2.699 -3.713 1.00 90.31 315 THR A O 1
ATOM 2414 N N . GLY A 1 316 ? -10.017 -3.167 -5.779 1.00 88.50 316 GLY A N 1
ATOM 2415 C CA . GLY A 1 316 ? -9.795 -1.762 -6.161 1.00 88.50 316 GLY A CA 1
ATOM 2416 C C . GLY A 1 316 ? -11.087 -0.962 -6.382 1.00 88.50 316 GLY A C 1
ATOM 2417 O O . GLY A 1 316 ? -11.052 0.252 -6.599 1.00 88.50 316 GLY A O 1
ATOM 2418 N N . GLY A 1 317 ? -12.238 -1.641 -6.334 1.00 88.31 317 GLY A N 1
ATOM 2419 C CA . GLY A 1 317 ? -13.535 -1.100 -6.709 1.00 88.31 317 GLY A CA 1
ATOM 2420 C C . GLY A 1 317 ? -13.710 -0.978 -8.225 1.00 88.31 317 GLY A C 1
ATOM 2421 O O . GLY A 1 317 ? -12.761 -0.983 -9.009 1.00 88.31 317 GLY A O 1
ATOM 2422 N N . ASN A 1 318 ? -14.961 -0.872 -8.660 1.00 86.50 318 ASN A N 1
ATOM 2423 C CA . ASN A 1 318 ? -15.317 -0.598 -10.044 1.00 86.50 318 ASN A CA 1
ATOM 2424 C C . ASN A 1 318 ? -16.647 0.162 -10.075 1.00 86.50 318 ASN A C 1
ATOM 2426 O O . ASN A 1 318 ? -17.689 -0.398 -9.736 1.00 86.50 318 ASN A O 1
ATOM 2430 N N . LYS A 1 319 ? -16.605 1.424 -10.522 1.00 82.94 319 LYS A N 1
ATOM 2431 C CA . LYS A 1 319 ? -17.790 2.289 -10.611 1.00 82.94 319 LYS A CA 1
ATOM 2432 C C . LYS A 1 319 ? -18.860 1.727 -11.551 1.00 82.94 319 LYS A C 1
ATOM 2434 O O . LYS A 1 319 ? -20.036 1.787 -11.218 1.00 82.94 319 LYS A O 1
ATOM 2439 N N . GLU A 1 320 ? -18.464 1.139 -12.679 1.00 82.75 320 GLU A N 1
ATOM 2440 C CA . GLU A 1 320 ? -19.389 0.561 -13.667 1.00 82.75 320 GLU A CA 1
ATOM 2441 C C . GLU A 1 320 ? -20.127 -0.651 -13.097 1.00 82.75 320 GLU A C 1
ATOM 2443 O O . GLU A 1 320 ? -21.315 -0.842 -13.339 1.00 82.75 320 GLU A O 1
ATOM 2448 N N . ARG A 1 321 ? -19.427 -1.452 -12.287 1.00 84.25 321 ARG A N 1
ATOM 2449 C CA . ARG A 1 321 ? -19.988 -2.648 -11.643 1.00 84.25 321 ARG A CA 1
ATOM 2450 C C . ARG A 1 321 ? -20.563 -2.376 -10.253 1.00 84.25 321 ARG A C 1
ATOM 2452 O O . ARG A 1 321 ? -20.966 -3.323 -9.589 1.00 84.25 321 ARG A O 1
ATOM 2459 N N . LYS A 1 322 ? -20.575 -1.114 -9.804 1.00 87.00 322 LYS A N 1
ATOM 2460 C CA . LYS A 1 322 ? -20.967 -0.698 -8.444 1.00 87.00 322 LYS A CA 1
ATOM 2461 C C . LYS A 1 322 ? -20.230 -1.460 -7.330 1.00 87.00 322 LYS A C 1
ATOM 2463 O O . LYS A 1 322 ? -20.759 -1.627 -6.238 1.00 87.00 322 LYS A O 1
ATOM 2468 N N . VAL A 1 323 ? -19.005 -1.910 -7.602 1.00 88.12 323 VAL A N 1
ATOM 2469 C CA . VAL A 1 323 ? -18.157 -2.586 -6.613 1.00 88.12 323 VAL A CA 1
ATOM 2470 C C . VAL A 1 323 ? -17.402 -1.516 -5.839 1.00 88.12 323 VAL A C 1
ATOM 2472 O O . VAL A 1 323 ? -16.680 -0.709 -6.436 1.00 88.12 323 VAL A O 1
ATOM 2475 N N . LYS A 1 324 ? -17.561 -1.494 -4.517 1.00 92.50 324 LYS A N 1
ATOM 2476 C CA . LYS A 1 324 ? -16.848 -0.556 -3.646 1.00 92.50 324 LYS A CA 1
ATOM 2477 C C . LYS A 1 324 ? -15.378 -0.980 -3.526 1.00 92.50 324 LYS A C 1
ATOM 2479 O O . LYS A 1 324 ? -15.075 -2.162 -3.664 1.00 92.50 324 LYS A O 1
ATOM 2484 N N . PRO A 1 325 ? -14.439 -0.040 -3.338 1.00 93.69 325 PRO A N 1
ATOM 2485 C CA . PRO A 1 325 ? -13.066 -0.396 -3.003 1.00 93.69 325 PRO A CA 1
ATOM 2486 C C . PRO A 1 325 ? -12.987 -0.963 -1.580 1.00 93.69 325 PRO A C 1
ATOM 2488 O O . PRO A 1 325 ? -13.618 -0.428 -0.668 1.00 93.69 325 PRO A O 1
ATOM 2491 N N . GLY A 1 326 ? -12.188 -2.011 -1.405 1.00 94.69 326 GLY A N 1
ATOM 2492 C CA . GLY A 1 326 ? -11.959 -2.671 -0.125 1.00 94.69 326 GLY A CA 1
ATOM 2493 C C . GLY A 1 326 ? -11.055 -1.860 0.802 1.00 94.69 326 GLY A C 1
ATOM 2494 O O . GLY A 1 326 ? -10.302 -0.987 0.357 1.00 94.69 326 GLY A O 1
ATOM 2495 N N . ILE A 1 327 ? -11.130 -2.146 2.104 1.00 96.44 327 ILE A N 1
ATOM 2496 C CA . ILE A 1 327 ? -10.420 -1.372 3.132 1.00 96.44 327 ILE A CA 1
ATOM 2497 C C . ILE A 1 327 ? -8.896 -1.437 2.980 1.00 96.44 327 ILE A C 1
ATOM 2499 O O . ILE A 1 327 ? -8.253 -0.399 3.089 1.00 96.44 327 ILE A O 1
ATOM 2503 N N . LEU A 1 328 ? -8.319 -2.597 2.642 1.00 95.69 328 LEU A N 1
ATOM 2504 C CA . LEU A 1 328 ? -6.868 -2.744 2.487 1.00 95.69 328 LEU A CA 1
ATOM 2505 C C . LEU A 1 328 ? -6.359 -1.979 1.260 1.00 95.69 328 LEU A C 1
ATOM 2507 O O . LEU A 1 328 ? -5.356 -1.272 1.334 1.00 95.69 328 LEU A O 1
ATOM 2511 N N . PHE A 1 329 ? -7.091 -2.039 0.143 1.00 95.00 329 PHE A N 1
ATOM 2512 C CA . PHE A 1 329 ? -6.773 -1.221 -1.030 1.00 95.00 329 PHE A CA 1
ATOM 2513 C C . PHE A 1 329 ? -6.825 0.279 -0.706 1.00 95.00 329 PHE A C 1
ATOM 2515 O O . PHE A 1 329 ? -5.938 1.035 -1.103 1.00 95.00 329 PHE A O 1
ATOM 2522 N N . LEU A 1 330 ? -7.849 0.727 0.029 1.00 95.56 330 LEU A N 1
ATOM 2523 C CA . LEU A 1 330 ? -7.947 2.123 0.454 1.00 95.56 330 LEU A CA 1
ATOM 2524 C C . LEU A 1 330 ? -6.856 2.509 1.456 1.00 95.56 330 LEU A C 1
ATOM 2526 O O . LEU A 1 330 ? -6.391 3.646 1.404 1.00 95.56 330 LEU A O 1
ATOM 2530 N N . ALA A 1 331 ? -6.439 1.601 2.338 1.00 95.31 331 ALA A N 1
ATOM 2531 C CA . ALA A 1 331 ? -5.372 1.849 3.299 1.00 95.31 331 ALA A CA 1
ATOM 2532 C C . ALA A 1 331 ? -4.037 2.069 2.577 1.00 95.31 331 ALA A C 1
ATOM 2534 O O . ALA A 1 331 ? -3.372 3.072 2.813 1.00 95.31 331 ALA A O 1
ATOM 2535 N N . LEU A 1 332 ? -3.705 1.233 1.590 1.00 94.06 332 LEU A N 1
ATOM 2536 C CA . LEU A 1 332 ? -2.512 1.428 0.757 1.00 94.06 332 LEU A CA 1
ATOM 2537 C C . LEU A 1 332 ? -2.594 2.681 -0.129 1.00 94.06 332 LEU A C 1
ATOM 2539 O O . LEU A 1 332 ? -1.578 3.312 -0.418 1.00 94.06 332 LEU A O 1
ATOM 2543 N N . ARG A 1 333 ? -3.797 3.043 -0.591 1.00 92.81 333 ARG A N 1
ATOM 2544 C CA . ARG A 1 333 ? -4.002 4.184 -1.491 1.00 92.81 333 ARG A CA 1
ATOM 2545 C C . ARG A 1 333 ? -4.055 5.526 -0.763 1.00 92.81 333 ARG A C 1
ATOM 2547 O O . ARG A 1 333 ? -3.286 6.427 -1.058 1.00 92.81 333 ARG A O 1
ATOM 2554 N N . GLU A 1 334 ? -5.025 5.689 0.124 1.00 91.06 334 GLU A N 1
ATOM 2555 C CA . GLU A 1 334 ? -5.291 6.940 0.843 1.00 91.06 334 GLU A CA 1
ATOM 2556 C C . GLU A 1 334 ? -4.548 6.946 2.178 1.00 91.06 334 GLU A C 1
ATOM 2558 O O . GLU A 1 334 ? -3.901 7.930 2.541 1.00 91.06 334 GLU A O 1
ATOM 2563 N N . GLY A 1 335 ? -4.610 5.806 2.871 1.00 88.69 335 GLY A N 1
ATOM 2564 C CA . GLY A 1 335 ? -4.070 5.624 4.209 1.00 88.69 335 GLY A CA 1
ATOM 2565 C C . GLY A 1 335 ? -2.551 5.687 4.281 1.00 88.69 335 GLY A C 1
ATOM 2566 O O . GLY A 1 335 ? -2.068 5.936 5.367 1.00 88.69 335 GLY A O 1
ATOM 2567 N N . LEU A 1 336 ? -1.808 5.564 3.175 1.00 88.75 336 LEU A N 1
ATOM 2568 C CA . LEU A 1 336 ? -0.341 5.688 3.106 1.00 88.75 336 LEU A CA 1
ATOM 2569 C C . LEU A 1 336 ? 0.136 6.889 2.266 1.00 88.75 336 LEU A C 1
ATOM 2571 O O . LEU A 1 336 ? 1.298 6.980 1.859 1.00 88.75 336 LEU A O 1
ATOM 2575 N N . ALA A 1 337 ? -0.746 7.843 1.960 1.00 84.69 337 ALA A N 1
ATOM 2576 C CA . ALA A 1 337 ? -0.397 8.957 1.087 1.00 84.69 337 ALA A CA 1
ATOM 2577 C C . ALA A 1 337 ? 0.716 9.849 1.690 1.00 84.69 337 ALA A C 1
ATOM 2579 O O . ALA A 1 337 ? 0.484 10.603 2.632 1.00 84.69 337 ALA A O 1
ATOM 2580 N N . VAL A 1 338 ? 1.922 9.818 1.107 1.00 68.38 338 VAL A N 1
ATOM 2581 C CA . VAL A 1 338 ? 3.167 10.449 1.622 1.00 68.38 338 VAL A CA 1
ATOM 2582 C C . VAL A 1 338 ? 3.055 11.902 2.084 1.00 68.38 338 VAL A C 1
ATOM 2584 O O . VAL A 1 338 ? 3.641 12.261 3.098 1.00 68.38 338 VAL A O 1
ATOM 2587 N N . SER A 1 339 ? 2.265 12.742 1.407 1.00 64.00 339 SER A N 1
ATOM 2588 C CA . SER A 1 339 ? 2.070 14.146 1.816 1.00 64.00 339 SER A CA 1
ATOM 2589 C C . SER A 1 339 ? 1.501 14.300 3.227 1.00 64.00 339 SER A C 1
ATOM 2591 O O . SER A 1 339 ? 1.571 15.380 3.808 1.00 64.00 339 SER A O 1
ATOM 2593 N N . SER A 1 340 ? 0.889 13.238 3.738 1.00 61.47 340 SER A N 1
ATOM 2594 C CA . SER A 1 340 ? 0.356 13.174 5.087 1.00 61.47 340 SER A CA 1
ATOM 2595 C C . SER A 1 340 ? 1.312 12.529 6.075 1.00 61.47 340 SER A C 1
ATOM 2597 O O . SER A 1 340 ? 1.438 13.051 7.170 1.00 61.47 340 SER A O 1
ATOM 2599 N N . VAL A 1 341 ? 2.022 11.476 5.661 1.00 67.94 341 VAL A N 1
ATOM 2600 C CA . VAL A 1 341 ? 2.956 10.726 6.511 1.00 67.94 341 VAL A CA 1
ATOM 2601 C C . VAL A 1 341 ? 4.109 11.621 6.970 1.00 67.94 341 VAL A C 1
ATOM 2603 O O . VAL A 1 341 ? 4.409 11.691 8.150 1.00 67.94 341 VAL A O 1
ATOM 2606 N N . VAL A 1 342 ? 4.677 12.418 6.059 1.00 68.44 342 VAL A N 1
ATOM 2607 C CA . VAL A 1 342 ? 5.783 13.345 6.377 1.00 68.44 342 VAL A CA 1
ATOM 2608 C C . VAL A 1 342 ? 5.373 14.435 7.380 1.00 68.44 342 VAL A C 1
ATOM 2610 O O . VAL A 1 342 ? 6.222 15.050 8.011 1.00 68.44 342 VAL A O 1
ATOM 2613 N N . LYS A 1 343 ? 4.071 14.709 7.527 1.00 68.06 343 LYS A N 1
ATOM 2614 C CA . LYS A 1 343 ? 3.563 15.719 8.470 1.00 68.06 343 LYS A CA 1
ATOM 2615 C C . LYS A 1 343 ? 3.169 15.125 9.822 1.00 68.06 343 LYS A C 1
ATOM 2617 O O . LYS A 1 343 ? 2.837 15.879 10.735 1.00 68.06 343 LYS A O 1
ATOM 2622 N N . THR A 1 344 ? 3.127 13.802 9.942 1.00 65.00 344 THR A N 1
ATOM 2623 C CA . THR A 1 344 ? 2.665 13.106 11.138 1.00 65.00 344 THR A CA 1
ATOM 2624 C C . THR A 1 344 ? 3.847 12.461 11.851 1.00 65.00 344 THR A C 1
ATOM 2626 O O . THR A 1 344 ? 4.221 11.351 11.503 1.00 65.00 344 THR A O 1
ATOM 2629 N N . ASN A 1 345 ? 4.375 13.117 12.887 1.00 68.69 345 ASN A N 1
ATOM 2630 C CA . ASN A 1 345 ? 5.221 12.467 13.902 1.00 68.69 345 ASN A CA 1
ATOM 2631 C C . ASN A 1 345 ? 4.331 11.680 14.883 1.00 68.69 345 ASN A C 1
ATOM 2633 O O . ASN A 1 345 ? 4.264 12.012 16.058 1.00 68.69 345 ASN A O 1
ATOM 2637 N N . ASP A 1 346 ? 3.502 10.773 14.371 1.00 82.31 346 ASP A N 1
ATOM 2638 C CA . ASP A 1 346 ? 2.596 9.953 15.183 1.00 82.31 346 ASP A CA 1
ATOM 2639 C C . ASP A 1 346 ? 3.099 8.513 15.143 1.00 82.31 346 ASP A C 1
ATOM 2641 O O . ASP A 1 346 ? 2.836 7.810 14.170 1.00 82.31 346 ASP A O 1
ATOM 2645 N N . GLU A 1 347 ? 3.869 8.125 16.158 1.00 85.25 347 GLU A N 1
ATOM 2646 C CA . GLU A 1 347 ? 4.528 6.815 16.258 1.00 85.25 347 GLU A CA 1
ATOM 2647 C C . GLU A 1 347 ? 3.514 5.675 16.124 1.00 85.25 347 GLU A C 1
ATOM 2649 O O . GLU A 1 347 ? 3.643 4.860 15.219 1.00 85.25 347 GLU A O 1
ATOM 2654 N N . LYS A 1 348 ? 2.388 5.734 16.852 1.00 86.25 348 LYS A N 1
ATOM 2655 C CA . LYS A 1 348 ? 1.317 4.719 16.785 1.00 86.25 348 LYS A CA 1
ATOM 2656 C C . LYS A 1 348 ? 0.778 4.507 15.371 1.00 86.25 348 LYS A C 1
ATOM 2658 O O . LYS A 1 348 ? 0.434 3.393 14.975 1.00 86.25 348 LYS A O 1
ATOM 2663 N N . TYR A 1 349 ? 0.649 5.584 14.596 1.00 89.81 349 TYR A N 1
ATOM 2664 C CA . TYR A 1 349 ? 0.259 5.480 13.191 1.00 89.81 349 TYR A CA 1
ATOM 2665 C C . TYR A 1 349 ? 1.361 4.838 12.334 1.00 89.81 349 TYR A C 1
ATOM 2667 O O . TYR A 1 349 ? 1.044 4.058 11.432 1.00 89.81 349 TYR A O 1
ATOM 2675 N N . MET A 1 350 ? 2.625 5.191 12.578 1.00 90.50 350 MET A N 1
ATOM 2676 C CA . MET A 1 350 ? 3.766 4.647 11.840 1.00 90.50 350 MET A CA 1
ATOM 2677 C C . MET A 1 350 ? 3.913 3.151 12.106 1.00 90.50 350 MET A C 1
ATOM 2679 O O . MET A 1 350 ? 3.970 2.400 11.138 1.00 90.50 350 MET A O 1
ATOM 2683 N N . ASP A 1 351 ? 3.822 2.719 13.362 1.00 89.56 351 ASP A N 1
ATOM 2684 C CA . ASP A 1 351 ? 3.890 1.310 13.765 1.00 89.56 351 ASP A CA 1
ATOM 2685 C C . ASP A 1 351 ? 2.764 0.499 13.118 1.00 89.56 351 ASP A C 1
ATOM 2687 O O . ASP A 1 351 ? 3.000 -0.522 12.473 1.00 89.56 351 ASP A O 1
ATOM 2691 N N . ALA A 1 352 ? 1.528 1.013 13.164 1.00 91.50 352 ALA A N 1
ATOM 2692 C CA . ALA A 1 352 ? 0.392 0.379 12.498 1.00 91.50 352 ALA A CA 1
ATOM 2693 C C . ALA A 1 352 ? 0.588 0.265 10.974 1.00 91.50 352 ALA A C 1
ATOM 2695 O O . ALA A 1 352 ? 0.143 -0.702 10.349 1.00 91.50 352 ALA A O 1
ATOM 2696 N N . ALA A 1 353 ? 1.220 1.263 10.350 1.00 93.62 353 ALA A N 1
ATOM 2697 C CA . ALA A 1 353 ? 1.513 1.251 8.922 1.00 93.62 353 ALA A CA 1
ATOM 2698 C C . ALA A 1 353 ? 2.662 0.290 8.568 1.00 93.62 353 ALA A C 1
ATOM 2700 O O . ALA A 1 353 ? 2.577 -0.364 7.526 1.00 93.62 353 ALA A O 1
ATOM 2701 N N . ILE A 1 354 ? 3.692 0.197 9.414 1.00 93.12 354 ILE A N 1
ATOM 2702 C CA . ILE A 1 354 ? 4.818 -0.743 9.303 1.00 93.12 354 ILE A CA 1
ATOM 2703 C C . ILE A 1 354 ? 4.287 -2.176 9.384 1.00 93.12 354 ILE A C 1
ATOM 2705 O O . ILE A 1 354 ? 4.438 -2.919 8.412 1.00 93.12 354 ILE A O 1
ATOM 2709 N N . ASP A 1 355 ? 3.548 -2.514 10.447 1.00 91.88 355 ASP A N 1
ATOM 2710 C CA . ASP A 1 355 ? 2.916 -3.830 10.624 1.00 91.88 355 ASP A CA 1
ATOM 2711 C C . ASP A 1 355 ? 2.013 -4.170 9.428 1.00 91.88 355 ASP A C 1
ATOM 2713 O O . ASP A 1 355 ? 2.121 -5.239 8.827 1.00 91.88 355 ASP A O 1
ATOM 2717 N N . MET A 1 356 ? 1.179 -3.228 8.964 1.00 95.19 356 MET A N 1
ATOM 2718 C CA . MET A 1 356 ? 0.356 -3.460 7.772 1.00 95.19 356 MET A CA 1
ATOM 2719 C C . MET A 1 356 ? 1.202 -3.819 6.539 1.00 95.19 356 MET A C 1
ATOM 2721 O O . MET A 1 356 ? 0.845 -4.746 5.807 1.00 95.19 356 MET A O 1
ATOM 2725 N N . LEU A 1 357 ? 2.290 -3.090 6.266 1.00 94.69 357 LEU A N 1
ATOM 2726 C CA . LEU A 1 357 ? 3.155 -3.369 5.116 1.00 94.69 357 LEU A CA 1
ATOM 2727 C C . LEU A 1 357 ? 3.858 -4.719 5.247 1.00 94.69 357 LEU A C 1
ATOM 2729 O O . LEU A 1 357 ? 3.922 -5.456 4.258 1.00 94.69 357 LEU A O 1
ATOM 2733 N N . GLU A 1 358 ? 4.304 -5.073 6.448 1.00 91.69 358 GLU A N 1
ATOM 2734 C CA . GLU A 1 358 ? 4.919 -6.362 6.736 1.00 91.69 358 GLU A CA 1
ATOM 2735 C C . GLU A 1 358 ? 3.923 -7.513 6.515 1.00 91.69 358 GLU A C 1
ATOM 2737 O O . GLU A 1 358 ? 4.195 -8.444 5.752 1.00 91.69 358 GLU A O 1
ATOM 2742 N N . LYS A 1 359 ? 2.708 -7.433 7.075 1.00 90.88 359 LYS A N 1
ATOM 2743 C CA . LYS A 1 359 ? 1.678 -8.470 6.875 1.00 90.88 359 LYS A CA 1
ATOM 2744 C C . LYS A 1 359 ? 1.229 -8.552 5.416 1.00 90.88 359 LYS A C 1
ATOM 2746 O O . LYS A 1 359 ? 0.974 -9.648 4.909 1.00 90.88 359 LYS A O 1
ATOM 2751 N N . VAL A 1 360 ? 1.179 -7.428 4.697 1.00 91.81 360 VAL A N 1
ATOM 2752 C CA . VAL A 1 360 ? 0.944 -7.405 3.243 1.00 91.81 360 VAL A CA 1
ATOM 2753 C C . VAL A 1 360 ? 2.069 -8.108 2.489 1.00 91.81 360 VAL A C 1
ATOM 2755 O O . VAL A 1 360 ? 1.780 -8.901 1.592 1.00 91.81 360 VAL A O 1
ATOM 2758 N N . ARG A 1 361 ? 3.332 -7.869 2.853 1.00 90.25 361 ARG A N 1
ATOM 2759 C CA . ARG A 1 361 ? 4.509 -8.540 2.284 1.00 90.25 361 ARG A CA 1
ATOM 2760 C C . ARG A 1 361 ? 4.418 -10.049 2.486 1.00 90.25 361 ARG A C 1
ATOM 2762 O O . ARG A 1 361 ? 4.420 -10.795 1.506 1.00 90.25 361 ARG A O 1
ATOM 2769 N N . VAL A 1 362 ? 4.230 -10.492 3.728 1.00 86.75 362 VAL A N 1
ATOM 2770 C CA . VAL A 1 362 ? 4.078 -11.912 4.080 1.00 86.75 362 VAL A CA 1
ATOM 2771 C C . VAL A 1 362 ? 2.903 -12.536 3.325 1.00 86.75 362 VAL A C 1
ATOM 2773 O O . VAL A 1 362 ? 3.047 -13.603 2.728 1.00 86.75 362 VAL A O 1
ATOM 2776 N N . SER A 1 363 ? 1.753 -11.859 3.263 1.00 85.62 363 SER A N 1
ATOM 2777 C CA . SER A 1 363 ? 0.578 -12.383 2.564 1.00 85.62 363 SER A CA 1
ATOM 2778 C C . SER A 1 363 ? 0.729 -12.414 1.042 1.00 85.62 363 SER A C 1
ATOM 2780 O O . SER A 1 363 ? 0.143 -13.271 0.386 1.00 85.62 363 SER A O 1
ATOM 2782 N N . LEU A 1 364 ? 1.445 -11.475 0.431 1.00 81.81 364 LEU A N 1
ATOM 2783 C CA . LEU A 1 364 ? 1.637 -11.492 -1.018 1.00 81.81 364 LEU A CA 1
ATOM 2784 C C . LEU A 1 364 ? 2.666 -12.536 -1.444 1.00 81.81 364 LEU A C 1
ATOM 2786 O O . LEU A 1 364 ? 2.561 -13.060 -2.558 1.00 81.81 364 LEU A O 1
ATOM 2790 N N . PHE A 1 365 ? 3.661 -12.790 -0.591 1.00 81.12 365 PHE A N 1
ATOM 2791 C CA . PHE A 1 365 ? 4.837 -13.592 -0.928 1.00 81.12 365 PHE A CA 1
ATOM 2792 C C . PHE A 1 365 ? 4.734 -15.032 -0.407 1.00 81.12 365 PHE A C 1
ATOM 2794 O O . PHE A 1 365 ? 5.413 -15.924 -0.917 1.00 81.12 365 PHE A O 1
ATOM 2801 N N . SER A 1 366 ? 3.839 -15.300 0.546 1.00 76.62 366 SER A N 1
ATOM 2802 C CA . SER A 1 366 ? 3.504 -16.660 0.958 1.00 76.62 366 SER A CA 1
ATOM 2803 C C . SER A 1 366 ? 2.806 -17.419 -0.175 1.00 76.62 366 SER A C 1
ATOM 2805 O O . SER A 1 366 ? 1.809 -16.968 -0.743 1.00 76.62 366 SER A O 1
ATOM 2807 N N . ARG A 1 367 ? 3.295 -18.631 -0.473 1.00 60.28 367 ARG A N 1
ATOM 2808 C CA . ARG A 1 367 ? 2.712 -19.533 -1.486 1.00 60.28 367 ARG A CA 1
ATOM 2809 C C . ARG A 1 367 ? 1.261 -19.934 -1.176 1.00 60.28 367 ARG A C 1
ATOM 2811 O O . ARG A 1 367 ? 0.576 -20.418 -2.073 1.00 60.28 367 ARG A O 1
ATOM 2818 N N . ALA A 1 368 ? 0.806 -19.748 0.065 1.00 55.94 368 ALA A N 1
ATOM 2819 C CA . ALA A 1 368 ? -0.476 -20.247 0.549 1.00 55.94 368 ALA A CA 1
ATOM 2820 C C . ALA A 1 368 ? -1.639 -19.234 0.491 1.00 55.94 368 ALA A C 1
ATOM 2822 O O . ALA A 1 368 ? -2.784 -19.671 0.400 1.00 55.94 368 ALA A O 1
ATOM 2823 N N . SER A 1 369 ? -1.410 -17.911 0.544 1.00 52.84 369 SER A N 1
ATOM 2824 C CA . SER A 1 369 ? -2.465 -17.014 1.067 1.00 52.84 369 SER A CA 1
ATOM 2825 C C . SER A 1 369 ? -3.234 -16.123 0.076 1.00 52.84 369 SER A C 1
ATOM 2827 O O . SER A 1 369 ? -4.230 -15.518 0.476 1.00 52.84 369 SER A O 1
ATOM 2829 N N . VAL A 1 370 ? -2.925 -16.086 -1.229 1.00 53.84 370 VAL A N 1
ATOM 2830 C CA . VAL A 1 370 ? -3.805 -15.399 -2.207 1.00 53.84 370 VAL A CA 1
ATOM 2831 C C . VAL A 1 370 ? -3.853 -16.125 -3.553 1.00 53.84 370 VAL A C 1
ATOM 2833 O O . VAL A 1 370 ? -3.063 -15.872 -4.464 1.00 53.84 370 VAL A O 1
ATOM 2836 N N . THR A 1 371 ? -4.852 -16.991 -3.723 1.00 55.72 371 THR A N 1
ATOM 2837 C CA . THR A 1 371 ? -5.065 -17.789 -4.944 1.00 55.72 371 THR A CA 1
ATOM 2838 C C . THR A 1 371 ? -5.435 -16.962 -6.184 1.00 55.72 371 THR A C 1
ATOM 2840 O O . THR A 1 371 ? -5.341 -17.464 -7.302 1.00 55.72 371 THR A O 1
ATOM 2843 N N . ASN A 1 372 ? -5.804 -15.681 -6.046 1.00 73.31 372 ASN A N 1
ATOM 2844 C CA . ASN A 1 372 ? -6.233 -14.858 -7.180 1.00 73.31 372 ASN A CA 1
ATOM 2845 C C . ASN A 1 372 ? -5.194 -13.791 -7.571 1.00 73.31 372 ASN A C 1
ATOM 2847 O O . ASN A 1 372 ? -5.121 -12.712 -6.977 1.00 73.31 372 ASN A O 1
ATOM 2851 N N . ALA A 1 373 ? -4.429 -14.060 -8.634 1.00 75.69 373 ALA A N 1
ATOM 2852 C CA . ALA A 1 373 ? -3.460 -13.119 -9.207 1.00 75.69 373 ALA A CA 1
ATOM 2853 C C . ALA A 1 373 ? -4.079 -11.753 -9.570 1.00 75.69 373 ALA A C 1
ATOM 2855 O O . ALA A 1 373 ? -3.425 -10.721 -9.432 1.00 75.69 373 ALA A O 1
ATOM 2856 N N . ARG A 1 374 ? -5.361 -11.720 -9.963 1.00 77.62 374 ARG A N 1
ATOM 2857 C CA . ARG A 1 374 ? -6.073 -10.479 -10.298 1.00 77.62 374 ARG A CA 1
ATOM 2858 C C . ARG A 1 374 ? -6.333 -9.607 -9.072 1.00 77.62 374 ARG A C 1
ATOM 2860 O O . ARG A 1 374 ? -6.280 -8.386 -9.182 1.00 77.62 374 ARG A O 1
ATOM 2867 N N . LEU A 1 375 ? -6.608 -10.212 -7.915 1.00 77.25 375 LEU A N 1
ATOM 2868 C CA . LEU A 1 375 ? -6.765 -9.465 -6.664 1.00 77.25 375 LEU A CA 1
ATOM 2869 C C . LEU A 1 375 ? -5.432 -8.858 -6.229 1.00 77.25 375 LEU A C 1
ATOM 2871 O O . LEU A 1 375 ? -5.397 -7.675 -5.909 1.00 77.25 375 LEU A O 1
ATOM 2875 N N . ARG A 1 376 ? -4.334 -9.623 -6.314 1.00 79.56 376 ARG A N 1
ATOM 2876 C CA . ARG A 1 376 ? -2.976 -9.118 -6.040 1.00 79.56 376 ARG A CA 1
ATOM 2877 C C . ARG A 1 376 ? -2.604 -7.955 -6.960 1.00 79.56 376 ARG A C 1
ATOM 2879 O O . ARG A 1 376 ? -2.113 -6.934 -6.489 1.00 79.56 376 ARG A O 1
ATOM 2886 N N . PHE A 1 377 ? -2.901 -8.086 -8.255 1.00 83.06 377 PHE A N 1
ATOM 2887 C CA . PHE A 1 377 ? -2.706 -7.008 -9.221 1.00 83.06 377 PHE A CA 1
ATOM 2888 C C . PHE A 1 377 ? -3.506 -5.765 -8.826 1.00 83.06 377 PHE A C 1
ATOM 2890 O O . PHE A 1 377 ? -2.934 -4.691 -8.707 1.00 83.06 377 PHE A O 1
ATOM 2897 N N . ASN A 1 378 ? -4.811 -5.902 -8.570 1.00 81.75 378 ASN A N 1
ATOM 2898 C CA . ASN A 1 378 ? -5.671 -4.768 -8.228 1.00 81.75 378 ASN A CA 1
ATOM 2899 C C . ASN A 1 378 ? -5.253 -4.072 -6.929 1.00 81.75 378 ASN A C 1
ATOM 2901 O O . ASN A 1 378 ? -5.294 -2.845 -6.876 1.00 81.75 378 ASN A O 1
ATOM 2905 N N . LEU A 1 379 ? -4.843 -4.840 -5.914 1.00 85.19 379 LEU A N 1
ATOM 2906 C CA . LEU A 1 379 ? -4.408 -4.315 -4.622 1.00 85.19 379 LEU A CA 1
ATOM 2907 C C . LEU A 1 379 ? -3.219 -3.364 -4.776 1.00 85.19 379 LEU A C 1
ATOM 2909 O O . LEU A 1 379 ? -3.179 -2.308 -4.153 1.00 85.19 379 LEU A O 1
ATOM 2913 N N . MET A 1 380 ? -2.273 -3.744 -5.634 1.00 84.88 380 MET A N 1
ATOM 2914 C CA . MET A 1 380 ? -1.028 -3.015 -5.833 1.00 84.88 380 MET A CA 1
ATOM 2915 C C . MET A 1 380 ? -1.052 -2.133 -7.091 1.00 84.88 380 MET A C 1
ATOM 2917 O O . MET A 1 380 ? -0.073 -1.461 -7.389 1.00 84.88 380 MET A O 1
ATOM 2921 N N . ALA A 1 381 ? -2.130 -2.100 -7.875 1.00 80.94 381 ALA A N 1
ATOM 2922 C CA . ALA A 1 381 ? -2.166 -1.344 -9.125 1.00 80.94 381 ALA A CA 1
ATOM 2923 C C . ALA A 1 381 ? -2.303 0.171 -8.897 1.00 80.94 381 ALA A C 1
ATOM 2925 O O . ALA A 1 381 ? -3.040 0.620 -8.028 1.00 80.94 381 ALA A O 1
ATOM 2926 N N . ARG A 1 382 ? -1.685 0.971 -9.774 1.00 86.00 382 ARG A N 1
ATOM 2927 C CA . ARG A 1 382 ? -1.790 2.439 -9.858 1.00 86.00 382 ARG A CA 1
ATOM 2928 C C . ARG A 1 382 ? -1.291 3.185 -8.613 1.00 86.00 382 ARG A C 1
ATOM 2930 O O . ARG A 1 382 ? -0.082 3.345 -8.443 1.00 86.00 382 ARG A O 1
ATOM 2937 N N . ASP A 1 383 ? -2.217 3.697 -7.809 1.00 88.44 383 ASP A N 1
ATOM 2938 C CA . ASP A 1 383 ? -1.958 4.652 -6.734 1.00 88.44 383 ASP A CA 1
ATOM 2939 C C . ASP A 1 383 ? -1.245 3.989 -5.540 1.00 88.44 383 ASP A C 1
ATOM 2941 O O . ASP A 1 383 ? -0.213 4.518 -5.136 1.00 88.44 383 ASP A O 1
ATOM 2945 N N . PRO A 1 384 ? -1.667 2.811 -5.025 1.00 91.12 384 PRO A N 1
ATOM 2946 C CA . PRO A 1 384 ? -0.878 2.020 -4.077 1.00 91.12 384 PRO A CA 1
ATOM 2947 C C . PRO A 1 384 ? 0.605 1.887 -4.445 1.00 91.12 384 PRO A C 1
ATOM 2949 O O . PRO A 1 384 ? 1.464 2.297 -3.668 1.00 91.12 384 PRO A O 1
ATOM 2952 N N . LEU A 1 385 ? 0.932 1.422 -5.661 1.00 90.44 385 LEU A N 1
ATOM 2953 C CA . LEU A 1 385 ? 2.334 1.312 -6.089 1.00 90.44 385 LEU A CA 1
ATOM 2954 C C . LEU A 1 385 ? 3.033 2.672 -6.121 1.00 90.44 385 LEU A C 1
ATOM 2956 O O . LEU A 1 385 ? 4.200 2.779 -5.765 1.00 90.44 385 LEU A O 1
ATOM 2960 N N . GLN A 1 386 ? 2.328 3.728 -6.533 1.00 89.75 386 GLN A N 1
ATOM 2961 C CA . GLN A 1 386 ? 2.862 5.087 -6.514 1.00 89.75 386 GLN A CA 1
ATOM 2962 C C . GLN A 1 386 ? 3.207 5.560 -5.103 1.00 89.75 386 GLN A C 1
ATOM 2964 O O . GLN A 1 386 ? 4.227 6.229 -4.924 1.00 89.75 386 GLN A O 1
ATOM 2969 N N . HIS A 1 387 ? 2.356 5.261 -4.126 1.00 90.50 387 HIS A N 1
ATOM 2970 C CA . HIS A 1 387 ? 2.582 5.613 -2.732 1.00 90.50 387 HIS A CA 1
ATOM 2971 C C . HIS A 1 387 ? 3.724 4.796 -2.138 1.00 90.50 387 HIS A C 1
ATOM 2973 O O . HIS A 1 387 ? 4.615 5.402 -1.548 1.00 90.50 387 HIS A O 1
ATOM 2979 N N . LEU A 1 388 ? 3.796 3.492 -2.423 1.00 92.69 388 LEU A N 1
ATOM 2980 C CA . LEU A 1 388 ? 4.932 2.644 -2.049 1.00 92.69 388 LEU A CA 1
ATOM 2981 C C . LEU A 1 388 ? 6.252 3.162 -2.625 1.00 92.69 388 LEU A C 1
ATOM 2983 O O . LEU A 1 388 ? 7.213 3.323 -1.883 1.00 92.69 388 LEU A O 1
ATOM 2987 N N . CYS A 1 389 ? 6.292 3.524 -3.913 1.00 91.81 389 CYS A N 1
ATOM 2988 C CA . CYS A 1 389 ? 7.488 4.119 -4.517 1.00 91.81 389 CYS A CA 1
ATOM 2989 C C . CYS A 1 389 ? 7.920 5.415 -3.839 1.00 91.81 389 CYS A C 1
ATOM 2991 O O . CYS A 1 389 ? 9.103 5.721 -3.839 1.00 91.81 389 CYS A O 1
ATOM 2993 N N . ARG A 1 390 ? 6.984 6.218 -3.324 1.00 91.00 390 ARG A N 1
ATOM 2994 C CA . ARG A 1 390 ? 7.323 7.460 -2.623 1.00 91.00 390 ARG A CA 1
ATOM 2995 C C . ARG A 1 390 ? 7.783 7.175 -1.195 1.00 91.00 390 ARG A C 1
ATOM 2997 O O . ARG A 1 390 ? 8.774 7.762 -0.781 1.00 91.00 390 ARG A O 1
ATOM 3004 N N . LEU A 1 391 ? 7.112 6.267 -0.484 1.00 92.12 391 LEU A N 1
ATOM 3005 C CA . LEU A 1 391 ? 7.502 5.839 0.861 1.00 92.12 391 LEU A CA 1
ATOM 3006 C C . LEU A 1 391 ? 8.895 5.207 0.865 1.00 92.12 391 LEU A C 1
ATOM 3008 O O . LEU A 1 391 ? 9.728 5.594 1.673 1.00 92.12 391 LEU A O 1
ATOM 3012 N N . SER A 1 392 ? 9.217 4.357 -0.114 1.00 92.50 392 SER A N 1
ATOM 3013 C CA . SER A 1 392 ? 10.532 3.704 -0.203 1.00 92.50 392 SER A CA 1
ATOM 3014 C C . SER A 1 392 ? 11.719 4.669 -0.366 1.00 92.50 392 SER A C 1
ATOM 3016 O O . SER A 1 392 ? 12.871 4.269 -0.191 1.00 92.50 392 SER A O 1
ATOM 3018 N N . LEU A 1 393 ? 11.461 5.931 -0.744 1.00 89.88 393 LEU A N 1
ATOM 3019 C CA . LEU A 1 393 ? 12.480 6.988 -0.841 1.00 89.88 393 LEU A CA 1
ATOM 3020 C C . LEU A 1 393 ? 12.809 7.628 0.514 1.00 89.88 393 LEU A C 1
ATOM 3022 O O . LEU A 1 393 ? 13.784 8.380 0.615 1.00 89.88 393 LEU A O 1
ATOM 3026 N N . HIS A 1 394 ? 11.994 7.370 1.535 1.00 89.81 394 HIS A N 1
ATOM 3027 C CA . HIS A 1 394 ? 12.286 7.785 2.900 1.00 89.81 394 HIS A CA 1
ATOM 3028 C C . HIS A 1 394 ? 13.307 6.869 3.564 1.00 89.81 394 HIS A C 1
ATOM 3030 O O . HIS A 1 394 ? 14.115 7.385 4.320 1.00 89.81 394 HIS A O 1
ATOM 3036 N N . ALA A 1 395 ? 13.370 5.589 3.185 1.00 88.50 395 ALA A N 1
ATOM 3037 C CA . ALA A 1 395 ? 14.391 4.691 3.706 1.00 88.50 395 ALA A CA 1
ATOM 3038 C C . ALA A 1 395 ? 15.821 5.178 3.417 1.00 88.50 395 ALA A C 1
ATOM 3040 O O . ALA A 1 395 ? 16.075 5.765 2.347 1.00 88.50 395 ALA A O 1
ATOM 3041 N N . PRO A 1 396 ? 16.774 4.851 4.305 1.00 85.94 396 PRO A N 1
ATOM 3042 C CA . PRO A 1 396 ? 18.166 5.240 4.162 1.00 85.94 396 PRO A CA 1
ATOM 3043 C C . PRO A 1 396 ? 18.762 4.696 2.857 1.00 85.94 396 PRO A C 1
ATOM 3045 O O . PRO A 1 396 ? 18.314 3.664 2.334 1.00 85.94 396 PRO A O 1
ATOM 3048 N N . PRO A 1 397 ? 19.744 5.388 2.256 1.00 83.00 397 PRO A N 1
ATOM 3049 C CA . PRO A 1 397 ? 20.455 4.873 1.096 1.00 83.00 397 PRO A CA 1
ATOM 3050 C C . PRO A 1 397 ? 21.094 3.520 1.415 1.00 83.00 397 PRO A C 1
ATOM 3052 O O . PRO A 1 397 ? 21.719 3.353 2.455 1.00 83.00 397 PRO A O 1
ATOM 3055 N N . LEU A 1 398 ? 20.981 2.567 0.493 1.00 79.81 398 LEU A N 1
ATOM 3056 C CA . LEU A 1 398 ? 21.642 1.271 0.624 1.00 79.81 398 LEU A CA 1
ATOM 3057 C C . LEU A 1 398 ? 23.167 1.458 0.685 1.00 79.81 398 LEU A C 1
ATOM 3059 O O . LEU A 1 398 ? 23.775 1.959 -0.270 1.00 79.81 398 LEU A O 1
ATOM 3063 N N . ALA A 1 399 ? 23.766 1.094 1.821 1.00 70.81 399 ALA A N 1
ATOM 3064 C CA . ALA A 1 399 ? 25.207 1.114 2.029 1.00 70.81 399 ALA A CA 1
ATOM 3065 C C . ALA A 1 399 ? 25.901 0.028 1.190 1.00 70.81 399 ALA A C 1
ATOM 3067 O O . ALA A 1 399 ? 25.280 -0.914 0.706 1.00 70.81 399 ALA A O 1
ATOM 3068 N N . LYS A 1 400 ? 27.229 0.112 1.045 1.00 59.66 400 LYS A N 1
ATOM 3069 C CA . LYS A 1 400 ? 28.008 -0.892 0.294 1.00 59.66 400 LYS A CA 1
ATOM 3070 C C . LYS A 1 400 ? 27.897 -2.308 0.894 1.00 59.66 400 LYS A C 1
ATOM 3072 O O . LYS A 1 400 ? 28.075 -3.278 0.162 1.00 59.66 400 LYS A O 1
ATOM 3077 N N . ASN A 1 401 ? 27.592 -2.399 2.190 1.00 63.53 401 ASN A N 1
ATOM 3078 C CA . ASN A 1 401 ? 27.418 -3.649 2.936 1.00 63.53 401 ASN A CA 1
ATOM 3079 C C . ASN A 1 401 ? 25.952 -4.126 2.983 1.00 63.53 401 ASN A C 1
ATOM 3081 O O . ASN A 1 401 ? 25.720 -5.287 3.310 1.00 63.53 401 ASN A O 1
ATOM 3085 N N . SER A 1 402 ? 25.007 -3.253 2.610 1.00 68.69 402 SER A N 1
ATOM 3086 C CA . SER A 1 402 ? 23.559 -3.495 2.571 1.00 68.69 402 SER A CA 1
ATOM 3087 C C . SER A 1 402 ? 23.093 -3.427 1.114 1.00 68.69 402 SER A C 1
ATOM 3089 O O . SER A 1 402 ? 22.595 -2.414 0.631 1.00 68.69 402 SER A O 1
ATOM 3091 N N . SER A 1 403 ? 23.349 -4.493 0.362 1.00 82.25 403 SER A N 1
ATOM 3092 C CA . SER A 1 403 ? 23.006 -4.617 -1.054 1.00 82.25 403 SER A CA 1
ATOM 3093 C C . SER A 1 403 ? 21.498 -4.770 -1.274 1.00 82.25 403 SER A C 1
ATOM 3095 O O . SER A 1 403 ? 20.766 -5.259 -0.415 1.00 82.25 403 SER A O 1
ATOM 3097 N N . PHE A 1 404 ? 21.022 -4.453 -2.482 1.00 82.31 404 PHE A N 1
ATOM 3098 C CA . PHE A 1 404 ? 19.620 -4.707 -2.845 1.00 82.31 404 PHE A CA 1
ATOM 3099 C C . PHE A 1 404 ? 19.230 -6.195 -2.748 1.00 82.31 404 PHE A C 1
ATOM 3101 O O . PHE A 1 404 ? 18.047 -6.497 -2.650 1.00 82.31 404 PHE A O 1
ATOM 3108 N N . VAL A 1 405 ? 20.203 -7.116 -2.783 1.00 83.56 405 VAL A N 1
ATOM 3109 C CA . VAL A 1 405 ? 19.967 -8.558 -2.617 1.00 83.56 405 VAL A CA 1
ATOM 3110 C C . VAL A 1 405 ? 19.539 -8.867 -1.183 1.00 83.56 405 VAL A C 1
ATOM 3112 O O . VAL A 1 405 ? 18.579 -9.600 -0.995 1.00 83.56 405 VAL A O 1
ATOM 3115 N N . GLN A 1 406 ? 20.163 -8.238 -0.182 1.00 85.25 406 GLN A N 1
ATOM 3116 C CA . GLN A 1 406 ? 19.739 -8.396 1.215 1.00 85.25 406 GLN A CA 1
ATOM 3117 C C . GLN A 1 406 ? 18.325 -7.853 1.435 1.00 85.25 406 GLN A C 1
ATOM 3119 O O . GLN A 1 406 ? 17.548 -8.492 2.129 1.00 85.25 406 GLN A O 1
ATOM 3124 N N . VAL A 1 407 ? 17.950 -6.751 0.775 1.00 84.81 407 VAL A N 1
ATOM 3125 C CA . VAL A 1 407 ? 16.565 -6.239 0.809 1.00 84.81 407 VAL A CA 1
ATOM 3126 C C . VAL A 1 407 ? 15.576 -7.244 0.209 1.00 84.81 407 VAL A C 1
ATOM 3128 O O . VAL A 1 407 ? 14.486 -7.430 0.743 1.00 84.81 407 VAL A O 1
ATOM 3131 N N . LEU A 1 408 ? 15.935 -7.898 -0.904 1.00 83.25 408 LEU A N 1
ATOM 3132 C CA . LEU A 1 408 ? 15.091 -8.931 -1.521 1.00 83.25 408 LEU A CA 1
ATOM 3133 C C . LEU A 1 408 ? 14.913 -10.149 -0.606 1.00 83.25 408 LEU A C 1
ATOM 3135 O O . LEU A 1 408 ? 13.832 -10.733 -0.587 1.00 83.25 408 LEU A O 1
ATOM 3139 N N . ASP A 1 409 ? 15.941 -10.479 0.173 1.00 81.88 409 ASP A N 1
ATOM 3140 C CA . ASP A 1 409 ? 15.913 -11.560 1.158 1.00 81.88 409 ASP A CA 1
ATOM 3141 C C . ASP A 1 409 ? 15.324 -11.134 2.517 1.00 81.88 409 ASP A C 1
ATOM 3143 O O . ASP A 1 409 ? 15.216 -11.976 3.407 1.00 81.88 409 ASP A O 1
ATOM 3147 N N . ALA A 1 410 ? 14.950 -9.856 2.686 1.00 81.19 410 ALA A N 1
ATOM 3148 C CA . ALA A 1 410 ? 14.564 -9.244 3.964 1.00 81.19 410 ALA A CA 1
ATOM 3149 C C . ALA A 1 410 ? 15.601 -9.474 5.086 1.00 81.19 410 ALA A C 1
ATOM 3151 O O . ALA A 1 410 ? 15.254 -9.782 6.221 1.00 81.19 410 ALA A O 1
ATOM 3152 N N . LYS A 1 411 ? 16.887 -9.368 4.731 1.00 80.19 411 LYS A N 1
ATOM 3153 C CA . LYS A 1 411 ? 18.063 -9.493 5.612 1.00 80.19 411 LYS A CA 1
ATOM 3154 C C . LYS A 1 411 ? 18.896 -8.212 5.654 1.00 80.19 411 LYS A C 1
ATOM 3156 O O . LYS A 1 411 ? 20.078 -8.256 5.985 1.00 80.19 411 LYS A O 1
ATOM 3161 N N . ASP A 1 412 ? 18.355 -7.092 5.187 1.00 75.69 412 ASP A N 1
ATOM 3162 C CA . ASP A 1 412 ? 18.981 -5.797 5.415 1.00 75.69 412 ASP A CA 1
ATOM 3163 C C . ASP A 1 412 ? 18.920 -5.506 6.921 1.00 75.69 412 ASP A C 1
ATOM 3165 O O . ASP A 1 412 ? 17.827 -5.368 7.460 1.00 75.69 412 ASP A O 1
ATOM 3169 N N . ASN A 1 413 ? 20.094 -5.555 7.570 1.00 59.91 413 ASN A N 1
ATOM 3170 C CA . ASN A 1 413 ? 20.279 -5.550 9.026 1.00 59.91 413 ASN A CA 1
ATOM 3171 C C . ASN A 1 413 ? 19.458 -4.469 9.746 1.00 59.91 413 ASN A C 1
ATOM 3173 O O . ASN A 1 413 ? 19.419 -3.323 9.303 1.00 59.91 413 ASN A O 1
ATOM 3177 N N . GLU A 1 414 ? 18.905 -4.856 10.896 1.00 58.09 414 GLU A N 1
ATOM 3178 C CA . GLU A 1 414 ? 18.217 -4.014 11.891 1.00 58.09 414 GLU A CA 1
ATOM 3179 C C . GLU A 1 414 ? 19.194 -3.364 12.893 1.00 58.09 414 GLU A C 1
ATOM 3181 O O . GLU A 1 414 ? 18.778 -2.609 13.761 1.00 58.09 414 GLU A O 1
ATOM 3186 N N . ASP A 1 415 ? 20.498 -3.654 12.781 1.00 54.88 415 ASP A N 1
ATOM 3187 C CA . ASP A 1 415 ? 21.514 -3.266 13.775 1.00 54.88 415 ASP A CA 1
ATOM 3188 C C . ASP A 1 415 ? 21.889 -1.771 13.750 1.00 54.88 415 ASP A C 1
ATOM 3190 O O . ASP A 1 415 ? 22.556 -1.291 14.668 1.00 54.88 415 ASP A O 1
ATOM 3194 N N . ASP A 1 416 ? 21.508 -1.038 12.700 1.00 61.16 416 ASP A N 1
ATOM 3195 C CA . ASP A 1 416 ? 21.685 0.412 12.654 1.00 61.16 416 ASP A CA 1
ATOM 3196 C C . ASP A 1 416 ? 20.425 1.050 13.257 1.00 61.16 416 ASP A C 1
ATOM 3198 O O . ASP A 1 416 ? 19.363 0.986 12.642 1.00 61.16 416 ASP A O 1
ATOM 3202 N N . GLU A 1 417 ? 20.538 1.657 14.446 1.00 66.44 417 GLU A N 1
ATOM 3203 C CA . GLU A 1 417 ? 19.463 2.458 15.052 1.00 66.44 417 GLU A CA 1
ATOM 3204 C C . GLU A 1 417 ? 18.973 3.497 14.030 1.00 66.44 417 GLU A C 1
ATOM 3206 O O . GLU A 1 417 ? 19.665 4.475 13.728 1.00 66.44 417 GLU A O 1
ATOM 3211 N N . LEU A 1 418 ? 17.798 3.256 13.444 1.00 73.38 418 LEU A N 1
ATOM 3212 C CA . LEU A 1 418 ? 17.209 4.154 12.457 1.00 73.38 418 LEU A CA 1
ATOM 3213 C C . LEU A 1 418 ? 16.784 5.449 13.153 1.00 73.38 418 LEU A C 1
ATOM 3215 O O . LEU A 1 418 ? 16.227 5.442 14.249 1.00 73.38 418 LEU A O 1
ATOM 3219 N N . GLU A 1 419 ? 17.058 6.592 12.519 1.00 74.38 419 GLU A N 1
ATOM 3220 C CA . GLU A 1 419 ? 16.903 7.897 13.175 1.00 74.38 419 GLU A CA 1
ATOM 3221 C C . GLU A 1 419 ? 15.422 8.292 13.338 1.00 74.38 419 GLU A C 1
ATOM 3223 O O . GLU A 1 419 ? 15.100 9.215 14.091 1.00 74.38 419 GLU A O 1
ATOM 3228 N N . SER A 1 420 ? 14.500 7.642 12.610 1.00 83.88 420 SER A N 1
ATOM 3229 C CA . SER A 1 420 ? 13.061 7.920 12.713 1.00 83.88 420 SER A CA 1
ATOM 3230 C C . SER A 1 420 ? 12.160 6.777 12.230 1.00 83.88 420 SER A C 1
ATOM 3232 O O . SER A 1 420 ? 12.453 6.145 11.218 1.00 83.88 420 SER A O 1
ATOM 3234 N N . SER A 1 421 ? 10.957 6.655 12.807 1.00 85.88 421 SER A N 1
ATOM 3235 C CA . SER A 1 421 ? 9.910 5.705 12.369 1.00 85.88 421 SER A CA 1
ATOM 3236 C C . SER A 1 421 ? 9.483 5.881 10.899 1.00 85.88 421 SER A C 1
ATOM 3238 O O . SER A 1 421 ? 8.868 5.008 10.284 1.00 85.88 421 SER A O 1
ATOM 3240 N N . LEU A 1 422 ? 9.781 7.038 10.291 1.00 89.56 422 LEU A N 1
ATOM 3241 C CA . LEU A 1 422 ? 9.566 7.283 8.861 1.00 89.56 422 LEU A CA 1
ATOM 3242 C C . LEU A 1 422 ? 10.581 6.557 7.980 1.00 89.56 422 LEU A C 1
ATOM 3244 O O . LEU A 1 422 ? 10.247 6.184 6.850 1.00 89.56 422 LEU A O 1
ATOM 3248 N N . GLU A 1 423 ? 11.798 6.369 8.475 1.00 89.81 423 GLU A N 1
ATOM 3249 C CA . GLU A 1 423 ? 12.801 5.552 7.811 1.00 89.81 423 GLU A CA 1
ATOM 3250 C C . GLU A 1 423 ? 12.397 4.081 7.856 1.00 89.81 423 GLU A C 1
ATOM 3252 O O . GLU A 1 423 ? 12.371 3.473 6.785 1.00 89.81 423 GLU A O 1
ATOM 3257 N N . ASP A 1 424 ? 11.939 3.574 9.005 1.00 89.12 424 ASP A N 1
ATOM 3258 C CA . ASP A 1 424 ? 11.419 2.204 9.178 1.00 89.12 424 ASP A CA 1
ATOM 3259 C C . ASP A 1 424 ? 10.271 1.907 8.212 1.00 89.12 424 ASP A C 1
ATOM 3261 O O . ASP A 1 424 ? 10.308 0.955 7.427 1.00 89.12 424 ASP A O 1
ATOM 3265 N N . LEU A 1 425 ? 9.276 2.801 8.162 1.00 91.81 425 LEU A N 1
ATOM 3266 C CA . LEU A 1 425 ? 8.176 2.685 7.207 1.00 91.81 425 LEU A CA 1
ATOM 3267 C C . LEU A 1 425 ? 8.676 2.717 5.756 1.00 91.81 425 LEU A C 1
ATOM 3269 O O . LEU A 1 425 ? 8.136 2.042 4.874 1.00 91.81 425 LEU A O 1
ATOM 3273 N N . GLY A 1 426 ? 9.711 3.512 5.483 1.00 92.12 426 GLY A N 1
ATOM 3274 C CA . GLY A 1 426 ? 10.382 3.525 4.194 1.00 92.12 426 GLY A CA 1
ATOM 3275 C C . GLY A 1 426 ? 11.078 2.200 3.875 1.00 92.12 426 GLY A C 1
ATOM 3276 O O . GLY A 1 426 ? 11.092 1.800 2.705 1.00 92.12 426 GLY A O 1
ATOM 3277 N N . VAL A 1 427 ? 11.661 1.534 4.878 1.00 91.06 427 VAL A N 1
ATOM 3278 C CA . VAL A 1 427 ? 12.382 0.260 4.742 1.00 91.06 427 VAL A CA 1
ATOM 3279 C C . VAL A 1 427 ? 11.378 -0.837 4.427 1.00 91.06 427 VAL A C 1
ATOM 3281 O O . VAL A 1 427 ? 11.528 -1.506 3.404 1.00 91.06 427 VAL A O 1
ATOM 3284 N N . GLU A 1 428 ? 10.275 -0.927 5.170 1.00 92.00 428 GLU A N 1
ATOM 3285 C CA . GLU A 1 428 ? 9.210 -1.890 4.868 1.00 92.00 428 GLU A CA 1
ATOM 3286 C C . GLU A 1 428 ? 8.555 -1.632 3.507 1.00 92.00 428 GLU A C 1
ATOM 3288 O O . GLU A 1 428 ? 8.346 -2.556 2.711 1.00 92.00 428 GLU A O 1
ATOM 3293 N N . ALA A 1 429 ? 8.321 -0.366 3.144 1.00 94.06 429 ALA A N 1
ATOM 3294 C CA . ALA A 1 429 ? 7.840 -0.031 1.805 1.00 94.06 429 ALA A CA 1
ATOM 3295 C C . ALA A 1 429 ? 8.819 -0.487 0.710 1.00 94.06 429 ALA A C 1
ATOM 3297 O O . ALA A 1 429 ? 8.387 -0.915 -0.365 1.00 94.06 429 ALA A O 1
ATOM 3298 N N . ARG A 1 430 ? 10.132 -0.418 0.963 1.00 92.88 430 ARG A N 1
ATOM 3299 C CA . ARG A 1 430 ? 11.176 -0.892 0.046 1.00 92.88 430 ARG A CA 1
ATOM 3300 C C . ARG A 1 430 ? 11.213 -2.422 -0.035 1.00 92.88 430 ARG A C 1
ATOM 3302 O O . ARG A 1 430 ? 11.236 -2.939 -1.155 1.00 92.88 430 ARG A O 1
ATOM 3309 N N . ARG A 1 431 ? 11.163 -3.123 1.103 1.00 92.00 431 ARG A N 1
ATOM 3310 C CA . ARG A 1 431 ? 11.105 -4.595 1.211 1.00 92.00 431 ARG A CA 1
ATOM 3311 C C . ARG A 1 431 ? 9.882 -5.170 0.496 1.00 92.00 431 ARG A C 1
ATOM 3313 O O . ARG A 1 431 ? 9.972 -6.212 -0.147 1.00 92.00 431 ARG A O 1
ATOM 3320 N N . LEU A 1 432 ? 8.753 -4.460 0.518 1.00 92.31 432 LEU A N 1
ATOM 3321 C CA . LEU A 1 432 ? 7.573 -4.815 -0.270 1.00 92.31 432 LEU A CA 1
ATOM 3322 C C . LEU A 1 432 ? 7.739 -4.483 -1.766 1.00 92.31 432 LEU A C 1
ATOM 3324 O O . LEU A 1 432 ? 7.385 -5.283 -2.632 1.00 92.31 432 LEU A O 1
ATOM 3328 N N . LEU A 1 433 ? 8.263 -3.300 -2.099 1.00 93.44 433 LEU A N 1
ATOM 3329 C CA . LEU A 1 433 ? 8.341 -2.812 -3.480 1.00 93.44 433 LEU A CA 1
ATOM 3330 C C . LEU A 1 433 ? 9.341 -3.588 -4.345 1.00 93.44 433 LEU A C 1
ATOM 3332 O O . LEU A 1 433 ? 9.061 -3.842 -5.516 1.00 93.44 433 LEU A O 1
ATOM 3336 N N . PHE A 1 434 ? 10.517 -3.929 -3.819 1.00 93.44 434 PHE A N 1
ATOM 3337 C CA . PHE A 1 434 ? 11.600 -4.489 -4.633 1.00 93.44 434 PHE A CA 1
ATOM 3338 C C . PHE A 1 434 ? 11.235 -5.845 -5.267 1.00 93.44 434 PHE A C 1
ATOM 3340 O O . PHE A 1 434 ? 11.387 -5.983 -6.490 1.00 93.44 434 PHE A O 1
ATOM 3347 N N . PRO A 1 435 ? 10.674 -6.818 -4.524 1.00 91.00 435 PRO A N 1
ATOM 3348 C CA . PRO A 1 435 ? 10.198 -8.069 -5.112 1.00 91.00 435 PRO A CA 1
ATOM 3349 C C . PRO A 1 435 ? 9.077 -7.838 -6.131 1.00 91.00 435 PRO A C 1
ATOM 3351 O O . PRO A 1 435 ? 9.088 -8.445 -7.200 1.00 91.00 435 PRO A O 1
ATOM 3354 N N . LEU A 1 436 ? 8.169 -6.881 -5.883 1.00 89.69 436 LEU A N 1
ATOM 3355 C CA . LEU A 1 436 ? 7.097 -6.540 -6.831 1.00 89.69 436 LEU A CA 1
ATOM 3356 C C . LEU A 1 436 ? 7.629 -6.032 -8.183 1.00 89.69 436 LEU A C 1
ATOM 3358 O O . LEU A 1 436 ? 6.949 -6.197 -9.198 1.00 89.69 436 LEU A O 1
ATOM 3362 N N . LEU A 1 437 ? 8.813 -5.416 -8.223 1.00 91.12 437 LEU A N 1
ATOM 3363 C CA . LEU A 1 437 ? 9.419 -4.909 -9.460 1.00 91.12 437 LEU A CA 1
ATOM 3364 C C . LEU A 1 437 ? 10.335 -5.925 -10.161 1.00 91.12 437 LEU A C 1
ATOM 3366 O O . LEU A 1 437 ? 10.592 -5.761 -11.354 1.00 91.12 437 LEU A O 1
ATOM 3370 N N . SER A 1 438 ? 10.839 -6.937 -9.449 1.00 89.75 438 SER A N 1
ATOM 3371 C CA . SER A 1 438 ? 11.945 -7.775 -9.934 1.00 89.75 438 SER A CA 1
ATOM 3372 C C . SER A 1 438 ? 11.661 -9.275 -10.007 1.00 89.75 438 SER A C 1
ATOM 3374 O O . SER A 1 438 ? 12.199 -9.932 -10.895 1.00 89.75 438 SER A O 1
ATOM 3376 N N . ASP A 1 439 ? 10.809 -9.823 -9.142 1.00 86.69 439 ASP A N 1
ATOM 3377 C CA . ASP A 1 439 ? 10.561 -11.264 -9.072 1.00 86.69 439 ASP A CA 1
ATOM 3378 C C . ASP A 1 439 ? 9.277 -11.641 -9.825 1.00 86.69 439 ASP A C 1
ATOM 3380 O O . ASP A 1 439 ? 8.171 -11.278 -9.429 1.00 86.69 439 ASP A O 1
ATOM 3384 N N . SER A 1 440 ? 9.417 -12.392 -10.920 1.00 82.50 440 SER A N 1
ATOM 3385 C CA . SER A 1 440 ? 8.289 -12.840 -11.753 1.00 82.50 440 SER A CA 1
ATOM 3386 C C . SER A 1 440 ? 7.354 -13.858 -11.088 1.00 82.50 440 SER A C 1
ATOM 3388 O O . SER A 1 440 ? 6.202 -13.977 -11.505 1.00 82.50 440 SER A O 1
ATOM 3390 N N . VAL A 1 441 ? 7.826 -14.577 -10.066 1.00 79.75 441 VAL A N 1
ATOM 3391 C CA . VAL A 1 441 ? 7.042 -15.555 -9.296 1.00 79.75 441 VAL A CA 1
ATOM 3392 C C . VAL A 1 441 ? 6.137 -14.830 -8.307 1.00 79.75 441 VAL A C 1
ATOM 3394 O O . VAL A 1 441 ? 4.966 -15.176 -8.129 1.00 79.75 441 VAL A O 1
ATOM 3397 N N . VAL A 1 442 ? 6.692 -13.804 -7.670 1.00 79.44 442 VAL A N 1
ATOM 3398 C CA . VAL A 1 442 ? 6.042 -13.063 -6.594 1.00 79.44 442 VAL A CA 1
ATOM 3399 C C . VAL A 1 442 ? 5.186 -11.915 -7.134 1.00 79.44 442 VAL A C 1
ATOM 3401 O O . VAL A 1 442 ? 4.053 -11.708 -6.690 1.00 79.44 442 VAL A O 1
ATOM 3404 N N . SER A 1 443 ? 5.705 -11.173 -8.112 1.00 83.25 443 SER A N 1
ATOM 3405 C CA . SER A 1 443 ? 5.057 -9.988 -8.661 1.00 83.25 443 SER A CA 1
ATOM 3406 C C . SER A 1 443 ? 3.791 -10.341 -9.444 1.00 83.25 443 SER A C 1
ATOM 3408 O O . SER A 1 443 ? 3.857 -11.067 -10.438 1.00 83.25 443 SER A O 1
ATOM 3410 N N . PRO A 1 444 ? 2.631 -9.746 -9.112 1.00 75.81 444 PRO A N 1
ATOM 3411 C CA . PRO A 1 444 ? 1.426 -9.917 -9.916 1.00 75.81 444 PRO A CA 1
ATOM 3412 C C . PRO A 1 444 ? 1.494 -9.175 -11.264 1.00 75.81 444 PRO A C 1
ATOM 3414 O O . PRO A 1 444 ? 0.637 -9.395 -12.121 1.00 75.81 444 PRO A O 1
ATOM 3417 N N . PHE A 1 445 ? 2.480 -8.291 -11.460 1.00 76.38 445 PHE A N 1
ATOM 3418 C CA . PHE A 1 445 ? 2.584 -7.400 -12.620 1.00 76.38 445 PHE A CA 1
ATOM 3419 C C . PHE A 1 445 ? 3.404 -7.981 -13.769 1.00 76.38 445 PHE A C 1
ATOM 3421 O O . PHE A 1 445 ? 3.050 -7.784 -14.933 1.00 76.38 445 PHE A O 1
ATOM 3428 N N . LEU A 1 446 ? 4.502 -8.670 -13.446 1.00 78.69 446 LEU A N 1
ATOM 3429 C CA . LEU A 1 446 ? 5.456 -9.182 -14.431 1.00 78.69 446 LEU A CA 1
ATOM 3430 C C . LEU A 1 446 ? 4.858 -10.246 -15.376 1.00 78.69 446 LEU A C 1
ATOM 3432 O O . LEU A 1 446 ? 5.144 -10.154 -16.570 1.00 78.69 446 LEU A O 1
ATOM 3436 N N . PRO A 1 447 ? 4.010 -11.197 -14.925 1.00 72.12 447 PRO A N 1
ATOM 3437 C CA . PRO A 1 447 ? 3.430 -12.199 -15.822 1.00 72.12 447 PRO A CA 1
ATOM 3438 C C . PRO A 1 447 ? 2.175 -11.728 -16.583 1.00 72.12 447 PRO A C 1
ATOM 3440 O O . PRO A 1 447 ? 1.872 -12.272 -17.639 1.00 72.12 447 PRO A O 1
ATOM 3443 N N . ASN A 1 448 ? 1.439 -10.725 -16.080 1.00 63.56 448 ASN A N 1
ATOM 3444 C CA . ASN A 1 448 ? 0.050 -10.453 -16.485 1.00 63.56 448 ASN A CA 1
ATOM 3445 C C . ASN A 1 448 ? -0.223 -8.989 -16.896 1.00 63.56 448 ASN A C 1
ATOM 3447 O O . ASN A 1 448 ? -1.223 -8.431 -16.465 1.00 63.56 448 ASN A O 1
ATOM 3451 N N . PHE A 1 449 ? 0.589 -8.352 -17.746 1.00 59.00 449 PHE A N 1
ATOM 3452 C CA . PHE A 1 449 ? 0.273 -7.038 -18.369 1.00 59.00 449 PHE A CA 1
ATOM 3453 C C . PHE A 1 449 ? 0.596 -5.749 -17.570 1.00 59.00 449 PHE A C 1
ATOM 3455 O O . PHE A 1 449 ? 0.041 -4.698 -17.882 1.00 59.00 449 PHE A O 1
ATOM 3462 N N . GLY A 1 450 ? 1.509 -5.768 -16.590 1.00 68.56 450 GLY A N 1
ATOM 3463 C CA . GLY A 1 450 ? 1.869 -4.578 -15.789 1.00 68.56 450 GLY A CA 1
ATOM 3464 C C . GLY A 1 450 ? 3.209 -3.904 -16.120 1.00 68.56 450 GLY A C 1
ATOM 3465 O O . GLY A 1 450 ? 3.699 -3.114 -15.311 1.00 68.56 450 GLY A O 1
ATOM 3466 N N . ALA A 1 451 ? 3.846 -4.229 -17.252 1.00 81.62 451 ALA A N 1
ATOM 3467 C CA . ALA A 1 451 ? 5.192 -3.739 -17.583 1.00 81.62 451 ALA A CA 1
ATOM 3468 C C . ALA A 1 451 ? 5.267 -2.203 -17.664 1.00 81.62 451 ALA A C 1
ATOM 3470 O O . ALA A 1 451 ? 6.252 -1.604 -17.234 1.00 81.62 451 ALA A O 1
ATOM 3471 N N . ASP A 1 452 ? 4.200 -1.559 -18.140 1.00 87.25 452 ASP A N 1
ATOM 3472 C CA . ASP A 1 452 ? 4.083 -0.104 -18.212 1.00 87.25 452 ASP A CA 1
ATOM 3473 C C . ASP A 1 452 ? 4.060 0.526 -16.806 1.00 87.25 452 ASP A C 1
ATOM 3475 O O . ASP A 1 452 ? 4.720 1.531 -16.539 1.00 87.25 452 ASP A O 1
ATOM 3479 N N . GLN A 1 453 ? 3.339 -0.097 -15.874 1.00 86.69 453 GLN A N 1
ATOM 3480 C CA . GLN A 1 453 ? 3.223 0.354 -14.498 1.00 86.69 453 GLN A CA 1
ATOM 3481 C C . GLN A 1 453 ? 4.546 0.177 -13.745 1.00 86.69 453 GLN A C 1
ATOM 3483 O O . GLN A 1 453 ? 4.974 1.090 -13.037 1.00 86.69 453 GLN A O 1
ATOM 3488 N N . ILE A 1 454 ? 5.221 -0.958 -13.943 1.00 89.62 454 ILE A N 1
ATOM 3489 C CA . ILE A 1 454 ? 6.559 -1.212 -13.397 1.00 89.62 454 ILE A CA 1
ATOM 3490 C C . ILE A 1 454 ? 7.550 -0.189 -13.954 1.00 89.62 454 ILE A C 1
ATOM 3492 O O . ILE A 1 454 ? 8.257 0.451 -13.178 1.00 89.62 454 ILE A O 1
ATOM 3496 N N . ALA A 1 455 ? 7.550 0.049 -15.269 1.00 91.12 455 ALA A N 1
ATOM 3497 C CA . ALA A 1 455 ? 8.413 1.045 -15.896 1.00 91.12 455 ALA A CA 1
ATOM 3498 C C . ALA A 1 455 ? 8.176 2.450 -15.316 1.00 91.12 455 ALA A C 1
ATOM 3500 O O . ALA A 1 455 ? 9.134 3.143 -14.973 1.00 91.12 455 ALA A O 1
ATOM 3501 N N . ARG A 1 456 ? 6.918 2.865 -15.107 1.00 90.88 456 ARG A N 1
ATOM 3502 C CA . ARG A 1 456 ? 6.594 4.142 -14.437 1.00 90.88 456 ARG A CA 1
ATOM 3503 C C . ARG A 1 456 ? 7.148 4.208 -13.015 1.00 90.88 456 ARG A C 1
ATOM 3505 O O . ARG A 1 456 ? 7.670 5.249 -12.620 1.00 90.88 456 ARG A O 1
ATOM 3512 N N . SER A 1 457 ? 7.045 3.125 -12.253 1.00 91.44 457 SER A N 1
ATOM 3513 C CA . SER A 1 457 ? 7.588 3.038 -10.894 1.00 91.44 457 SER A CA 1
ATOM 3514 C C . SER A 1 457 ? 9.113 3.121 -10.880 1.00 91.44 457 SER A C 1
ATOM 3516 O O . SER A 1 457 ? 9.676 3.918 -10.133 1.00 91.44 457 SER A O 1
ATOM 3518 N N . MET A 1 458 ? 9.785 2.395 -11.774 1.00 92.38 458 MET A N 1
ATOM 3519 C CA . MET A 1 458 ? 11.238 2.462 -11.954 1.00 92.38 458 MET A CA 1
ATOM 3520 C C . MET A 1 458 ? 11.705 3.872 -12.338 1.00 92.38 458 MET A C 1
ATOM 3522 O O . MET A 1 458 ? 12.680 4.373 -11.780 1.00 92.38 458 MET A O 1
ATOM 3526 N N . ILE A 1 459 ? 10.991 4.541 -13.250 1.00 91.25 459 ILE A N 1
ATOM 3527 C CA . ILE A 1 459 ? 11.290 5.924 -13.648 1.00 91.25 459 ILE A CA 1
ATOM 3528 C C . ILE A 1 459 ? 11.151 6.869 -12.453 1.00 91.25 459 ILE A C 1
ATOM 3530 O O . ILE A 1 459 ? 12.027 7.700 -12.244 1.00 91.25 459 ILE A O 1
ATOM 3534 N N . ARG A 1 460 ? 10.109 6.721 -11.628 1.00 90.38 460 ARG A N 1
ATOM 3535 C CA . ARG A 1 460 ? 9.932 7.543 -10.417 1.00 90.38 460 ARG A CA 1
ATOM 3536 C C . ARG A 1 460 ? 11.050 7.339 -9.402 1.00 90.38 460 ARG A C 1
ATOM 3538 O O . ARG A 1 460 ? 11.553 8.317 -8.857 1.00 90.38 460 ARG A O 1
ATOM 3545 N N . LEU A 1 461 ? 11.456 6.091 -9.171 1.00 90.75 461 LEU A N 1
ATOM 3546 C CA . LEU A 1 461 ? 12.591 5.778 -8.302 1.00 90.75 461 LEU A CA 1
ATOM 3547 C C . LEU A 1 461 ? 13.880 6.428 -8.825 1.00 90.75 461 LEU A C 1
ATOM 3549 O O . LEU A 1 461 ? 14.624 7.031 -8.055 1.00 90.75 461 LEU A O 1
ATOM 3553 N N . LEU A 1 462 ? 14.104 6.385 -10.141 1.00 89.06 462 LEU A N 1
ATOM 3554 C CA . LEU A 1 462 ? 15.242 7.023 -10.809 1.00 89.06 462 LEU A CA 1
ATOM 3555 C C . LEU A 1 462 ? 15.186 8.562 -10.786 1.00 89.06 462 LEU A C 1
ATOM 3557 O O . LEU A 1 462 ? 16.226 9.215 -10.816 1.00 89.06 462 LEU A O 1
ATOM 3561 N N . GLU A 1 463 ? 13.990 9.151 -10.787 1.00 86.56 463 GLU A N 1
ATOM 3562 C CA . GLU A 1 463 ? 13.769 10.604 -10.688 1.00 86.56 463 GLU A CA 1
ATOM 3563 C C . GLU A 1 463 ? 13.990 11.149 -9.282 1.00 86.56 463 GLU A C 1
ATOM 3565 O O . GLU A 1 463 ? 14.148 12.359 -9.116 1.00 86.56 463 GLU A O 1
ATOM 3570 N N . SER A 1 464 ? 14.039 10.278 -8.275 1.00 83.06 464 SER A N 1
ATOM 3571 C CA . SER A 1 464 ? 14.344 10.701 -6.918 1.00 83.06 464 SER A CA 1
ATOM 3572 C C . SER A 1 464 ? 15.763 11.273 -6.826 1.00 83.06 464 SER A C 1
ATOM 3574 O O . SER A 1 464 ? 16.723 10.732 -7.377 1.00 83.06 464 SER A O 1
ATOM 3576 N N . GLN A 1 465 ? 15.918 12.368 -6.079 1.00 66.38 465 GLN A N 1
ATOM 3577 C CA . GLN A 1 465 ? 17.237 12.965 -5.822 1.00 66.38 465 GLN A CA 1
ATOM 3578 C C . GLN A 1 465 ? 18.171 11.998 -5.072 1.00 66.38 465 GLN A C 1
ATOM 3580 O O . GLN A 1 465 ? 19.388 12.114 -5.175 1.00 66.38 465 GLN A O 1
ATOM 3585 N N . LYS A 1 466 ? 17.597 11.007 -4.376 1.00 69.88 466 LYS A N 1
ATOM 3586 C CA . LYS A 1 466 ? 18.296 9.955 -3.630 1.00 69.88 466 LYS A CA 1
ATOM 3587 C C . LYS A 1 466 ? 18.630 8.712 -4.472 1.00 69.88 466 LYS A C 1
ATOM 3589 O O . LYS A 1 466 ? 18.983 7.682 -3.905 1.00 69.88 466 LYS A O 1
ATOM 3594 N N . ALA A 1 467 ? 18.527 8.764 -5.807 1.00 74.75 467 ALA A N 1
ATOM 3595 C CA . ALA A 1 467 ? 18.837 7.627 -6.679 1.00 74.75 467 ALA A CA 1
ATOM 3596 C C . ALA A 1 467 ? 20.345 7.293 -6.712 1.00 74.75 467 ALA A C 1
ATOM 3598 O O . ALA A 1 467 ? 21.070 7.614 -7.668 1.00 74.75 467 ALA A O 1
ATOM 3599 N N . GLY A 1 468 ? 20.798 6.631 -5.645 1.00 81.62 468 GLY A N 1
ATOM 3600 C CA . GLY A 1 468 ? 22.159 6.159 -5.439 1.00 81.62 468 GLY A CA 1
ATOM 3601 C C . GLY A 1 468 ? 22.552 5.012 -6.371 1.00 81.62 468 GLY A C 1
ATOM 3602 O O . GLY A 1 468 ? 21.759 4.514 -7.174 1.00 81.62 468 GLY A O 1
ATOM 3603 N N . VAL A 1 469 ? 23.811 4.591 -6.264 1.00 84.38 469 VAL A N 1
ATOM 3604 C CA . VAL A 1 469 ? 24.398 3.551 -7.126 1.00 84.38 469 VAL A CA 1
ATOM 3605 C C . VAL A 1 469 ? 23.670 2.213 -6.970 1.00 84.38 469 VAL A C 1
ATOM 3607 O O . VAL A 1 469 ? 23.338 1.591 -7.978 1.00 84.38 469 VAL A O 1
ATOM 3610 N N . GLU A 1 470 ? 23.356 1.801 -5.740 1.00 85.25 470 GLU A N 1
ATOM 3611 C CA . GLU A 1 470 ? 22.649 0.540 -5.475 1.00 85.25 470 GLU A CA 1
ATOM 3612 C C . GLU A 1 470 ? 21.228 0.525 -6.039 1.00 85.25 470 GLU A C 1
ATOM 3614 O O . GLU A 1 470 ? 20.820 -0.464 -6.642 1.00 85.25 470 GLU A O 1
ATOM 3619 N N . LEU A 1 471 ? 20.498 1.645 -5.972 1.00 88.12 471 LEU A N 1
ATOM 3620 C CA . LEU A 1 471 ? 19.180 1.732 -6.603 1.00 88.12 471 LEU A CA 1
ATOM 3621 C C . LEU A 1 471 ? 19.287 1.538 -8.121 1.00 88.12 471 LEU A C 1
ATOM 3623 O O . LEU A 1 471 ? 18.489 0.819 -8.712 1.00 88.12 471 LEU A O 1
ATOM 3627 N N . ARG A 1 472 ? 20.303 2.116 -8.772 1.00 89.75 472 ARG A N 1
ATOM 3628 C CA . ARG A 1 472 ? 20.530 1.911 -10.214 1.00 89.75 472 ARG A CA 1
ATOM 3629 C C . ARG A 1 472 ? 20.907 0.469 -10.542 1.00 89.75 472 ARG A C 1
ATOM 3631 O O . ARG A 1 472 ? 20.450 -0.045 -11.560 1.00 89.75 472 ARG A O 1
ATOM 3638 N N . ARG A 1 473 ? 21.708 -0.185 -9.692 1.00 89.81 473 ARG A N 1
ATOM 3639 C CA . ARG A 1 473 ? 22.035 -1.616 -9.816 1.00 89.81 473 ARG A CA 1
ATOM 3640 C C . ARG A 1 473 ? 20.787 -2.483 -9.681 1.00 89.81 473 ARG A C 1
ATOM 3642 O O . ARG A 1 473 ? 20.593 -3.371 -10.505 1.00 89.81 473 ARG A O 1
ATOM 3649 N N . PHE A 1 474 ? 19.912 -2.169 -8.731 1.00 91.81 474 PHE A N 1
ATOM 3650 C CA . PHE A 1 474 ? 18.620 -2.828 -8.575 1.00 91.81 474 PHE A CA 1
ATOM 3651 C C . PHE A 1 474 ? 17.712 -2.626 -9.799 1.00 91.81 474 PHE A C 1
ATOM 3653 O O . PHE A 1 474 ? 17.156 -3.587 -10.327 1.00 91.81 474 PHE A O 1
ATOM 3660 N N . LEU A 1 475 ? 17.596 -1.401 -10.322 1.00 93.00 475 LEU A N 1
ATOM 3661 C CA . LEU A 1 475 ? 16.803 -1.146 -11.530 1.00 93.00 475 LEU A CA 1
ATOM 3662 C C . LEU A 1 475 ? 17.362 -1.900 -12.748 1.00 93.00 475 LEU A C 1
ATOM 3664 O O . LEU A 1 475 ? 16.594 -2.457 -13.531 1.00 93.00 475 LEU A O 1
ATOM 3668 N N . LEU A 1 476 ? 18.689 -1.974 -12.891 1.00 93.06 476 LEU A N 1
ATOM 3669 C CA . LEU A 1 476 ? 19.338 -2.809 -13.905 1.00 93.06 476 LEU A CA 1
ATOM 3670 C C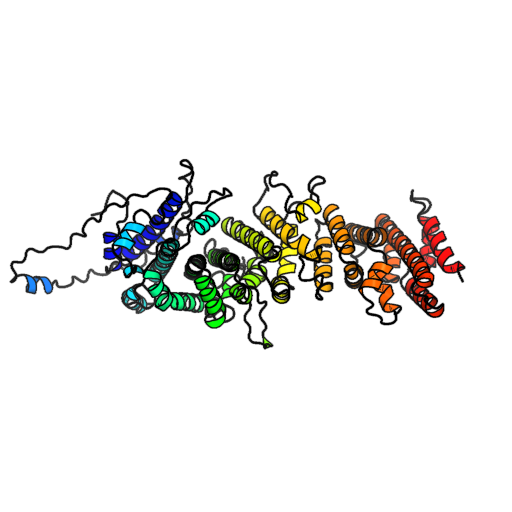 . LEU A 1 476 ? 18.999 -4.293 -13.697 1.00 93.06 476 LEU A C 1
ATOM 3672 O O . LEU A 1 476 ? 18.644 -4.974 -14.659 1.00 93.06 476 LEU A O 1
ATOM 3676 N N . TYR A 1 477 ? 19.060 -4.786 -12.458 1.00 93.56 477 TYR A N 1
ATOM 3677 C CA . TYR A 1 477 ? 18.663 -6.148 -12.104 1.00 93.56 477 TYR A CA 1
ATOM 3678 C C . TYR A 1 477 ? 17.211 -6.443 -12.511 1.00 93.56 477 TYR A C 1
ATOM 3680 O O . TYR A 1 477 ? 16.975 -7.453 -13.171 1.00 93.56 477 TYR A O 1
ATOM 3688 N N . CYS A 1 478 ? 16.267 -5.529 -12.257 1.00 93.12 478 CYS A N 1
ATOM 3689 C CA . CYS A 1 478 ? 14.870 -5.673 -12.692 1.00 93.12 478 CYS A CA 1
ATOM 3690 C C . CYS A 1 478 ? 14.763 -5.906 -14.207 1.00 93.12 478 CYS A C 1
ATOM 3692 O O . CYS A 1 478 ? 14.047 -6.800 -14.651 1.00 93.12 478 CYS A O 1
ATOM 3694 N N . THR A 1 479 ? 15.517 -5.150 -15.017 1.00 93.00 479 THR A N 1
ATOM 3695 C CA . THR A 1 479 ? 15.506 -5.331 -16.482 1.00 93.00 479 THR A CA 1
ATOM 3696 C C . THR A 1 479 ? 16.134 -6.645 -16.940 1.00 93.00 479 THR A C 1
ATOM 3698 O O . THR A 1 479 ? 15.771 -7.152 -17.996 1.00 93.00 479 THR A O 1
ATOM 3701 N N . LYS A 1 480 ? 17.059 -7.221 -16.163 1.00 91.94 480 LYS A N 1
ATOM 3702 C CA . LYS A 1 480 ? 17.620 -8.548 -16.452 1.00 91.94 480 LYS A CA 1
ATOM 3703 C C . LYS A 1 480 ? 16.617 -9.656 -16.144 1.00 91.94 480 LYS A C 1
ATOM 3705 O O . LYS A 1 480 ? 16.516 -10.591 -16.930 1.00 91.94 480 LYS A O 1
ATOM 3710 N N . GLN A 1 481 ? 15.874 -9.525 -15.044 1.00 90.19 481 GLN A N 1
ATOM 3711 C CA . GLN A 1 481 ? 14.825 -10.479 -14.671 1.00 90.19 481 GLN A CA 1
ATOM 3712 C C . GLN A 1 481 ? 13.629 -10.420 -15.623 1.00 90.19 481 GLN A C 1
ATOM 3714 O O . GLN A 1 481 ? 13.078 -11.455 -15.989 1.00 90.19 481 GLN A O 1
ATOM 3719 N N . ASN A 1 482 ? 13.253 -9.221 -16.079 1.00 90.25 482 ASN A N 1
ATOM 3720 C CA . ASN A 1 482 ? 12.221 -9.052 -17.093 1.00 90.25 482 ASN A CA 1
ATOM 3721 C C . ASN A 1 482 ? 12.682 -8.132 -18.241 1.00 90.25 482 ASN A C 1
ATOM 3723 O O . ASN A 1 482 ? 12.489 -6.912 -18.190 1.00 90.25 482 ASN A O 1
ATOM 3727 N N . PRO A 1 483 ? 13.235 -8.715 -19.321 1.00 91.06 483 PRO A N 1
ATOM 3728 C CA . PRO A 1 483 ? 13.746 -7.977 -20.477 1.00 91.06 483 PRO A CA 1
ATOM 3729 C C . PRO A 1 483 ? 12.714 -7.108 -21.204 1.00 91.06 483 PRO A C 1
ATOM 3731 O O . PRO A 1 483 ? 13.085 -6.102 -21.812 1.00 91.06 483 PRO A O 1
ATOM 3734 N N . THR A 1 484 ? 11.418 -7.432 -21.109 1.00 88.06 484 THR A N 1
ATOM 3735 C CA . THR A 1 484 ? 10.351 -6.631 -21.739 1.00 88.06 484 THR A CA 1
ATOM 3736 C C . THR A 1 484 ? 10.268 -5.212 -21.169 1.00 88.06 484 THR A C 1
ATOM 3738 O O . THR A 1 484 ? 9.839 -4.290 -21.868 1.00 88.06 484 THR A O 1
ATOM 3741 N N . LEU A 1 485 ? 10.754 -5.010 -19.936 1.00 91.06 485 LEU A N 1
ATOM 3742 C CA . LEU A 1 485 ? 10.806 -3.703 -19.286 1.00 91.06 485 LEU A CA 1
ATOM 3743 C C . LEU A 1 485 ? 11.704 -2.715 -20.029 1.00 91.06 485 LEU A C 1
ATOM 3745 O O . LEU A 1 485 ? 11.445 -1.521 -19.950 1.00 91.06 485 LEU A O 1
ATOM 3749 N N . ILE A 1 486 ? 12.722 -3.168 -20.774 1.00 92.69 486 ILE A N 1
ATOM 3750 C CA . ILE A 1 486 ? 13.576 -2.257 -21.555 1.00 92.69 486 ILE A CA 1
ATOM 3751 C C . ILE A 1 486 ? 12.747 -1.474 -22.564 1.00 92.69 486 ILE A C 1
ATOM 3753 O O . ILE A 1 486 ? 12.891 -0.257 -22.644 1.00 92.69 486 ILE A O 1
ATOM 3757 N N . THR A 1 487 ? 11.847 -2.148 -23.284 1.00 91.25 487 THR A N 1
ATOM 3758 C CA . THR A 1 487 ? 10.988 -1.472 -24.253 1.00 91.25 487 THR A CA 1
ATOM 3759 C C . THR A 1 487 ? 10.107 -0.430 -23.575 1.00 91.25 487 THR A C 1
ATOM 3761 O O . THR A 1 487 ? 10.077 0.715 -24.014 1.00 91.25 487 THR A O 1
ATOM 3764 N N . GLU A 1 488 ? 9.420 -0.798 -22.492 1.00 92.12 488 GLU A N 1
ATOM 3765 C CA . GLU A 1 488 ? 8.522 0.130 -21.792 1.00 92.12 488 GLU A CA 1
ATOM 3766 C C . GLU A 1 488 ? 9.280 1.286 -21.127 1.00 92.12 488 GLU A C 1
ATOM 3768 O O . GLU A 1 488 ? 8.837 2.434 -21.141 1.00 92.12 488 GLU A O 1
ATOM 3773 N N . LEU A 1 489 ? 10.474 1.029 -20.593 1.00 92.81 489 LEU A N 1
ATOM 3774 C CA . LEU A 1 489 ? 11.338 2.085 -20.083 1.00 92.81 489 LEU A CA 1
ATOM 3775 C C . LEU A 1 489 ? 11.741 3.033 -21.209 1.00 92.81 489 LEU A C 1
ATOM 3777 O O . LEU A 1 489 ? 11.570 4.236 -21.066 1.00 92.81 489 LEU A O 1
ATOM 3781 N N . PHE A 1 490 ? 12.229 2.535 -22.341 1.00 93.25 490 PHE A N 1
ATOM 3782 C CA . PHE A 1 490 ? 12.702 3.374 -23.445 1.00 93.25 490 PHE A CA 1
ATOM 3783 C C . PHE A 1 490 ? 11.592 4.150 -24.156 1.00 93.25 490 PHE A C 1
ATOM 3785 O O . PHE A 1 490 ? 11.853 5.243 -24.666 1.00 93.25 490 PHE A O 1
ATOM 3792 N N . THR A 1 491 ? 10.352 3.663 -24.144 1.00 91.69 491 THR A N 1
ATOM 3793 C CA . THR A 1 491 ? 9.201 4.440 -24.625 1.00 91.69 491 THR A CA 1
ATOM 3794 C C . THR A 1 491 ? 8.811 5.548 -23.646 1.00 91.69 491 THR A C 1
ATOM 3796 O O . THR A 1 491 ? 8.391 6.628 -24.069 1.00 91.69 491 THR A O 1
ATOM 3799 N N . MET A 1 492 ? 8.963 5.332 -22.336 1.00 91.81 492 MET A N 1
ATOM 3800 C CA . MET A 1 492 ? 8.499 6.273 -21.312 1.00 91.81 492 MET A CA 1
ATOM 3801 C C . MET A 1 492 ? 9.552 7.272 -20.838 1.00 91.81 492 MET A C 1
ATOM 3803 O O . MET A 1 492 ? 9.185 8.406 -20.509 1.00 91.81 492 MET A O 1
ATOM 3807 N N . LEU A 1 493 ? 10.825 6.882 -20.817 1.00 90.44 493 LEU A N 1
ATOM 3808 C CA . LEU A 1 493 ? 11.924 7.632 -20.223 1.00 90.44 493 LEU A CA 1
ATOM 3809 C C . LEU A 1 493 ? 12.097 8.983 -20.917 1.00 90.44 493 LEU A C 1
ATOM 3811 O O . LEU A 1 493 ? 12.462 9.070 -22.089 1.00 90.44 493 LEU A O 1
ATOM 3815 N N . ALA A 1 494 ? 11.833 10.054 -20.175 1.00 89.44 494 ALA A N 1
ATOM 3816 C CA . ALA A 1 494 ? 12.153 11.403 -20.604 1.00 89.44 494 ALA A CA 1
ATOM 3817 C C . ALA A 1 494 ? 13.581 11.760 -20.177 1.00 89.44 494 ALA A C 1
ATOM 3819 O O . ALA A 1 494 ? 14.063 11.320 -19.125 1.00 89.44 494 ALA A O 1
ATOM 3820 N N . MET A 1 495 ? 14.241 12.578 -20.993 1.00 89.31 495 MET A N 1
ATOM 3821 C CA . MET A 1 495 ? 15.520 13.173 -20.636 1.00 89.31 495 MET A CA 1
ATOM 3822 C C . MET A 1 495 ? 15.310 14.547 -19.999 1.00 89.31 495 MET A C 1
ATOM 3824 O O . MET A 1 495 ? 14.538 15.342 -20.540 1.00 89.31 495 MET A O 1
ATOM 3828 N N . PRO A 1 496 ? 15.997 14.848 -18.883 1.00 89.12 496 PRO A N 1
ATOM 3829 C CA . PRO A 1 496 ? 16.050 16.198 -18.334 1.00 89.12 496 PRO A CA 1
ATOM 3830 C C . PRO A 1 496 ? 16.618 17.201 -19.345 1.00 89.12 496 PRO A C 1
ATOM 3832 O O . PRO A 1 496 ? 17.351 16.822 -20.260 1.00 89.12 496 PRO A O 1
ATOM 3835 N N . ASP A 1 497 ? 16.327 18.489 -19.157 1.00 88.19 497 ASP A N 1
ATOM 3836 C CA . ASP A 1 497 ? 16.996 19.549 -19.917 1.00 88.19 497 ASP A CA 1
ATOM 3837 C C . ASP A 1 497 ? 18.510 19.496 -19.644 1.00 88.19 497 ASP A C 1
ATOM 3839 O O . ASP A 1 497 ? 18.940 19.398 -18.494 1.00 88.19 497 ASP A O 1
ATOM 3843 N N . ALA A 1 498 ? 19.324 19.585 -20.697 1.00 88.25 498 ALA A N 1
ATOM 3844 C CA . ALA A 1 498 ? 20.783 19.609 -20.611 1.00 88.25 498 ALA A CA 1
ATOM 3845 C C . ALA A 1 498 ? 21.324 20.788 -19.773 1.00 88.25 498 ALA A C 1
ATOM 3847 O O . ALA A 1 498 ? 22.451 20.730 -19.272 1.00 88.25 498 ALA A O 1
ATOM 3848 N N . LYS A 1 499 ? 20.524 21.848 -19.586 1.00 88.62 499 LYS A N 1
ATOM 3849 C CA . LYS A 1 499 ? 20.805 22.932 -18.631 1.00 88.62 499 LYS A CA 1
ATOM 3850 C C . LYS A 1 499 ? 20.863 22.427 -17.187 1.00 88.62 499 LYS A C 1
ATOM 3852 O O . LYS A 1 499 ? 21.694 22.898 -16.419 1.00 88.62 499 LYS A O 1
ATOM 3857 N N . ASN A 1 500 ? 20.050 21.432 -16.823 1.00 90.19 500 ASN A N 1
ATOM 3858 C CA . ASN A 1 500 ? 20.169 20.724 -15.550 1.00 90.19 500 ASN A CA 1
ATOM 3859 C C . ASN A 1 500 ? 21.198 19.593 -15.685 1.00 90.19 500 ASN A C 1
ATOM 3861 O O . ASN A 1 500 ? 20.864 18.409 -15.774 1.00 90.19 500 ASN A O 1
ATOM 3865 N N . SER A 1 501 ? 22.472 19.983 -15.739 1.00 88.94 501 SER A N 1
ATOM 3866 C CA . SER A 1 501 ? 23.567 19.078 -16.084 1.00 88.94 501 SER A CA 1
ATOM 3867 C C . SER A 1 501 ? 23.671 17.860 -15.162 1.00 88.94 501 SER A C 1
ATOM 3869 O O . SER A 1 501 ? 23.956 16.774 -15.655 1.00 88.94 501 SER A O 1
ATOM 3871 N N . PHE A 1 502 ? 23.400 17.993 -13.858 1.00 88.56 502 PHE A N 1
ATOM 3872 C CA . PHE A 1 502 ? 23.462 16.862 -12.924 1.00 88.56 502 PHE A CA 1
ATOM 3873 C C . PHE A 1 502 ? 22.377 15.820 -13.214 1.00 88.56 502 PHE A C 1
ATOM 3875 O O . PHE A 1 502 ? 22.685 14.644 -13.410 1.00 88.56 502 PHE A O 1
ATOM 3882 N N . ALA A 1 503 ? 21.111 16.247 -13.299 1.00 88.44 503 ALA A N 1
ATOM 3883 C CA . ALA A 1 503 ? 20.005 15.341 -13.602 1.00 88.44 503 ALA A CA 1
ATOM 3884 C C . ALA A 1 503 ? 20.186 14.691 -14.982 1.00 88.44 503 ALA A C 1
ATOM 3886 O O . ALA A 1 503 ? 19.959 13.490 -15.139 1.00 88.44 503 ALA A O 1
ATOM 3887 N N . PHE A 1 504 ? 20.652 15.472 -15.963 1.00 91.31 504 PHE A N 1
ATOM 3888 C CA . PHE A 1 504 ? 20.962 14.990 -17.303 1.00 91.31 504 PHE A CA 1
ATOM 3889 C C . PHE A 1 504 ? 22.035 13.897 -17.283 1.00 91.31 504 PHE A C 1
ATOM 3891 O O . PHE A 1 504 ? 21.791 12.796 -17.770 1.00 91.31 504 PHE A O 1
ATOM 3898 N N . VAL A 1 505 ? 23.208 14.187 -16.711 1.00 90.50 505 VAL A N 1
ATOM 3899 C CA . VAL A 1 505 ? 24.353 13.263 -16.646 1.00 90.50 505 VAL A CA 1
ATOM 3900 C C . VAL A 1 505 ? 23.968 11.999 -15.889 1.00 90.50 505 VAL A C 1
ATOM 3902 O O . VAL A 1 505 ? 24.237 10.896 -16.352 1.00 90.50 505 VAL A O 1
ATOM 3905 N N . SER A 1 506 ? 23.259 12.146 -14.770 1.00 89.19 506 SER A N 1
ATOM 3906 C CA . SER A 1 506 ? 22.734 11.032 -13.983 1.00 89.19 506 SER A CA 1
ATOM 3907 C C . SER A 1 506 ? 21.841 10.101 -14.819 1.00 89.19 506 SER A C 1
ATOM 3909 O O . SER A 1 506 ? 22.047 8.883 -14.829 1.00 89.19 506 SER A O 1
ATOM 3911 N N . ARG A 1 507 ? 20.893 10.668 -15.580 1.00 90.94 507 ARG A N 1
ATOM 3912 C CA . ARG A 1 507 ? 19.980 9.917 -16.455 1.00 90.94 507 ARG A CA 1
ATOM 3913 C C . ARG A 1 507 ? 20.706 9.281 -17.641 1.00 90.94 507 ARG A C 1
ATOM 3915 O O . ARG A 1 507 ? 20.488 8.104 -17.911 1.00 90.94 507 ARG A O 1
ATOM 3922 N N . ALA A 1 508 ? 21.567 10.032 -18.325 1.00 92.00 508 ALA A N 1
ATOM 3923 C CA . ALA A 1 508 ? 22.338 9.552 -19.471 1.00 92.00 508 ALA A CA 1
ATOM 3924 C C . ALA A 1 508 ? 23.287 8.410 -19.076 1.00 92.00 508 ALA A C 1
ATOM 3926 O O . ALA A 1 508 ? 23.358 7.394 -19.767 1.00 92.00 508 ALA A O 1
ATOM 3927 N N . SER A 1 509 ? 23.942 8.535 -17.921 1.00 91.81 509 SER A N 1
ATOM 3928 C CA . SER A 1 509 ? 24.801 7.496 -17.356 1.00 91.81 509 SER A CA 1
ATOM 3929 C C . SER A 1 509 ? 24.010 6.220 -17.051 1.00 91.81 509 SER A C 1
ATOM 3931 O O . SER A 1 509 ? 24.443 5.127 -17.410 1.00 91.81 509 SER A O 1
ATOM 3933 N N . PHE A 1 510 ? 22.810 6.340 -16.471 1.00 92.56 510 PHE A N 1
ATOM 3934 C CA . PHE A 1 510 ? 21.941 5.185 -16.235 1.00 92.56 510 PHE A CA 1
ATOM 3935 C C . PHE A 1 510 ? 21.462 4.521 -17.536 1.00 92.56 510 PHE A C 1
ATOM 3937 O O . PHE A 1 510 ? 21.485 3.298 -17.631 1.00 92.56 510 PHE A O 1
ATOM 3944 N N . ILE A 1 511 ? 21.079 5.292 -18.559 1.00 93.56 511 ILE A N 1
ATOM 3945 C CA . ILE A 1 511 ? 20.712 4.734 -19.875 1.00 93.56 511 ILE A CA 1
ATOM 3946 C C . ILE A 1 511 ? 21.897 3.994 -20.495 1.00 93.56 511 ILE A C 1
ATOM 3948 O O . ILE A 1 511 ? 21.746 2.873 -20.971 1.00 93.56 511 ILE A O 1
ATOM 3952 N N . THR A 1 512 ? 23.086 4.594 -20.450 1.00 93.25 512 THR A N 1
ATOM 3953 C CA . THR A 1 512 ? 24.321 3.973 -20.944 1.00 93.25 512 THR A CA 1
ATOM 3954 C C . THR A 1 512 ? 24.599 2.660 -20.209 1.00 93.25 512 THR A C 1
ATOM 3956 O O . THR A 1 512 ? 24.945 1.660 -20.838 1.00 93.25 512 THR A O 1
ATOM 3959 N N . LEU A 1 513 ? 24.383 2.626 -18.890 1.00 93.25 513 LEU A N 1
ATOM 3960 C CA . LEU A 1 513 ? 24.489 1.417 -18.075 1.00 93.25 513 LEU A CA 1
ATOM 3961 C C . LEU A 1 513 ? 23.465 0.347 -18.493 1.00 93.25 513 LEU A C 1
ATOM 3963 O O . LEU A 1 513 ? 23.841 -0.806 -18.678 1.00 93.25 513 LEU A O 1
ATOM 3967 N N . LEU A 1 514 ? 22.196 0.718 -18.695 1.00 94.00 514 LEU A N 1
ATOM 3968 C CA . LEU A 1 514 ? 21.153 -0.198 -19.176 1.00 94.00 514 LEU A CA 1
ATOM 3969 C C . LEU A 1 514 ? 21.490 -0.787 -20.548 1.00 94.00 514 LEU A C 1
ATOM 3971 O O . LEU A 1 514 ? 21.327 -1.983 -20.765 1.00 94.00 514 LEU A O 1
ATOM 3975 N N . LEU A 1 515 ? 21.966 0.036 -21.479 1.00 93.00 515 LEU A N 1
ATOM 3976 C CA . LEU A 1 515 ? 22.276 -0.410 -22.834 1.00 93.00 515 LEU A CA 1
ATOM 3977 C C . LEU A 1 515 ? 23.501 -1.330 -22.887 1.00 93.00 515 LEU A C 1
ATOM 3979 O O . LEU A 1 515 ? 23.512 -2.261 -23.693 1.00 93.00 515 LEU A O 1
ATOM 3983 N N . SER A 1 516 ? 24.506 -1.065 -22.046 1.00 92.38 516 SER A N 1
ATOM 3984 C CA . SER A 1 516 ? 25.777 -1.801 -22.024 1.00 92.38 516 SER A CA 1
ATOM 3985 C C . SER A 1 516 ? 25.741 -3.064 -21.165 1.00 92.38 516 SER A C 1
ATOM 3987 O O . SER A 1 516 ? 26.344 -4.063 -21.541 1.00 92.38 516 SER A O 1
ATOM 3989 N N . GLN A 1 517 ? 25.054 -3.035 -20.020 1.00 94.44 517 GLN A N 1
ATOM 3990 C CA . GLN A 1 517 ? 25.041 -4.139 -19.051 1.00 94.44 517 GLN A CA 1
ATOM 3991 C C . GLN A 1 517 ? 23.675 -4.812 -18.897 1.00 94.44 517 GLN A C 1
ATOM 3993 O O . GLN A 1 517 ? 23.576 -5.808 -18.177 1.00 94.44 517 GLN A O 1
ATOM 3998 N N . GLY A 1 518 ? 22.617 -4.258 -19.491 1.00 92.69 518 GLY A N 1
ATOM 3999 C CA . GLY A 1 518 ? 21.272 -4.831 -19.461 1.00 92.69 518 GLY A CA 1
ATOM 4000 C C . GLY A 1 518 ? 21.112 -6.023 -20.410 1.00 92.69 518 GLY A C 1
ATOM 4001 O O . GLY A 1 518 ? 22.086 -6.483 -21.009 1.00 92.69 518 GLY A O 1
ATOM 4002 N N . PRO A 1 519 ? 19.885 -6.551 -20.559 1.00 93.56 519 PRO A N 1
ATOM 4003 C CA . PRO A 1 519 ? 19.618 -7.649 -21.488 1.00 93.56 519 PRO A CA 1
ATOM 4004 C C . PRO A 1 519 ? 19.950 -7.235 -22.928 1.00 93.56 519 PRO A C 1
ATOM 4006 O O . PRO A 1 519 ? 19.809 -6.064 -23.300 1.00 93.56 519 PRO A O 1
ATOM 4009 N N . SER A 1 520 ? 20.387 -8.187 -23.755 1.00 92.38 520 SER A N 1
ATOM 4010 C CA . SER A 1 520 ? 20.656 -7.926 -25.173 1.00 92.38 520 SER A CA 1
ATOM 4011 C C . SER A 1 520 ? 19.362 -7.626 -25.931 1.00 92.38 520 SER A C 1
ATOM 4013 O O . SER A 1 520 ? 18.269 -8.023 -25.517 1.00 92.38 520 SER A O 1
ATOM 4015 N N . ALA A 1 521 ? 19.472 -6.929 -27.064 1.00 91.00 521 ALA A N 1
ATOM 4016 C CA . ALA A 1 521 ? 18.301 -6.580 -27.859 1.00 91.00 521 ALA A CA 1
ATOM 4017 C C . ALA A 1 521 ? 17.525 -7.823 -28.328 1.00 91.00 521 ALA A C 1
ATOM 4019 O O . ALA A 1 521 ? 16.295 -7.838 -28.320 1.00 91.00 521 ALA A O 1
ATOM 4020 N N . ARG A 1 522 ? 18.239 -8.909 -28.626 1.00 89.44 522 ARG A N 1
ATOM 4021 C CA . ARG A 1 522 ? 17.647 -10.205 -28.948 1.00 89.44 522 ARG A CA 1
ATOM 4022 C C . ARG A 1 522 ? 16.766 -10.763 -27.836 1.00 89.44 522 ARG A C 1
ATOM 4024 O O . ARG A 1 522 ? 15.657 -11.188 -28.137 1.00 89.44 522 ARG A O 1
ATOM 4031 N N . ILE A 1 523 ? 17.229 -10.758 -26.584 1.00 90.38 523 ILE A N 1
ATOM 4032 C CA . ILE A 1 523 ? 16.453 -11.285 -25.447 1.00 90.38 523 ILE A CA 1
ATOM 4033 C C . ILE A 1 523 ? 15.173 -10.451 -25.240 1.00 90.38 523 ILE A C 1
ATOM 4035 O O . ILE A 1 523 ? 14.090 -10.980 -24.968 1.00 90.38 523 ILE A O 1
ATOM 4039 N N . CYS A 1 524 ? 15.270 -9.131 -25.412 1.00 89.69 524 CYS A N 1
ATOM 4040 C CA . CYS A 1 524 ? 14.109 -8.244 -25.337 1.00 89.69 524 CYS A CA 1
ATOM 4041 C C . CYS A 1 524 ? 13.099 -8.489 -26.474 1.00 89.69 524 CYS A C 1
ATOM 4043 O O . CYS A 1 524 ? 11.898 -8.366 -26.260 1.00 89.69 524 CYS A O 1
ATOM 4045 N N . LEU A 1 525 ? 13.562 -8.848 -27.675 1.00 87.50 525 LEU A N 1
ATOM 4046 C CA . LEU A 1 525 ? 12.693 -9.153 -28.816 1.00 87.50 525 LEU A CA 1
ATOM 4047 C C . LEU A 1 525 ? 12.023 -10.524 -28.681 1.00 87.50 525 LEU A C 1
ATOM 4049 O O . LEU A 1 525 ? 10.810 -10.641 -28.870 1.00 87.50 525 LEU A O 1
ATOM 4053 N N . SER A 1 526 ? 12.776 -11.553 -28.287 1.00 83.06 526 SER A N 1
ATOM 4054 C CA . SER A 1 526 ? 12.257 -12.920 -28.161 1.00 83.06 526 SER A CA 1
ATOM 4055 C C . SER A 1 526 ? 11.109 -13.039 -27.154 1.00 83.06 526 SER A C 1
ATOM 4057 O O . SER A 1 526 ? 10.281 -13.933 -27.273 1.00 83.06 526 SER A O 1
ATOM 4059 N N . SER A 1 527 ? 11.033 -12.127 -26.184 1.00 71.75 527 SER A N 1
ATOM 4060 C CA . SER A 1 527 ? 9.958 -12.084 -25.186 1.00 71.75 527 SER A CA 1
ATOM 4061 C C . SER A 1 527 ? 8.660 -11.419 -25.677 1.00 71.75 527 SER A C 1
ATOM 4063 O O . SER A 1 527 ? 7.621 -11.611 -25.050 1.00 71.75 527 SER A O 1
ATOM 4065 N N . LYS A 1 528 ? 8.673 -10.675 -26.796 1.00 67.94 528 LYS A N 1
ATOM 4066 C CA . LYS A 1 528 ? 7.491 -9.967 -27.340 1.00 67.94 528 LYS A CA 1
ATOM 4067 C C . LYS A 1 528 ? 6.835 -10.648 -28.542 1.00 67.94 528 LYS A C 1
ATOM 4069 O O . LYS A 1 528 ? 5.684 -10.351 -28.862 1.00 67.94 528 LYS A O 1
ATOM 4074 N N . ILE A 1 529 ? 7.552 -11.512 -29.253 1.00 68.25 529 ILE A N 1
ATOM 4075 C CA . ILE A 1 529 ? 7.143 -11.946 -30.592 1.00 68.25 529 ILE A CA 1
ATOM 4076 C C . ILE A 1 529 ? 6.518 -13.342 -30.529 1.00 68.25 529 ILE A C 1
ATOM 4078 O O . ILE A 1 529 ? 7.189 -14.361 -30.654 1.00 68.25 529 ILE A O 1
ATOM 4082 N N . GLY A 1 530 ? 5.194 -13.382 -30.357 1.00 66.38 530 GLY A N 1
ATOM 4083 C CA . GLY A 1 530 ? 4.374 -14.595 -30.454 1.00 66.38 530 GLY A CA 1
ATOM 4084 C C . GLY A 1 530 ? 4.203 -15.082 -31.897 1.00 66.38 530 GLY A C 1
ATOM 4085 O O . GLY A 1 530 ? 3.094 -15.076 -32.419 1.00 66.38 530 GLY A O 1
ATOM 4086 N N . GLY A 1 531 ? 5.302 -15.423 -32.577 1.00 73.31 531 GLY A N 1
ATOM 4087 C CA . GLY A 1 531 ? 5.298 -16.017 -33.924 1.00 73.31 531 GLY A CA 1
ATOM 4088 C C . GLY A 1 531 ? 4.947 -15.082 -35.094 1.00 73.31 531 GLY A C 1
ATOM 4089 O O . GLY A 1 531 ? 5.008 -15.512 -36.243 1.00 73.31 531 GLY A O 1
ATOM 4090 N N . ARG A 1 532 ? 4.603 -13.810 -34.843 1.00 85.00 532 ARG A N 1
ATOM 4091 C CA . ARG A 1 532 ? 4.377 -12.802 -35.898 1.00 85.00 532 ARG A CA 1
ATOM 4092 C C . ARG A 1 532 ? 5.702 -12.303 -36.507 1.00 85.00 532 ARG A C 1
ATOM 4094 O O . ARG A 1 532 ? 6.711 -12.294 -35.802 1.00 85.00 532 ARG A O 1
ATOM 4101 N N . PRO A 1 533 ? 5.726 -11.851 -37.776 1.00 84.44 533 PRO A N 1
ATOM 4102 C CA . PRO A 1 533 ? 6.921 -11.245 -38.358 1.00 84.44 533 PRO A CA 1
ATOM 4103 C C . PRO A 1 533 ? 7.322 -9.978 -37.591 1.00 84.44 533 PRO 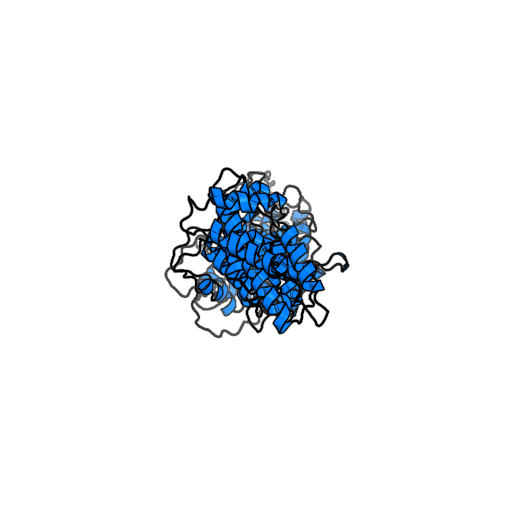A C 1
ATOM 4105 O O . PRO A 1 533 ? 6.468 -9.186 -37.194 1.00 84.44 533 PRO A O 1
ATOM 4108 N N . ILE A 1 534 ? 8.628 -9.804 -37.389 1.00 88.19 534 ILE A N 1
ATOM 4109 C CA . ILE A 1 534 ? 9.212 -8.653 -36.692 1.00 88.19 534 ILE A CA 1
ATOM 4110 C C . ILE A 1 534 ? 9.169 -7.441 -37.620 1.00 88.19 534 ILE A C 1
ATOM 4112 O O . ILE A 1 534 ? 9.649 -7.521 -38.751 1.00 88.19 534 ILE A O 1
ATOM 4116 N N . LEU A 1 535 ? 8.625 -6.319 -37.149 1.00 91.31 535 LEU A N 1
ATOM 4117 C CA . LEU A 1 535 ? 8.685 -5.041 -37.856 1.00 91.31 535 LEU A CA 1
ATOM 4118 C C . LEU A 1 535 ? 9.820 -4.171 -37.304 1.00 91.31 535 LEU A C 1
ATOM 4120 O O . LEU A 1 535 ? 10.251 -4.337 -36.166 1.00 91.31 535 LEU A O 1
ATOM 4124 N N . VAL A 1 536 ? 10.296 -3.213 -38.106 1.00 90.62 536 VAL A N 1
ATOM 4125 C CA . VAL A 1 536 ? 11.341 -2.260 -37.680 1.00 90.62 536 VAL A CA 1
ATOM 4126 C C . VAL A 1 536 ? 10.902 -1.515 -36.416 1.00 90.62 536 VAL A C 1
ATOM 4128 O O . VAL A 1 536 ? 11.677 -1.410 -35.470 1.00 90.62 536 VAL A O 1
ATOM 4131 N N . ASP A 1 537 ? 9.633 -1.110 -36.349 1.00 90.19 537 ASP A N 1
ATOM 4132 C CA . ASP A 1 537 ? 9.053 -0.411 -35.196 1.00 90.19 537 ASP A CA 1
ATOM 4133 C C . ASP A 1 537 ? 9.018 -1.254 -33.912 1.00 90.19 537 ASP A C 1
ATOM 4135 O O . ASP A 1 537 ? 9.005 -0.695 -32.816 1.00 90.19 537 ASP A O 1
ATOM 4139 N N . ASP A 1 538 ? 9.053 -2.588 -34.015 1.00 89.06 538 ASP A N 1
ATOM 4140 C CA . ASP A 1 538 ? 9.189 -3.463 -32.845 1.00 89.06 538 ASP A CA 1
ATOM 4141 C C . ASP A 1 538 ? 10.635 -3.461 -32.304 1.00 89.06 538 ASP A C 1
ATOM 4143 O O . ASP A 1 538 ? 10.861 -3.713 -31.119 1.00 89.06 538 ASP A O 1
ATOM 4147 N N . VAL A 1 539 ? 11.619 -3.164 -33.163 1.00 92.00 539 VAL A N 1
ATOM 4148 C CA . VAL A 1 539 ? 13.056 -3.210 -32.855 1.00 92.00 539 VAL A CA 1
ATOM 4149 C C . VAL A 1 539 ? 13.575 -1.898 -32.270 1.00 92.00 539 VAL A C 1
ATOM 4151 O O . VAL A 1 539 ? 14.361 -1.927 -31.320 1.00 92.00 539 VAL A O 1
ATOM 4154 N N . LEU A 1 540 ? 13.135 -0.745 -32.786 1.00 92.31 540 LEU A N 1
ATOM 4155 C CA . LEU A 1 540 ? 13.651 0.564 -32.347 1.00 92.31 540 LEU A CA 1
ATOM 4156 C C . LEU A 1 540 ? 13.556 0.778 -30.822 1.00 92.31 540 LEU A C 1
ATOM 4158 O O . LEU A 1 540 ? 14.567 1.141 -30.215 1.00 92.31 540 LEU A O 1
ATOM 4162 N N . PRO A 1 541 ? 12.426 0.464 -30.153 1.00 91.81 541 PRO A N 1
ATOM 4163 C CA . PRO A 1 541 ? 12.287 0.662 -28.709 1.00 91.81 541 PRO A CA 1
ATOM 4164 C C . PRO A 1 541 ? 13.183 -0.238 -27.848 1.00 91.81 541 PRO A C 1
ATOM 4166 O O . PRO A 1 541 ? 13.251 -0.064 -26.636 1.00 91.81 541 PRO A O 1
ATOM 4169 N N . VAL A 1 542 ? 13.834 -1.238 -28.442 1.00 91.88 542 VAL A N 1
ATOM 4170 C CA . VAL A 1 542 ? 14.792 -2.130 -27.773 1.00 91.88 542 VAL A CA 1
ATOM 4171 C C . VAL A 1 542 ? 16.237 -1.639 -27.946 1.00 91.88 542 VAL A C 1
ATOM 4173 O O . VAL A 1 542 ? 17.123 -1.964 -27.141 1.00 91.88 542 VAL A O 1
ATOM 4176 N N . LEU A 1 543 ? 16.481 -0.861 -29.001 1.00 91.00 543 LEU A N 1
ATOM 4177 C CA . LEU A 1 543 ? 17.788 -0.310 -29.334 1.00 91.00 543 LEU A CA 1
ATOM 4178 C C . LEU A 1 543 ? 18.073 0.985 -28.580 1.00 91.00 543 LEU A C 1
ATOM 4180 O O . LEU A 1 543 ? 19.193 1.160 -28.102 1.00 91.00 543 LEU A O 1
ATOM 4184 N N . PHE A 1 544 ? 17.086 1.876 -28.450 1.00 90.44 544 PHE A N 1
ATOM 4185 C CA . PHE A 1 544 ? 17.308 3.192 -27.852 1.00 90.44 544 PHE A CA 1
ATOM 4186 C C . PHE A 1 544 ? 16.040 3.840 -27.263 1.00 90.44 544 PHE A C 1
ATOM 4188 O O . PHE A 1 544 ? 14.921 3.453 -27.603 1.00 90.44 544 PHE A O 1
ATOM 4195 N N . PRO A 1 545 ? 16.186 4.860 -26.388 1.00 91.69 545 PRO A N 1
ATOM 4196 C CA . PRO A 1 545 ? 15.053 5.615 -25.855 1.00 91.69 545 PRO A CA 1
ATOM 4197 C C . PRO A 1 545 ? 14.327 6.416 -26.946 1.00 91.69 545 PRO A C 1
ATOM 4199 O O . PRO A 1 545 ? 14.897 7.314 -27.563 1.00 91.69 545 PRO A O 1
ATOM 4202 N N . MET A 1 546 ? 13.036 6.152 -27.145 1.00 89.94 546 MET A N 1
ATOM 4203 C CA . MET A 1 546 ? 12.256 6.688 -28.274 1.00 89.94 546 MET A CA 1
ATOM 4204 C C . MET A 1 546 ? 11.947 8.186 -28.158 1.00 89.94 546 MET A C 1
ATOM 4206 O O . MET A 1 546 ? 11.694 8.861 -29.155 1.00 89.94 546 MET A O 1
ATOM 4210 N N . LYS A 1 547 ? 11.956 8.732 -26.937 1.00 87.19 547 LYS A N 1
ATOM 4211 C CA . LYS A 1 547 ? 11.738 10.169 -26.698 1.00 87.19 547 LYS A CA 1
ATOM 4212 C C . LYS A 1 547 ? 12.979 11.019 -26.967 1.00 87.19 547 LYS A C 1
ATOM 4214 O O . LYS A 1 547 ? 12.874 12.243 -27.044 1.00 87.19 547 LYS A O 1
ATOM 4219 N N . LEU A 1 548 ? 14.142 10.388 -27.109 1.00 84.44 548 LEU A N 1
ATOM 4220 C CA . LEU A 1 548 ? 15.353 11.052 -27.560 1.00 84.44 548 LEU A CA 1
ATOM 4221 C C . LEU A 1 548 ? 15.300 11.196 -29.081 1.00 84.44 548 LEU A C 1
ATOM 4223 O O . LEU A 1 548 ? 15.099 10.217 -29.783 1.00 84.44 548 LEU A O 1
ATOM 4227 N N . LYS A 1 549 ? 15.461 12.418 -29.588 1.00 81.12 549 LYS A N 1
ATOM 4228 C CA . LYS A 1 549 ? 15.513 12.710 -31.031 1.00 81.12 549 LYS A CA 1
ATOM 4229 C C . LYS A 1 549 ? 16.876 13.292 -31.399 1.00 81.12 549 LYS A C 1
ATOM 4231 O O . LYS A 1 549 ? 17.492 13.952 -30.559 1.00 81.12 549 LYS A O 1
ATOM 4236 N N . GLY A 1 550 ? 17.296 13.168 -32.659 1.00 79.81 550 GLY A N 1
ATOM 4237 C CA . GLY A 1 550 ? 18.577 13.707 -33.141 1.00 79.81 550 GLY A CA 1
ATOM 4238 C C . GLY A 1 550 ? 18.790 15.193 -32.814 1.00 79.81 550 GLY A C 1
ATOM 4239 O O . GLY A 1 550 ? 19.862 15.589 -32.361 1.00 79.81 550 GLY A O 1
ATOM 4240 N N . GLN A 1 551 ? 17.737 16.018 -32.897 1.00 81.31 551 GLN A N 1
ATOM 4241 C CA . GLN A 1 551 ? 17.791 17.438 -32.507 1.00 81.31 551 GLN A CA 1
ATOM 4242 C C . GLN A 1 551 ? 18.113 17.657 -31.020 1.00 81.31 551 GLN A C 1
ATOM 4244 O O . GLN A 1 551 ? 18.773 18.634 -30.664 1.00 81.31 551 GLN A O 1
ATOM 4249 N N . PHE A 1 552 ? 17.642 16.772 -30.138 1.00 83.81 552 PHE A N 1
ATOM 4250 C CA . PHE A 1 552 ? 17.939 16.851 -28.710 1.00 83.81 552 PHE A CA 1
ATOM 4251 C C . PHE A 1 552 ? 19.421 16.583 -28.459 1.00 83.81 552 PHE A C 1
ATOM 4253 O O . PHE A 1 552 ? 20.079 17.353 -27.764 1.00 83.81 552 PHE A O 1
ATOM 4260 N N . PHE A 1 553 ? 19.966 15.538 -29.079 1.00 83.81 553 PHE A N 1
ATOM 4261 C CA . PHE A 1 553 ? 21.393 15.256 -29.005 1.00 83.81 553 PHE A CA 1
ATOM 4262 C C . PHE A 1 553 ? 22.237 16.374 -29.602 1.00 83.81 553 PHE A C 1
ATOM 4264 O O . PHE A 1 553 ? 23.208 16.768 -28.974 1.00 83.81 553 PHE A O 1
ATOM 4271 N N . ALA A 1 554 ? 21.853 16.933 -30.751 1.00 84.44 554 ALA A N 1
ATOM 4272 C CA . ALA A 1 554 ? 22.550 18.069 -31.349 1.00 84.44 554 ALA A CA 1
ATOM 4273 C C . ALA A 1 554 ? 22.660 19.251 -30.369 1.00 84.44 554 ALA A C 1
ATOM 4275 O O . ALA A 1 554 ? 23.734 19.825 -30.195 1.00 84.44 554 ALA A O 1
ATOM 4276 N N . LYS A 1 555 ? 21.570 19.578 -29.661 1.00 87.19 555 LYS A N 1
ATOM 4277 C CA . LYS A 1 555 ? 21.575 20.620 -28.621 1.00 87.19 555 LYS A CA 1
ATOM 4278 C C . LYS A 1 555 ? 22.455 20.241 -27.427 1.00 87.19 555 LYS A C 1
ATOM 4280 O O . LYS A 1 555 ? 23.246 21.063 -26.974 1.00 87.19 555 LYS A O 1
ATOM 4285 N N . SER A 1 556 ? 22.352 19.008 -26.937 1.00 87.75 556 SER A N 1
ATOM 4286 C CA . SER A 1 556 ? 23.130 18.525 -25.787 1.00 87.75 556 SER A CA 1
ATOM 4287 C C . SER A 1 556 ? 24.628 18.395 -26.091 1.00 87.75 556 SER A C 1
ATOM 4289 O O . SER A 1 556 ? 25.457 18.649 -25.224 1.00 87.75 556 SER A O 1
ATOM 4291 N N . LEU A 1 557 ? 24.995 18.054 -27.327 1.00 84.50 557 LEU A N 1
ATOM 4292 C CA . LEU A 1 557 ? 26.379 17.964 -27.800 1.00 84.50 557 LEU A CA 1
ATOM 4293 C C . LEU A 1 557 ? 27.015 19.340 -28.032 1.00 84.50 557 LEU A C 1
ATOM 4295 O O . LEU A 1 557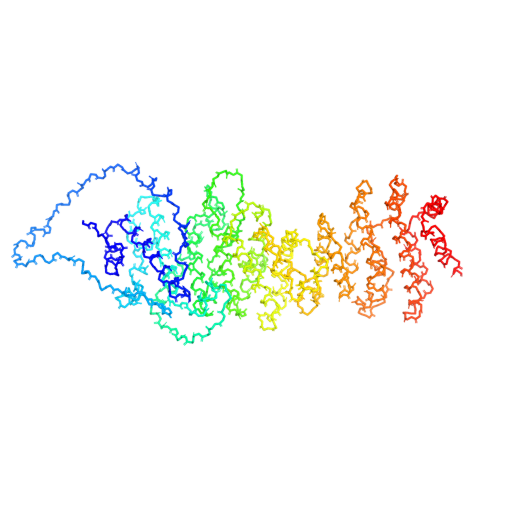 ? 28.229 19.476 -27.913 1.00 84.50 557 LEU A O 1
ATOM 4299 N N . ASN A 1 558 ? 26.203 20.363 -28.302 1.00 85.50 558 ASN A N 1
ATOM 4300 C CA . ASN A 1 558 ? 26.635 21.760 -28.363 1.00 85.50 558 ASN A CA 1
ATOM 4301 C C . ASN A 1 558 ? 26.573 22.471 -26.997 1.00 85.50 558 ASN A C 1
ATOM 4303 O O . ASN A 1 558 ? 26.854 23.665 -26.910 1.00 85.50 558 ASN A O 1
ATOM 4307 N N . ASN A 1 559 ? 26.211 21.764 -25.922 1.00 85.62 559 ASN A N 1
ATOM 4308 C CA . ASN A 1 559 ? 26.166 22.329 -24.577 1.00 85.62 559 ASN A CA 1
ATOM 4309 C C . ASN A 1 559 ? 27.583 22.678 -24.084 1.00 85.62 559 ASN A C 1
ATOM 4311 O O . ASN A 1 559 ? 28.520 21.901 -24.265 1.00 85.62 559 ASN A O 1
ATOM 4315 N N . GLY A 1 560 ? 27.743 23.818 -23.406 1.00 84.44 560 GLY A N 1
ATOM 4316 C CA . GLY A 1 560 ? 29.027 24.228 -22.825 1.00 84.44 560 GLY A CA 1
ATOM 4317 C C . GLY A 1 560 ? 29.588 23.235 -21.796 1.00 84.44 560 GLY A C 1
ATOM 4318 O O . GLY A 1 560 ? 30.803 23.117 -21.655 1.00 84.44 560 GLY A O 1
ATOM 4319 N N . ASN A 1 561 ? 28.744 22.439 -21.136 1.00 86.62 561 ASN A N 1
ATOM 4320 C CA . ASN A 1 561 ? 29.170 21.457 -20.145 1.00 86.62 561 ASN A CA 1
ATOM 4321 C C . ASN A 1 561 ? 29.808 20.211 -20.794 1.00 86.62 561 ASN A C 1
ATOM 4323 O O . ASN A 1 561 ? 29.166 19.474 -21.545 1.00 86.62 561 ASN A O 1
ATOM 4327 N N . HIS A 1 562 ? 31.078 19.948 -20.476 1.00 83.06 562 HIS A N 1
ATOM 4328 C CA . HIS A 1 562 ? 31.832 18.805 -21.002 1.00 83.06 562 HIS A CA 1
ATOM 4329 C C . HIS A 1 562 ? 31.281 17.442 -20.555 1.00 83.06 562 HIS A C 1
ATOM 4331 O O . HIS A 1 562 ? 31.332 16.494 -21.336 1.00 83.06 562 HIS A O 1
ATOM 4337 N N . LEU A 1 563 ? 30.721 17.332 -19.345 1.00 84.56 563 LEU A N 1
ATOM 4338 C CA . LEU A 1 563 ? 30.171 16.071 -18.829 1.00 84.56 563 LEU A CA 1
ATOM 4339 C C . LEU A 1 563 ? 28.902 15.661 -19.578 1.00 84.56 563 LEU A C 1
ATOM 4341 O O . LEU A 1 563 ? 28.743 14.500 -19.940 1.00 84.56 563 LEU A O 1
ATOM 4345 N N . VAL A 1 564 ? 28.030 16.631 -19.870 1.00 88.19 564 VAL A N 1
ATOM 4346 C CA . VAL A 1 564 ? 26.821 16.421 -20.685 1.00 88.19 564 VAL A CA 1
ATOM 4347 C C . VAL A 1 564 ? 27.206 15.887 -22.064 1.00 88.19 564 VAL A C 1
ATOM 4349 O O . VAL A 1 564 ? 26.661 14.882 -22.518 1.00 88.19 564 VAL A O 1
ATOM 4352 N N . ARG A 1 565 ? 28.190 16.527 -22.708 1.00 85.94 565 ARG A N 1
ATOM 4353 C CA . ARG A 1 565 ? 28.705 16.107 -24.017 1.00 85.94 565 ARG A CA 1
ATOM 4354 C C . ARG A 1 565 ? 29.295 14.697 -23.972 1.00 85.94 565 ARG A C 1
ATOM 4356 O O . ARG A 1 565 ? 28.960 13.879 -24.825 1.00 85.94 565 ARG A O 1
ATOM 4363 N N . LEU A 1 566 ? 30.121 14.403 -22.968 1.00 83.75 566 LEU A N 1
ATOM 4364 C CA . LEU A 1 566 ? 30.756 13.097 -22.796 1.00 83.75 566 LEU A CA 1
ATOM 4365 C C . LEU A 1 566 ? 29.730 11.971 -22.602 1.00 83.75 566 LEU A C 1
ATOM 4367 O O . LEU A 1 566 ? 29.855 10.925 -23.233 1.00 83.75 566 LEU A O 1
ATOM 4371 N N . GLU A 1 567 ? 28.710 12.168 -21.767 1.00 87.44 567 GLU A N 1
ATOM 4372 C CA . GLU A 1 567 ? 27.686 11.138 -21.544 1.00 87.44 567 GLU A CA 1
ATOM 4373 C C . GLU A 1 567 ? 26.782 10.930 -22.767 1.00 87.44 567 GLU A C 1
ATOM 4375 O O . GLU A 1 567 ? 26.469 9.788 -23.102 1.00 87.44 567 GLU A O 1
ATOM 4380 N N . CYS A 1 568 ? 26.423 11.993 -23.500 1.00 88.81 568 CYS A N 1
ATOM 4381 C CA . CYS A 1 568 ? 25.760 11.851 -24.805 1.00 88.81 568 CYS A CA 1
ATOM 4382 C C . CYS A 1 568 ? 26.583 10.984 -25.758 1.00 88.81 568 CYS A C 1
ATOM 4384 O O . CYS A 1 568 ? 26.043 10.137 -26.465 1.00 88.81 568 CYS A O 1
ATOM 4386 N N . PHE A 1 569 ? 27.893 11.209 -25.768 1.00 84.31 569 PHE A N 1
ATOM 4387 C CA . PHE A 1 569 ? 28.811 10.525 -26.656 1.00 84.31 569 PHE A CA 1
ATOM 4388 C C . PHE A 1 569 ? 28.938 9.034 -26.325 1.00 84.31 569 PHE A C 1
ATOM 4390 O O . PHE A 1 569 ? 28.811 8.189 -27.210 1.00 84.31 569 PHE A O 1
ATOM 4397 N N . LYS A 1 570 ? 29.115 8.699 -25.041 1.00 86.38 570 LYS A N 1
ATOM 4398 C CA . LYS A 1 570 ? 29.107 7.307 -24.569 1.00 86.38 570 LYS A CA 1
ATOM 4399 C C . LYS A 1 570 ? 27.808 6.602 -24.946 1.00 86.38 570 LYS A C 1
ATOM 4401 O O . LYS A 1 570 ? 27.849 5.486 -25.454 1.00 86.38 570 LYS A O 1
ATOM 4406 N N . MET A 1 571 ? 26.669 7.264 -24.743 1.00 89.88 571 MET A N 1
ATOM 4407 C CA . MET A 1 571 ? 25.364 6.708 -25.090 1.00 89.88 571 MET A CA 1
ATOM 4408 C C . MET A 1 571 ? 25.256 6.407 -26.592 1.00 89.88 571 MET A C 1
ATOM 4410 O O . MET A 1 571 ? 24.811 5.320 -26.945 1.00 89.88 571 MET A O 1
ATOM 4414 N N . ILE A 1 572 ? 25.717 7.308 -27.470 1.00 88.81 572 ILE A N 1
ATOM 4415 C CA . ILE A 1 572 ? 25.742 7.068 -28.924 1.00 88.81 572 ILE A CA 1
ATOM 4416 C C . ILE A 1 572 ? 26.594 5.839 -29.261 1.00 88.81 572 ILE A C 1
ATOM 4418 O O . ILE A 1 572 ? 26.099 4.951 -29.950 1.00 88.81 572 ILE A O 1
ATOM 4422 N N . ILE A 1 573 ? 27.827 5.740 -28.742 1.00 87.50 573 ILE A N 1
ATOM 4423 C CA . ILE A 1 573 ? 28.693 4.572 -28.993 1.00 87.50 573 ILE A CA 1
ATOM 4424 C C . ILE A 1 573 ? 27.992 3.276 -28.583 1.00 87.50 573 ILE A C 1
ATOM 4426 O O . ILE A 1 573 ? 27.942 2.323 -29.356 1.00 87.50 573 ILE A O 1
ATOM 4430 N N . VAL A 1 574 ? 27.438 3.229 -27.369 1.00 90.62 574 VAL A N 1
ATOM 4431 C CA . VAL A 1 574 ? 26.816 2.003 -26.860 1.00 90.62 574 VAL A CA 1
ATOM 4432 C C . VAL A 1 574 ? 25.600 1.606 -27.706 1.00 90.62 574 VAL A C 1
ATOM 4434 O O . VAL A 1 574 ? 25.387 0.417 -27.935 1.00 90.62 574 VAL A O 1
ATOM 4437 N N . ILE A 1 575 ? 24.833 2.569 -28.223 1.00 90.94 575 ILE A N 1
ATOM 4438 C CA . ILE A 1 575 ? 23.699 2.296 -29.120 1.00 90.94 575 ILE A CA 1
ATOM 4439 C C . ILE A 1 575 ? 24.173 1.745 -30.460 1.00 90.94 575 ILE A C 1
ATOM 4441 O O . ILE A 1 575 ? 23.607 0.761 -30.930 1.00 90.94 575 ILE A O 1
ATOM 4445 N N . LEU A 1 576 ? 25.219 2.327 -31.053 1.00 90.12 576 LEU A N 1
ATOM 4446 C CA . LEU A 1 576 ? 25.794 1.819 -32.300 1.00 90.12 576 LEU A CA 1
ATOM 4447 C C . LEU A 1 576 ? 26.302 0.380 -32.134 1.00 90.12 576 LEU A C 1
ATOM 4449 O O . LEU A 1 576 ? 26.012 -0.471 -32.972 1.00 90.12 576 LEU A O 1
ATOM 4453 N N . ASN A 1 577 ? 26.953 0.078 -31.008 1.00 90.31 577 ASN A N 1
ATOM 4454 C CA . ASN A 1 577 ? 27.405 -1.280 -30.683 1.00 90.31 577 ASN A CA 1
ATOM 4455 C C . ASN A 1 577 ? 26.236 -2.248 -30.533 1.00 90.31 577 ASN A C 1
ATOM 4457 O O . ASN A 1 577 ? 26.267 -3.366 -31.047 1.00 90.31 577 ASN A O 1
ATOM 4461 N N . ARG A 1 578 ? 25.180 -1.805 -29.848 1.00 90.94 578 ARG A N 1
ATOM 4462 C CA . ARG A 1 578 ? 23.961 -2.590 -29.656 1.00 90.94 578 ARG A CA 1
ATOM 4463 C C . ARG A 1 578 ? 23.237 -2.845 -30.981 1.00 90.94 578 ARG A C 1
ATOM 4465 O O . ARG A 1 578 ? 22.741 -3.949 -31.184 1.00 90.94 578 ARG A O 1
ATOM 4472 N N . PHE A 1 579 ? 23.209 -1.863 -31.882 1.00 92.50 579 PHE A N 1
ATOM 4473 C CA . PHE A 1 579 ? 22.676 -2.004 -33.238 1.00 92.50 579 PHE A CA 1
ATOM 4474 C C . PHE A 1 579 ? 23.498 -2.993 -34.069 1.00 92.50 579 PHE A C 1
ATOM 4476 O O . PHE A 1 579 ? 22.918 -3.899 -34.663 1.00 92.50 579 PHE A O 1
ATOM 4483 N N . GLN A 1 580 ? 24.828 -2.861 -34.079 1.00 90.94 580 GLN A N 1
ATOM 4484 C CA . GLN A 1 580 ? 25.709 -3.760 -34.825 1.00 90.94 580 GLN A CA 1
ATOM 4485 C C . GLN A 1 580 ? 25.530 -5.215 -34.368 1.00 90.94 580 GLN A C 1
ATOM 4487 O O . GLN A 1 580 ? 25.264 -6.088 -35.192 1.00 90.94 580 GLN A O 1
ATOM 4492 N N . SER A 1 581 ? 25.573 -5.455 -33.055 1.00 91.56 581 SER A N 1
ATOM 4493 C CA . SER A 1 581 ? 25.343 -6.784 -32.480 1.00 91.56 581 SER A CA 1
ATOM 4494 C C . SER A 1 581 ? 23.972 -7.344 -32.875 1.00 91.56 581 SER A C 1
ATOM 4496 O O . SER A 1 581 ? 23.875 -8.492 -33.307 1.00 91.56 581 SER A O 1
ATOM 4498 N N . LEU A 1 582 ? 22.911 -6.530 -32.813 1.00 91.75 582 LEU A N 1
ATOM 4499 C CA . LEU A 1 582 ? 21.580 -6.975 -33.219 1.00 91.75 582 LEU A CA 1
ATOM 4500 C C . LEU A 1 582 ? 21.481 -7.259 -34.724 1.00 91.75 582 LEU A C 1
ATOM 4502 O O . LEU A 1 582 ? 20.770 -8.178 -35.114 1.00 91.75 582 LEU A O 1
ATOM 4506 N N . ARG A 1 583 ? 22.163 -6.493 -35.580 1.00 91.19 583 ARG A N 1
ATOM 4507 C CA . ARG A 1 583 ? 22.200 -6.725 -37.032 1.00 91.19 583 ARG A CA 1
ATOM 4508 C C . ARG A 1 583 ? 22.859 -8.066 -37.355 1.00 91.19 583 ARG A C 1
ATOM 4510 O O . ARG A 1 583 ? 22.318 -8.831 -38.156 1.00 91.19 583 ARG A O 1
ATOM 4517 N N . GLU A 1 584 ? 23.996 -8.360 -36.731 1.00 90.50 584 GLU A N 1
ATOM 4518 C CA . GLU A 1 584 ? 24.719 -9.627 -36.897 1.00 90.50 584 GLU A CA 1
ATOM 4519 C C . GLU A 1 584 ? 23.850 -10.817 -36.444 1.00 90.50 584 GLU A C 1
ATOM 4521 O O . GLU A 1 584 ? 23.666 -11.789 -37.184 1.00 90.50 584 GLU A O 1
ATOM 4526 N N . GLU A 1 585 ? 23.205 -10.705 -35.279 1.00 89.81 585 GLU A N 1
ATOM 4527 C CA . GLU A 1 585 ? 22.253 -11.704 -34.772 1.00 89.81 585 GLU A CA 1
ATOM 4528 C C . GLU A 1 585 ? 20.985 -11.814 -35.643 1.00 89.81 585 GLU A C 1
ATOM 4530 O O . GLU A 1 585 ? 20.482 -12.907 -35.901 1.00 89.81 585 GLU A O 1
ATOM 4535 N N . GLY A 1 586 ? 20.473 -10.688 -36.137 1.00 87.31 586 GLY A N 1
ATOM 4536 C CA . GLY A 1 586 ? 19.327 -10.576 -37.039 1.00 87.31 586 GLY A CA 1
ATOM 4537 C C . GLY A 1 586 ? 19.529 -11.325 -38.350 1.00 87.31 586 GLY A C 1
ATOM 4538 O O . GLY A 1 586 ? 18.657 -12.068 -38.803 1.00 87.31 586 GLY A O 1
ATOM 4539 N N . THR A 1 587 ? 20.717 -11.175 -38.929 1.00 88.44 587 THR A N 1
ATOM 4540 C CA . THR A 1 587 ? 21.095 -11.816 -40.194 1.00 88.44 587 THR A CA 1
ATOM 4541 C C . THR A 1 587 ? 21.291 -13.321 -40.012 1.00 88.44 587 THR A C 1
ATOM 4543 O O . THR A 1 587 ? 20.825 -14.114 -40.829 1.00 88.44 587 THR A O 1
ATOM 4546 N N . THR A 1 588 ? 21.945 -13.727 -38.920 1.00 89.06 588 THR A N 1
ATOM 4547 C CA . THR A 1 588 ? 22.289 -15.133 -38.656 1.00 89.06 588 THR A CA 1
ATOM 4548 C C . THR A 1 588 ? 21.110 -15.953 -38.131 1.00 89.06 588 THR A C 1
ATOM 4550 O O . THR A 1 588 ? 20.869 -17.058 -38.614 1.00 89.06 588 THR A O 1
ATOM 4553 N N . MET A 1 589 ? 20.355 -15.428 -37.163 1.00 85.94 589 MET A N 1
ATOM 4554 C CA . MET A 1 589 ? 19.312 -16.180 -36.455 1.00 85.94 589 MET A CA 1
ATOM 4555 C C . MET A 1 589 ? 17.911 -15.915 -36.994 1.00 85.94 589 MET A C 1
ATOM 4557 O O . MET A 1 589 ? 17.149 -16.853 -37.219 1.00 85.94 589 MET A O 1
ATOM 4561 N N . TYR A 1 590 ? 17.567 -14.645 -37.211 1.00 85.25 590 TYR A N 1
ATOM 4562 C CA . TYR A 1 590 ? 16.226 -14.251 -37.652 1.00 85.25 590 TYR A CA 1
ATOM 4563 C C . TYR A 1 590 ? 16.079 -14.215 -39.176 1.00 85.25 590 TYR A C 1
ATOM 4565 O O . TYR A 1 590 ? 14.971 -14.013 -39.673 1.00 85.25 590 TYR A O 1
ATOM 4573 N N . LYS A 1 591 ? 17.181 -14.427 -39.911 1.00 89.06 591 LYS A N 1
ATOM 4574 C CA . LYS A 1 591 ? 17.246 -14.387 -41.378 1.00 89.06 591 LYS A CA 1
ATOM 4575 C C . LYS A 1 591 ? 16.624 -13.107 -41.945 1.00 89.06 591 LYS A C 1
ATOM 4577 O O . LYS A 1 591 ? 15.877 -13.158 -42.921 1.00 89.06 591 LYS A O 1
ATOM 4582 N N . TRP A 1 592 ? 16.897 -11.966 -41.307 1.00 91.88 592 TRP A N 1
ATOM 4583 C CA . TRP A 1 592 ? 16.419 -10.673 -41.792 1.00 91.88 592 TRP A CA 1
ATOM 4584 C C . TRP A 1 592 ? 16.903 -10.426 -43.217 1.00 91.88 592 TRP A C 1
ATOM 4586 O O . TRP A 1 592 ? 18.084 -10.592 -43.527 1.00 91.88 592 TRP A O 1
ATOM 4596 N N . ASP A 1 593 ? 15.979 -10.036 -44.091 1.00 92.38 593 ASP A N 1
ATOM 4597 C CA . ASP A 1 593 ? 16.323 -9.711 -45.465 1.00 92.38 593 ASP A CA 1
ATOM 4598 C C . ASP A 1 593 ? 17.070 -8.370 -45.538 1.00 92.38 593 ASP A C 1
ATOM 4600 O O . ASP A 1 593 ? 17.011 -7.524 -44.638 1.00 92.38 593 ASP A O 1
ATOM 4604 N N . LYS A 1 594 ? 17.784 -8.149 -46.647 1.00 91.44 594 LYS A N 1
ATOM 4605 C CA . LYS A 1 594 ? 18.547 -6.909 -46.854 1.00 91.44 594 LYS A CA 1
ATOM 4606 C C . LYS A 1 594 ? 17.661 -5.663 -46.747 1.00 91.44 594 LYS A C 1
ATOM 4608 O O . LYS A 1 594 ? 18.105 -4.643 -46.238 1.00 91.44 594 LYS A O 1
ATOM 4613 N N . ARG A 1 595 ? 16.397 -5.752 -47.181 1.00 93.25 595 ARG A N 1
ATOM 4614 C CA . ARG A 1 595 ? 15.434 -4.639 -47.128 1.00 93.25 595 ARG A CA 1
ATOM 4615 C C . ARG A 1 595 ? 15.038 -4.276 -45.699 1.00 93.25 595 ARG A C 1
ATOM 4617 O O . ARG A 1 595 ? 14.789 -3.108 -45.413 1.00 93.25 595 ARG A O 1
ATOM 4624 N N . PHE A 1 596 ? 14.915 -5.249 -44.805 1.00 92.94 596 PHE A N 1
ATOM 4625 C CA . PHE A 1 596 ? 14.652 -5.011 -43.392 1.00 92.94 596 PHE A CA 1
ATOM 4626 C C . PHE A 1 596 ? 15.856 -4.359 -42.720 1.00 92.94 596 PHE A C 1
ATOM 4628 O O . PHE A 1 596 ? 15.688 -3.354 -42.035 1.00 92.94 596 PHE A O 1
ATOM 4635 N N . ILE A 1 597 ? 17.060 -4.889 -42.966 1.00 91.62 597 ILE A N 1
ATOM 4636 C CA . ILE A 1 597 ? 18.307 -4.335 -42.422 1.00 91.62 597 ILE A CA 1
ATOM 4637 C C . ILE A 1 597 ? 18.502 -2.889 -42.887 1.00 91.62 597 ILE A C 1
ATOM 4639 O O . ILE A 1 597 ? 18.819 -2.033 -42.066 1.00 91.62 597 ILE A O 1
ATOM 4643 N N . GLU A 1 598 ? 18.245 -2.602 -44.166 1.00 91.62 598 GLU A N 1
ATOM 4644 C CA . GLU A 1 598 ? 18.356 -1.253 -44.725 1.00 91.62 598 GLU A CA 1
ATOM 4645 C C . GLU A 1 598 ? 17.388 -0.275 -44.052 1.00 91.62 598 GLU A C 1
ATOM 4647 O O . GLU A 1 598 ? 17.800 0.766 -43.551 1.00 91.62 598 GLU A O 1
ATOM 4652 N N . ARG A 1 599 ? 16.111 -0.649 -43.921 1.00 94.00 599 ARG A N 1
ATOM 4653 C CA . ARG A 1 599 ? 15.120 0.190 -43.228 1.00 94.00 599 ARG A CA 1
ATOM 4654 C C . ARG A 1 599 ? 15.452 0.398 -41.752 1.00 94.00 599 ARG A C 1
ATOM 4656 O O . ARG A 1 599 ? 15.253 1.489 -41.223 1.00 94.00 599 ARG A O 1
ATOM 4663 N N . LEU A 1 600 ? 15.954 -0.634 -41.069 1.00 92.38 600 LEU A N 1
ATOM 4664 C CA . LEU A 1 600 ? 16.378 -0.520 -39.673 1.00 92.38 600 LEU A CA 1
ATOM 4665 C C . LEU A 1 600 ? 17.589 0.415 -39.540 1.00 92.38 600 LEU A C 1
ATOM 4667 O O . LEU A 1 600 ? 17.655 1.213 -38.602 1.00 92.38 600 LEU A O 1
ATOM 4671 N N . ARG A 1 601 ? 18.528 0.337 -40.488 1.00 90.75 601 ARG A N 1
ATOM 4672 C CA . ARG A 1 601 ? 19.690 1.222 -40.589 1.00 90.75 601 ARG A CA 1
ATOM 4673 C C . ARG A 1 601 ? 19.252 2.668 -40.793 1.00 90.75 601 ARG A C 1
ATOM 4675 O O . ARG A 1 601 ? 19.631 3.519 -39.993 1.00 90.75 601 ARG A O 1
ATOM 4682 N N . GLU A 1 602 ? 18.413 2.936 -41.792 1.00 91.31 602 GLU A N 1
ATOM 4683 C CA . GLU A 1 602 ? 17.849 4.263 -42.064 1.00 91.31 602 GLU A CA 1
ATOM 4684 C C . GLU A 1 602 ? 17.159 4.844 -40.824 1.00 91.31 602 GLU A C 1
ATOM 4686 O O . GLU A 1 602 ? 17.457 5.968 -40.420 1.00 91.31 602 GLU A O 1
ATOM 4691 N N . ALA A 1 603 ? 16.300 4.064 -40.162 1.00 90.94 603 ALA A N 1
ATOM 4692 C CA . ALA A 1 603 ? 15.614 4.491 -38.945 1.00 90.94 603 ALA A CA 1
ATOM 4693 C C . ALA A 1 603 ? 16.588 4.786 -37.786 1.00 90.94 603 ALA A C 1
ATOM 4695 O O . ALA A 1 603 ? 16.410 5.760 -37.051 1.00 90.94 603 ALA A O 1
ATOM 4696 N N . THR A 1 604 ? 17.648 3.984 -37.637 1.00 88.88 604 THR A N 1
ATOM 4697 C CA . THR A 1 604 ? 18.690 4.203 -36.619 1.00 88.88 604 THR A CA 1
ATOM 4698 C C . THR A 1 604 ? 19.500 5.470 -36.913 1.00 88.88 604 THR A C 1
ATOM 4700 O O . THR A 1 604 ? 19.769 6.250 -36.001 1.00 88.88 604 THR A O 1
ATOM 4703 N N . PHE A 1 605 ? 19.838 5.741 -38.177 1.00 87.38 605 PHE A N 1
ATOM 4704 C CA . PHE A 1 605 ? 20.524 6.978 -38.566 1.00 87.38 605 PHE A CA 1
ATOM 4705 C C . PHE A 1 605 ? 19.648 8.219 -38.410 1.00 87.38 605 PHE A C 1
ATOM 4707 O O . PHE A 1 605 ? 20.144 9.249 -37.964 1.00 87.38 605 PHE A O 1
ATOM 4714 N N . GLN A 1 606 ? 18.348 8.127 -38.700 1.00 87.94 606 GLN A N 1
ATOM 4715 C CA . GLN A 1 606 ? 17.403 9.224 -38.459 1.00 87.94 606 GLN A CA 1
ATOM 4716 C C . GLN A 1 606 ? 17.291 9.594 -36.973 1.00 87.94 606 GLN A C 1
ATOM 4718 O O . GLN A 1 606 ? 16.956 10.732 -36.632 1.00 87.94 606 GLN A O 1
ATOM 4723 N N . TRP A 1 607 ? 17.559 8.643 -36.077 1.00 87.62 607 TRP A N 1
ATOM 4724 C CA . TRP A 1 607 ? 17.582 8.888 -34.639 1.00 87.62 607 TRP A CA 1
ATOM 4725 C C . TRP A 1 607 ? 18.850 9.633 -34.180 1.00 87.62 607 TRP A C 1
ATOM 4727 O O . TRP A 1 607 ? 18.789 10.425 -33.233 1.00 87.62 607 TRP A O 1
ATOM 4737 N N . LEU A 1 608 ? 19.984 9.422 -34.857 1.00 87.31 608 LEU A N 1
ATOM 4738 C CA . LEU A 1 608 ? 21.265 10.055 -34.541 1.00 87.31 608 LEU A CA 1
ATOM 4739 C C . LEU A 1 608 ? 21.285 11.562 -34.877 1.00 87.31 608 LEU A C 1
ATOM 4741 O O . LEU A 1 608 ? 20.478 12.055 -35.668 1.00 87.31 608 LEU A O 1
ATOM 4745 N N . PRO A 1 609 ? 22.205 12.338 -34.271 1.00 85.00 609 PRO A N 1
ATOM 4746 C CA . PRO A 1 609 ? 22.522 13.684 -34.741 1.00 85.00 609 PRO A CA 1
ATOM 4747 C C . PRO A 1 609 ? 23.038 13.665 -36.174 1.00 85.00 609 PRO A C 1
ATOM 4749 O O . PRO A 1 609 ? 23.588 12.661 -36.623 1.00 85.00 609 PRO A O 1
ATOM 4752 N N . ASP A 1 610 ? 22.965 14.822 -36.832 1.00 84.25 610 ASP A N 1
ATOM 4753 C CA . ASP A 1 610 ? 23.621 15.027 -38.120 1.00 84.25 610 ASP A CA 1
ATOM 4754 C C . ASP A 1 610 ? 25.095 14.590 -38.046 1.00 84.25 610 ASP A C 1
ATOM 4756 O O . ASP A 1 610 ? 25.825 14.936 -37.105 1.00 84.25 610 ASP A O 1
ATOM 4760 N N . LEU A 1 611 ? 25.526 13.823 -39.047 1.00 76.62 611 LEU A N 1
ATOM 4761 C CA . LEU A 1 611 ? 26.875 13.290 -39.161 1.00 76.62 611 LEU A CA 1
ATOM 4762 C C . LEU A 1 611 ? 27.923 14.406 -39.073 1.00 76.62 611 LEU A C 1
ATOM 4764 O O . LEU A 1 611 ? 28.971 14.209 -38.462 1.00 76.62 611 LEU A O 1
ATOM 4768 N N . GLN A 1 612 ? 27.626 15.604 -39.588 1.00 78.00 612 GLN A N 1
ATOM 4769 C CA . GLN A 1 612 ? 28.526 16.757 -39.469 1.00 78.00 612 GLN A CA 1
ATOM 4770 C C . GLN A 1 612 ? 28.803 17.130 -38.007 1.00 78.00 612 GLN A C 1
ATOM 4772 O O . GLN A 1 612 ? 29.945 17.418 -37.641 1.00 78.00 612 GLN A O 1
ATOM 4777 N N . ILE A 1 613 ? 27.783 17.071 -37.145 1.00 79.31 613 ILE A N 1
ATOM 4778 C CA . ILE A 1 613 ? 27.925 17.340 -35.710 1.00 79.31 613 ILE A CA 1
ATOM 4779 C C . ILE A 1 613 ? 28.796 16.254 -35.080 1.00 79.31 613 ILE A C 1
ATOM 4781 O O . ILE A 1 613 ? 29.742 16.580 -34.365 1.00 79.31 613 ILE A O 1
ATOM 4785 N N . LEU A 1 614 ? 28.533 14.981 -35.388 1.00 74.06 614 LEU A N 1
ATOM 4786 C CA . LEU A 1 614 ? 29.306 13.843 -34.878 1.00 74.06 614 LEU A CA 1
ATOM 4787 C C . LEU A 1 614 ? 30.788 13.914 -35.276 1.00 74.06 614 LEU A C 1
ATOM 4789 O O . LEU A 1 614 ? 31.664 13.755 -34.426 1.00 74.06 614 LEU A O 1
ATOM 4793 N N . LEU A 1 615 ? 31.077 14.234 -36.537 1.00 71.94 615 LEU A N 1
ATOM 4794 C CA . LEU A 1 615 ? 32.440 14.380 -37.051 1.00 71.94 615 LEU A CA 1
ATOM 4795 C C . LEU A 1 615 ? 33.149 15.610 -36.468 1.00 71.94 615 LEU A C 1
ATOM 4797 O O . LEU A 1 615 ? 34.335 15.541 -36.145 1.00 71.94 615 LEU A O 1
ATOM 4801 N N . SER A 1 616 ? 32.425 16.713 -36.245 1.00 72.12 616 SER A N 1
ATOM 4802 C CA . SER A 1 616 ? 32.980 17.922 -35.616 1.00 72.12 616 SER A CA 1
ATOM 4803 C C . SER A 1 616 ? 33.399 17.710 -34.155 1.00 72.12 616 SER A C 1
ATOM 4805 O O . SER A 1 616 ? 34.219 18.458 -33.623 1.00 72.12 616 SER A O 1
ATOM 4807 N N . LEU A 1 617 ? 32.847 16.693 -33.486 1.00 66.44 617 LEU A N 1
ATOM 4808 C CA . LEU A 1 617 ? 33.169 16.374 -32.096 1.00 66.44 617 LEU A CA 1
ATOM 4809 C C . LEU A 1 617 ? 34.493 15.624 -31.962 1.00 66.44 617 LEU A C 1
ATOM 4811 O O . LEU A 1 617 ? 35.173 15.800 -30.951 1.00 66.44 617 LEU A O 1
ATOM 4815 N N . ARG A 1 618 ? 34.892 14.851 -32.982 1.00 63.84 618 ARG A N 1
ATOM 4816 C CA . ARG A 1 618 ? 36.177 14.134 -33.023 1.00 63.84 618 ARG A CA 1
ATOM 4817 C C . ARG A 1 618 ? 37.352 15.090 -32.814 1.00 63.84 618 ARG A C 1
ATOM 4819 O O . ARG A 1 618 ? 38.157 14.887 -31.910 1.00 63.84 618 ARG A O 1
ATOM 4826 N N . SER A 1 619 ? 37.388 16.188 -33.572 1.00 65.19 619 SER A N 1
ATOM 4827 C CA . SER A 1 619 ? 38.453 17.198 -33.475 1.00 65.19 619 SER A CA 1
ATOM 4828 C C . SER A 1 619 ? 38.469 17.944 -32.136 1.00 65.19 619 SER A C 1
ATOM 4830 O O . SER A 1 619 ? 39.508 18.462 -31.738 1.00 65.19 619 SER A O 1
ATOM 4832 N N . ARG A 1 620 ? 37.338 17.983 -31.417 1.00 64.56 620 ARG A N 1
ATOM 4833 C CA . ARG A 1 620 ? 37.182 18.714 -30.149 1.00 64.56 620 ARG A CA 1
ATOM 4834 C C . ARG A 1 620 ? 37.446 17.871 -28.897 1.00 64.56 620 ARG A C 1
ATOM 4836 O O . ARG A 1 620 ? 37.763 18.449 -27.862 1.00 64.56 620 ARG A O 1
ATOM 4843 N N . PHE A 1 621 ? 37.287 16.545 -28.953 1.00 62.44 621 PHE A N 1
ATOM 4844 C CA . PHE A 1 621 ? 37.345 15.669 -27.768 1.00 62.44 621 PHE A CA 1
ATOM 4845 C C . PHE A 1 621 ? 38.514 14.680 -27.738 1.00 62.44 621 PHE A C 1
ATOM 4847 O O . PHE A 1 621 ? 38.898 14.264 -26.640 1.00 62.44 621 PHE A O 1
ATOM 4854 N N . ASP A 1 622 ? 39.122 14.340 -28.879 1.00 58.62 622 ASP A N 1
ATOM 4855 C CA . ASP A 1 622 ? 40.285 13.437 -28.901 1.00 58.62 622 ASP A CA 1
ATOM 4856 C C . ASP A 1 622 ? 41.509 14.030 -28.174 1.00 58.62 622 ASP A C 1
ATOM 4858 O O . ASP A 1 622 ? 42.344 13.278 -27.681 1.00 58.62 622 ASP A O 1
ATOM 4862 N N . GLY A 1 623 ? 41.580 15.358 -28.011 1.00 56.31 623 GLY A N 1
ATOM 4863 C CA . GLY A 1 623 ? 42.618 16.025 -27.214 1.00 56.31 623 GLY A CA 1
ATOM 4864 C C . GLY A 1 623 ? 42.367 16.074 -25.698 1.00 56.31 623 GLY A C 1
ATOM 4865 O O . GLY A 1 623 ? 43.274 16.435 -24.957 1.00 56.31 623 GLY A O 1
ATOM 4866 N N . ILE A 1 624 ? 41.154 15.751 -25.222 1.00 52.59 624 ILE A N 1
ATOM 4867 C CA . ILE A 1 624 ? 40.726 15.992 -23.824 1.00 52.59 624 ILE A CA 1
ATOM 4868 C C . ILE A 1 624 ? 40.332 14.694 -23.094 1.00 52.59 624 ILE A C 1
ATOM 4870 O O . ILE A 1 624 ? 40.435 14.622 -21.871 1.00 52.59 624 ILE A O 1
ATOM 4874 N N . SER A 1 625 ? 39.877 13.649 -23.800 1.00 53.66 625 SER A N 1
ATOM 4875 C CA . SER A 1 625 ? 39.419 12.402 -23.160 1.00 53.66 625 SER A CA 1
ATOM 4876 C C . SER A 1 625 ? 40.496 11.310 -23.146 1.00 53.66 625 SER A C 1
ATOM 4878 O O . SER A 1 625 ? 41.017 10.941 -24.197 1.00 53.66 625 SER A O 1
ATOM 4880 N N . SER A 1 626 ? 40.761 10.703 -21.983 1.00 54.53 626 SER A N 1
ATOM 4881 C CA . SER A 1 626 ? 41.628 9.513 -21.863 1.00 54.53 626 SER A CA 1
ATOM 4882 C C . SER A 1 626 ? 41.082 8.277 -22.594 1.00 54.53 626 SER A C 1
ATOM 4884 O O . SER A 1 626 ? 41.826 7.342 -22.873 1.00 54.53 626 SER A O 1
ATOM 4886 N N . TYR A 1 627 ? 39.791 8.279 -22.936 1.00 55.59 627 TYR A N 1
ATOM 4887 C CA . TYR A 1 627 ? 39.073 7.152 -23.534 1.00 55.59 627 TYR A CA 1
ATOM 4888 C C . TYR A 1 627 ? 39.104 7.118 -25.075 1.00 55.59 627 TYR A C 1
ATOM 4890 O O . TYR A 1 627 ? 38.505 6.216 -25.651 1.00 55.59 627 TYR A O 1
ATOM 4898 N N . LYS A 1 628 ? 39.766 8.074 -25.758 1.00 67.38 628 LYS A N 1
ATOM 4899 C CA . LYS A 1 628 ? 39.806 8.177 -27.242 1.00 67.38 628 LYS A CA 1
ATOM 4900 C C . LYS A 1 628 ? 38.428 8.014 -27.900 1.00 67.38 628 LYS A C 1
ATOM 4902 O O . LYS A 1 628 ? 38.262 7.366 -28.933 1.00 67.38 628 LYS A O 1
ATOM 4907 N N . CYS A 1 629 ? 37.426 8.605 -27.264 1.00 58.06 629 CYS A N 1
ATOM 4908 C CA . CYS A 1 629 ? 36.030 8.482 -27.638 1.00 58.06 629 CYS A CA 1
ATOM 4909 C C . CYS A 1 629 ? 35.793 8.828 -29.130 1.00 58.06 629 CYS A C 1
ATOM 4911 O O . CYS A 1 629 ? 35.113 8.077 -29.830 1.00 58.06 629 CYS A O 1
ATOM 4913 N N . GLY A 1 630 ? 36.398 9.902 -29.654 1.00 60.38 630 GLY A N 1
ATOM 4914 C CA . GLY A 1 630 ? 36.242 10.344 -31.049 1.00 60.38 630 GLY A CA 1
ATOM 4915 C C . GLY A 1 630 ? 36.695 9.311 -32.084 1.00 60.38 630 GLY A C 1
ATOM 4916 O O . GLY A 1 630 ? 36.001 9.085 -33.082 1.00 60.38 630 GLY A O 1
ATOM 4917 N N . ALA A 1 631 ? 37.817 8.641 -31.823 1.00 63.91 631 ALA A N 1
ATOM 4918 C CA . ALA A 1 631 ? 38.322 7.557 -32.662 1.00 63.91 631 ALA A CA 1
ATOM 4919 C C . ALA A 1 631 ? 37.382 6.338 -32.667 1.00 63.91 631 ALA A C 1
ATOM 4921 O O . ALA A 1 631 ? 37.081 5.812 -33.735 1.00 63.91 631 ALA A O 1
ATOM 4922 N N . ILE A 1 632 ? 36.861 5.946 -31.498 1.00 66.00 632 ILE A N 1
ATOM 4923 C CA . ILE A 1 632 ? 35.930 4.812 -31.349 1.00 66.00 632 ILE A CA 1
ATOM 4924 C C . ILE A 1 632 ? 34.615 5.080 -32.090 1.00 66.00 632 ILE A C 1
ATOM 4926 O O . ILE A 1 632 ? 34.122 4.222 -32.817 1.00 66.00 632 ILE A O 1
ATOM 4930 N N . LEU A 1 633 ? 34.053 6.287 -31.958 1.00 63.59 633 LEU A N 1
ATOM 4931 C CA . LEU A 1 633 ? 32.845 6.653 -32.699 1.00 63.59 633 LEU A CA 1
ATOM 4932 C C . LEU A 1 633 ? 33.082 6.632 -34.209 1.00 63.59 633 LEU A C 1
ATOM 4934 O O . LEU A 1 633 ? 32.215 6.173 -34.943 1.00 63.59 633 LEU A O 1
ATOM 4938 N N . SER A 1 634 ? 34.235 7.131 -34.663 1.00 65.62 634 SER A N 1
ATOM 4939 C CA . SER A 1 634 ? 34.573 7.115 -36.087 1.00 65.62 634 SER A CA 1
ATOM 4940 C C . SER A 1 634 ? 34.609 5.682 -36.605 1.00 65.62 634 SER A C 1
ATOM 4942 O O . SER A 1 634 ? 33.944 5.405 -37.589 1.00 65.62 634 SER A O 1
ATOM 4944 N N . ASP A 1 635 ? 35.296 4.772 -35.913 1.00 72.56 635 ASP A N 1
ATOM 4945 C CA . ASP A 1 635 ? 35.358 3.352 -36.284 1.00 72.56 635 ASP A CA 1
ATOM 4946 C C . ASP A 1 635 ? 33.958 2.715 -36.359 1.00 72.56 635 ASP A C 1
ATOM 4948 O O . ASP A 1 635 ? 33.616 2.099 -37.363 1.00 72.56 635 ASP A O 1
ATOM 4952 N N . HIS A 1 636 ? 33.085 2.943 -35.371 1.00 68.38 636 HIS A N 1
ATOM 4953 C CA . HIS A 1 636 ? 31.713 2.417 -35.423 1.00 68.38 636 HIS A CA 1
ATOM 4954 C C . HIS A 1 636 ? 30.859 3.036 -36.533 1.00 68.38 636 HIS A C 1
ATOM 4956 O O . HIS A 1 636 ? 30.106 2.321 -37.189 1.00 68.38 636 HIS A O 1
ATOM 4962 N N . LEU A 1 637 ? 30.967 4.346 -36.771 1.00 69.06 637 LEU A N 1
ATOM 4963 C CA . LEU A 1 637 ? 30.264 4.996 -37.878 1.00 69.06 637 LEU A CA 1
ATOM 4964 C C . LEU A 1 637 ? 30.767 4.473 -39.227 1.00 69.06 637 LEU A C 1
ATOM 4966 O O . LEU A 1 637 ? 29.944 4.143 -40.074 1.00 69.06 637 LEU A O 1
ATOM 4970 N N . PHE A 1 638 ? 32.085 4.335 -39.402 1.00 71.00 638 PHE A N 1
ATOM 4971 C CA . PHE A 1 638 ? 32.687 3.758 -40.604 1.00 71.00 638 PHE A CA 1
ATOM 4972 C C . PHE A 1 638 ? 32.209 2.324 -40.822 1.00 71.00 638 PHE A C 1
ATOM 4974 O O . PHE A 1 638 ? 31.690 2.042 -41.889 1.00 71.00 638 PHE A O 1
ATOM 4981 N N . ARG A 1 639 ? 32.231 1.452 -39.807 1.00 70.75 639 ARG A N 1
ATOM 4982 C CA . ARG A 1 639 ? 31.724 0.071 -39.931 1.00 70.75 639 ARG A CA 1
ATOM 4983 C C . ARG A 1 639 ? 30.245 -0.017 -40.298 1.00 70.75 639 ARG A C 1
ATOM 4985 O O . ARG A 1 639 ? 29.843 -0.959 -40.962 1.00 70.75 639 ARG A O 1
ATOM 4992 N N . ILE A 1 640 ? 29.414 0.930 -39.864 1.00 64.31 640 ILE A N 1
ATOM 4993 C CA . ILE A 1 640 ? 27.987 0.943 -40.227 1.00 64.31 640 ILE A CA 1
ATOM 4994 C C . ILE A 1 640 ? 27.779 1.491 -41.652 1.00 64.31 640 ILE A C 1
ATOM 4996 O O . ILE A 1 640 ? 26.821 1.098 -42.324 1.00 64.31 640 ILE A O 1
ATOM 5000 N N . ILE A 1 641 ? 28.654 2.394 -42.104 1.00 65.88 641 ILE A N 1
ATOM 5001 C CA . ILE A 1 641 ? 28.586 3.046 -43.418 1.00 65.88 641 ILE A CA 1
ATOM 5002 C C . ILE A 1 641 ? 29.243 2.196 -44.523 1.00 65.88 641 ILE A C 1
ATOM 5004 O O . ILE A 1 641 ? 28.655 2.084 -45.591 1.00 65.88 641 ILE A O 1
ATOM 5008 N N . GLU A 1 642 ? 30.419 1.605 -44.282 1.00 61.91 642 GLU A N 1
ATOM 5009 C CA . GLU A 1 642 ? 31.248 0.884 -45.271 1.00 61.91 642 GLU A CA 1
ATOM 5010 C C . GLU A 1 642 ? 30.771 -0.541 -45.576 1.00 61.91 642 GLU A C 1
ATOM 5012 O O . GLU A 1 642 ? 31.116 -1.080 -46.617 1.00 61.91 642 GLU A O 1
ATOM 5017 N N . ASP A 1 643 ? 29.938 -1.140 -44.724 1.00 51.59 643 ASP A N 1
ATOM 5018 C CA . ASP A 1 643 ? 29.365 -2.486 -44.917 1.00 51.59 643 ASP A CA 1
ATOM 5019 C C . ASP A 1 643 ? 28.225 -2.547 -45.972 1.00 51.59 643 ASP A C 1
ATOM 5021 O O . ASP A 1 643 ? 27.390 -3.463 -45.961 1.00 51.59 643 ASP A O 1
ATOM 5025 N N . THR A 1 644 ? 28.156 -1.541 -46.849 1.00 42.53 644 THR A N 1
ATOM 5026 C CA . THR A 1 644 ? 27.401 -1.528 -48.119 1.00 42.53 644 THR A CA 1
ATOM 5027 C C . THR A 1 644 ? 28.099 -2.362 -49.178 1.00 42.53 644 THR A C 1
ATOM 5029 O O . THR A 1 644 ? 27.382 -3.081 -49.915 1.00 42.53 644 THR A O 1
#

Foldseek 3Di:
DDDPPLDDALLNLLVQLPDLDLVSLLVSLQSLLVVLVVLLCQQLDPDDPPPDDPPVQLDDCVLVPVVPPPDDPDPPPPPPPVVVVVCPVPPDPPPPPPSPPDDFWDRDHNDPPGTRLVNNCVVVLLNCSLLPCLQPCNHPSNVVVPVPPCDSSNVSSNLSSLSSLLSSLLSLFPSVLSNVVNDDDDDDDDDDDGDPRNNVVSCLPRPLLVLLVLLCVQQVLQPAPPPDFLSGDSNLLSSLSSLLSQLNNALVSLLVSLVCCFVVRGANSLLSLQAFGDPPDPPPDDRPRSLLSLLSSLLSSLVNLDQSSLVSQLALADPVVRGHHHSLLSCLQRNLAPVRVVVDLDLSSLVSLLSSLVSVQCQLQDPRRYPDLVSLCSSCPDRSLVSLLVLLLLADAQDPVRAVVCLCVVNRDPPPPDPGSSNSSNSSSSSRNLCLLAPPVRHSQQPPPNLLVSLVSLLSNLPDPSCDPRSLVSSLNSCQRRVLNLLSNLAPDDADQCVPVVSRLSSLVSQLCCLQVHDALVVNLVVPDPPDDDALVSRPSSLGRPNQAQVSLLVQCPDPDPSSNVSSLSSLLSSLVSLVVVLVCCCPPVVDDPVRNVVNLVVNVRRHHDVVSLQVVLVVPCVPDPVSSSVSVVVSVCVSVVVD